Protein AF-A0A6G0J4Y3-F1 (afdb_monomer_lite)

Sequence (563 aa):
MKIVIRNEELVLDWYREPAQSWDKDYDQFLLPLLTPQEPCYILYRLDSRNAQGYEWIFIAWSPDQSPVRQKMVYAATRATLKKEFGGGHIKDEMFGTVEDDLCFQGYLRHMSSCSSPAPLTMAEQELQRIKVTEVTMEFGLDKRAQTLQGLAFPLQEEAKRALQQLKQRRINYIQLRLDVEKETIELVHTKPTETHELPYRIPTDSPRYHFFIFKHSHQGQMQEALVFIYSMPGYTCSIKERMLYSSCKNRLLDEVERDYQLEVTKKMEIDSGDGLTEDFLYEEVHPMEHTLKQAFSKPRGPGGKRGNKRLIKGAGENGEEMKALYSEAFSPATGYDPYDFPRSKGCCQSKMVARAVTVFHHEEHGGSCCPHPSPPPWDPAEDLRCITTTFQYLQTSGWYWGSISASEAREALLKRSEGTFLIRDSSHPQYMLALSVKTRCGPTSVRIEYSRGSFWLDSISPGLPLLQSFPDVLSLMQHYMGSGHTPQDQSSGDIQPKTKPEMHTAKDSGVPLKLMHPLHKPQAFPSLQHLTRLTINRHTNCPDQLPLPKPLLRYLQDYPFHI

Organism: Larimichthys crocea (NCBI:txid215358)

pLDDT: mean 77.97, std 23.31, range [20.89, 97.81]

Radius of gyration: 39.03 Å; chains: 1; bounding box: 89×76×108 Å

InterPro domains:
  IPR000980 SH2 domain [PF00017] (399-453)
  IPR000980 SH2 domain [PS50001] (399-480)
  IPR000980 SH2 domain [SM00252] (397-486)
  IPR001496 SOCS box domain [PF07525] (526-557)
  IPR001496 SOCS box domain [PS50225] (514-562)
  IPR001496 SOCS box domain [SM00253] (519-560)
  IPR001496 SOCS box domain [SM00969] (525-559)
  IPR002108 Actin-depolymerising factor homology domain [PF00241] (24-109)
  IPR002108 Actin-depolymerising factor homology domain [PF00241] (153-286)
  IPR002108 Actin-depolymerising factor homology domain [PS51263] (1-112)
  IPR002108 Actin-depolymerising factor homology domain [PS51263] (150-286)
  IPR002108 Actin-depolymerising factor homology domain [SM00102] (1-112)
  IPR002108 Actin-depolymerising factor homology domain [SM00102] (157-286)
  IPR028458 Twinfilin [PTHR13759] (2-313)
  IPR029006 ADF-H/Gelsolin-like domain superfamily [G3DSA:3.40.20.10] (1-114)
  IPR029006 ADF-H/Gelsolin-like domain superfamily [G3DSA:3.40.20.10] (149-295)
  IPR035887 CIS, SH2 domain [cd10718] (394-481)
  IPR036036 SOCS box-like domain superfamily [SSF158235] (513-562)
  IPR036860 SH2 domain superfamily [G3DSA:3.30.505.10] (383-521)
  IPR036860 SH2 domain superfamily [SSF55550] (389-485)

Secondary structure (DSSP, 8-state):
-EEEEETTEEEEEE-----S-HHHHHHHHHGGG-BTTB-EEEEEEEEEEETTEEEEEEEEE--TTS-HHHHHHHHHSHHHHHHHH-GGGEEEEEEESSHHHHSHHHHHHHHHHHHSPPPPPHHHHHHHHHHHHHHHHHT-S-GGGSS-----PPBPHHHHHHHHHHHTTS-SEEEEEEETTTTEEEEEE-----GGGSGGGS-SSS-EEEEEEEEEEETTEEEEEEEEEEE--GGGS-HHHHHHHHHHHHHHHHHHHHHS----SEEEEES-STT--HHHHHHHHSPPP-PPPPPPPPPPPPTT--S-------TT-STTGGGTTTSSS-------------PPP----------------------------PPPP--HHHHHHHHHHHHHHHHHHS-B--S--HHHHHHHHHTS-TTEEEEEE-SSTT-SEEEEEEETTEEEEEEEEEETTEEEEPPSSS--S----BSSHHHHHHHHHHTT-PPP----------------------------EE---TT-PPPHHHHHHHHHHHH-S-GGGSS--HHHHHHHHT-----

Foldseek 3Di:
DKWAADPNDIDDPDDDDDDDAQLVVQCVPPVVVADQAAKIWDWGWHPDADPVGTAIEIETEDAPNYDPVRSVSSVVCVVVVCVVVPVVNYDHYFYDRDVCCRGSVNVVVVVVVVPDDDDDDPVRVVVVVVVVVVVVVVPDPCPPPPDDQFDAAEEDPVVVVLLLCVLVVVAFKWKWDQDLVNSHIYTPDRPHAALVCQLVVADLQAKIKMWGFHWDADPNDTDTATAIETEAQPPSDDPSRVVNSVRHVVVVVVCSCPVSVDDHLAYYYYNHSPQRHSVNVVCRSPPDDDDPPDDDDDDDPDPDPPDDDDDPDDPPPPPPVVVVVVPPDDDDDDDDDDDDDDDDDDDDDDDDDDDDDDDDDDDDDDDDDDDDPDDPDQDPVLVVVLVVLQVLQLVQVQLEPEADDPVVLQVLAQPDDFQEKGKYQDPDPQAGIWIWGQFPVGIDIWTWDDDRQWIFTDDDDDDDPDGPTDNHVQRRLVVLQVPPDDDDDDDDDDDDDDDDDDDDDDPDPDGRNRHHHRDGDPPDDNDPLSVVLLVVLVVDPCLPPDPDPPVNSVVSVSHSHND

Structure (mmCIF, N/CA/C/O backbone):
data_AF-A0A6G0J4Y3-F1
#
_entry.id   AF-A0A6G0J4Y3-F1
#
loop_
_atom_site.group_PDB
_atom_site.id
_atom_site.type_symbol
_atom_site.label_atom_id
_atom_site.label_alt_id
_atom_site.label_comp_id
_atom_site.label_asym_id
_atom_site.label_entity_id
_atom_site.label_seq_id
_atom_site.pdbx_PDB_ins_code
_atom_site.Cartn_x
_atom_site.Cartn_y
_atom_site.Cartn_z
_atom_site.occupancy
_atom_site.B_iso_or_equiv
_atom_site.auth_seq_id
_atom_site.auth_comp_id
_atom_site.auth_asym_id
_atom_site.auth_atom_id
_atom_site.pdbx_PDB_model_num
ATOM 1 N N . MET A 1 1 ? 17.393 5.863 -41.771 1.00 93.00 1 MET A N 1
ATOM 2 C CA . MET A 1 1 ? 18.740 6.427 -41.509 1.00 93.00 1 MET A CA 1
ATOM 3 C C . MET A 1 1 ? 19.596 5.356 -40.853 1.00 93.00 1 MET A C 1
ATOM 5 O O . MET A 1 1 ? 19.120 4.756 -39.901 1.00 93.00 1 MET A O 1
ATOM 9 N N . LYS A 1 2 ? 20.815 5.112 -41.343 1.00 95.75 2 LYS A N 1
ATOM 10 C CA . LYS A 1 2 ? 21.813 4.201 -40.766 1.00 95.75 2 LYS A CA 1
ATOM 11 C C . LYS A 1 2 ? 22.867 5.011 -40.019 1.00 95.75 2 LYS A C 1
ATOM 13 O O . LYS A 1 2 ? 23.484 5.904 -40.598 1.00 95.75 2 LYS A O 1
ATOM 18 N N . ILE A 1 3 ? 23.073 4.684 -38.754 1.00 95.75 3 ILE A N 1
ATOM 19 C CA . ILE A 1 3 ? 24.024 5.339 -37.860 1.00 95.75 3 ILE A CA 1
ATOM 20 C C . ILE A 1 3 ? 25.069 4.307 -37.441 1.00 95.75 3 ILE A C 1
ATOM 22 O O . ILE A 1 3 ? 24.733 3.195 -37.025 1.00 95.75 3 ILE A O 1
ATOM 26 N N . VAL A 1 4 ? 26.336 4.689 -37.556 1.00 95.38 4 VAL A N 1
ATOM 27 C CA . VAL A 1 4 ? 27.496 3.862 -37.210 1.00 95.38 4 VAL A CA 1
ATOM 28 C C . VAL A 1 4 ? 28.413 4.621 -36.264 1.00 95.38 4 VAL A C 1
ATOM 30 O O . VAL A 1 4 ? 28.380 5.849 -36.198 1.00 95.38 4 VAL A O 1
ATOM 33 N N . ILE A 1 5 ? 29.250 3.890 -35.538 1.00 93.94 5 ILE A N 1
ATOM 34 C CA . ILE A 1 5 ? 30.234 4.462 -34.623 1.00 93.94 5 ILE A CA 1
ATOM 35 C C . ILE A 1 5 ? 31.601 4.396 -35.293 1.00 93.94 5 ILE A C 1
ATOM 37 O O . ILE A 1 5 ? 32.127 3.309 -35.539 1.00 93.94 5 ILE A O 1
ATOM 41 N N . ARG A 1 6 ? 32.181 5.559 -35.598 1.00 91.38 6 ARG A N 1
ATOM 42 C CA . ARG A 1 6 ? 33.525 5.691 -36.180 1.00 91.38 6 ARG A CA 1
ATOM 43 C C . ARG A 1 6 ? 34.309 6.698 -35.354 1.00 91.38 6 ARG A C 1
ATOM 45 O O . ARG A 1 6 ? 33.786 7.755 -35.039 1.00 91.38 6 ARG A O 1
ATOM 52 N N . ASN A 1 7 ? 35.550 6.361 -34.999 1.00 88.50 7 ASN A N 1
ATOM 53 C CA . ASN A 1 7 ? 36.431 7.219 -34.196 1.00 88.50 7 ASN A CA 1
ATOM 54 C C . ASN A 1 7 ? 35.767 7.760 -32.912 1.00 88.50 7 ASN A C 1
ATOM 56 O O . ASN A 1 7 ? 35.910 8.930 -32.594 1.00 88.50 7 ASN A O 1
ATOM 60 N N . GLU A 1 8 ? 35.037 6.897 -32.193 1.00 88.06 8 GLU A N 1
ATOM 61 C CA . GLU A 1 8 ? 34.320 7.235 -30.944 1.00 88.06 8 GLU A CA 1
ATOM 62 C C . GLU A 1 8 ? 33.168 8.248 -31.093 1.00 88.06 8 GLU A C 1
ATOM 64 O O . GLU A 1 8 ? 32.609 8.701 -30.097 1.00 88.06 8 GLU A O 1
ATOM 69 N N . GLU A 1 9 ? 32.732 8.525 -32.322 1.00 92.19 9 GLU A N 1
ATOM 70 C CA . GLU A 1 9 ? 31.610 9.414 -32.621 1.00 92.19 9 GLU A CA 1
ATOM 71 C C . GLU A 1 9 ? 30.456 8.660 -33.298 1.00 92.19 9 GLU A C 1
ATOM 73 O O . GLU A 1 9 ? 30.665 7.699 -34.046 1.00 92.19 9 GLU A O 1
ATOM 78 N N . LEU A 1 10 ? 29.219 9.098 -33.036 1.00 93.62 10 LEU A N 1
ATOM 79 C CA . LEU A 1 10 ? 28.018 8.625 -33.730 1.00 93.62 10 LEU A CA 1
ATOM 80 C C . LEU A 1 10 ? 27.872 9.389 -35.044 1.00 93.62 10 LEU A C 1
ATOM 82 O O . LEU A 1 10 ? 27.625 10.594 -35.041 1.00 93.62 10 LEU A O 1
ATOM 86 N N . VAL A 1 11 ? 27.992 8.684 -36.165 1.00 95.06 11 VAL A N 1
ATOM 87 C CA . VAL A 1 11 ? 28.007 9.288 -37.499 1.00 95.06 11 VAL A CA 1
ATOM 88 C C . VAL A 1 11 ? 26.876 8.718 -38.348 1.00 95.06 11 VAL A C 1
ATOM 90 O O . VAL A 1 11 ? 26.595 7.517 -38.315 1.00 95.06 11 VAL A O 1
ATOM 93 N N . LEU A 1 12 ? 26.224 9.578 -39.131 1.00 94.62 12 LEU A N 1
ATOM 94 C CA . LEU A 1 12 ? 25.285 9.147 -40.163 1.00 94.62 12 LEU A CA 1
ATOM 95 C C . LEU A 1 12 ? 26.076 8.514 -41.315 1.00 94.62 12 LEU A C 1
ATOM 97 O O . LEU A 1 12 ? 26.827 9.204 -41.998 1.00 94.62 12 LEU A O 1
ATOM 101 N N . ASP A 1 13 ? 25.902 7.212 -41.524 1.00 93.62 13 ASP A N 1
ATOM 102 C CA . ASP A 1 13 ? 26.574 6.471 -42.600 1.00 93.62 13 ASP A CA 1
ATOM 103 C C . ASP A 1 13 ? 25.777 6.534 -43.900 1.00 93.62 13 ASP A C 1
ATOM 105 O O . ASP A 1 13 ? 26.323 6.731 -44.982 1.00 93.62 13 ASP A O 1
ATOM 109 N N . TRP A 1 14 ? 24.457 6.374 -43.790 1.00 93.62 14 TRP A N 1
ATOM 110 C CA . TRP A 1 14 ? 23.575 6.303 -44.947 1.00 93.62 14 TRP A CA 1
ATOM 111 C C . TRP A 1 14 ? 22.166 6.790 -44.609 1.00 93.62 14 TRP A C 1
ATOM 113 O O . TRP A 1 14 ? 21.650 6.569 -43.511 1.00 93.62 14 TRP A O 1
ATOM 123 N N . TYR A 1 15 ? 21.496 7.436 -45.557 1.00 94.31 15 TYR A N 1
ATOM 124 C CA . TYR A 1 15 ? 20.090 7.811 -45.433 1.00 94.31 15 TYR A CA 1
ATOM 125 C C . TYR A 1 15 ? 19.389 7.697 -46.782 1.00 94.31 15 TYR A C 1
ATOM 127 O O . TYR A 1 15 ? 20.027 7.707 -47.833 1.00 94.31 15 TYR A O 1
ATOM 135 N N . ARG A 1 16 ? 18.062 7.591 -46.734 1.00 93.50 16 ARG A N 1
ATOM 136 C CA . ARG A 1 16 ? 17.203 7.548 -47.911 1.00 93.50 16 ARG A CA 1
ATOM 137 C C . ARG A 1 16 ? 15.855 8.159 -47.586 1.00 93.50 16 ARG A C 1
ATOM 139 O O . ARG A 1 16 ? 15.369 8.021 -46.462 1.00 93.50 16 ARG A O 1
ATOM 146 N N . GLU A 1 17 ? 15.297 8.848 -48.569 1.00 92.81 17 GLU A N 1
ATOM 147 C CA . GLU A 1 17 ? 13.959 9.416 -48.486 1.00 92.81 17 GLU A CA 1
ATOM 148 C C . GLU A 1 17 ? 12.890 8.341 -48.763 1.00 92.81 17 GLU A C 1
ATOM 150 O O . GLU A 1 17 ? 13.155 7.402 -49.518 1.00 92.81 17 GLU A O 1
ATOM 155 N N . PRO A 1 18 ? 11.698 8.453 -48.150 1.00 91.69 18 PRO A N 1
ATOM 156 C CA . PRO A 1 18 ? 10.580 7.541 -48.401 1.00 91.69 18 PRO A CA 1
ATOM 157 C C . PRO A 1 18 ? 10.180 7.551 -49.881 1.00 91.69 18 PRO A C 1
ATOM 159 O O . PRO A 1 18 ? 10.082 8.628 -50.469 1.00 91.69 18 PRO A O 1
ATOM 162 N N . ALA A 1 19 ? 9.924 6.380 -50.468 1.00 90.56 19 ALA A N 1
ATOM 163 C CA . ALA A 1 19 ? 9.501 6.261 -51.864 1.00 90.56 19 ALA A CA 1
ATOM 164 C C . ALA A 1 19 ? 8.037 5.819 -51.991 1.00 90.56 19 ALA A C 1
ATOM 166 O O . ALA A 1 19 ? 7.294 6.381 -52.796 1.00 90.56 19 ALA A O 1
ATOM 167 N N . GLN A 1 20 ? 7.624 4.825 -51.206 1.00 90.88 20 GLN A N 1
ATOM 168 C CA . GLN A 1 20 ? 6.264 4.290 -51.156 1.00 90.88 20 GLN A CA 1
ATOM 169 C C . GLN A 1 20 ? 5.743 4.313 -49.710 1.00 90.88 20 GLN A C 1
ATOM 171 O O . GLN A 1 20 ? 6.112 5.182 -48.921 1.00 90.88 20 GLN A O 1
ATOM 176 N N . SER A 1 21 ? 4.835 3.391 -49.379 1.00 91.75 21 SER A N 1
ATOM 177 C CA . SER A 1 21 ? 4.387 3.166 -48.011 1.00 91.75 21 SER A CA 1
ATOM 178 C C . SER A 1 21 ? 5.467 2.462 -47.190 1.00 91.75 21 SER A C 1
ATOM 180 O O . SER A 1 21 ? 6.249 1.659 -47.712 1.00 91.75 21 SER A O 1
ATOM 182 N N . TRP A 1 22 ? 5.495 2.758 -45.891 1.00 93.00 22 TRP A N 1
ATOM 183 C CA . TRP A 1 22 ? 6.530 2.281 -44.974 1.00 93.00 22 TRP A CA 1
ATOM 184 C C . TRP A 1 22 ? 6.674 0.747 -44.955 1.00 93.00 22 TRP A C 1
ATOM 186 O O . TRP A 1 22 ? 7.771 0.255 -44.726 1.00 93.00 22 TRP A O 1
ATOM 196 N N . ASP A 1 23 ? 5.603 -0.011 -45.193 1.00 91.88 23 ASP A N 1
ATOM 197 C CA . ASP A 1 23 ? 5.591 -1.479 -45.216 1.00 91.88 23 ASP A CA 1
ATOM 198 C C . ASP A 1 23 ? 6.267 -2.041 -46.475 1.00 91.88 23 ASP A C 1
ATOM 200 O O . ASP A 1 23 ? 7.040 -2.994 -46.397 1.00 91.88 23 ASP A O 1
ATOM 204 N N . LYS A 1 24 ? 6.037 -1.414 -47.634 1.00 91.38 24 LYS A N 1
ATOM 205 C CA . LYS A 1 24 ? 6.608 -1.844 -48.921 1.00 91.38 24 LYS A CA 1
ATOM 206 C C . LYS A 1 24 ? 8.077 -1.470 -49.064 1.00 91.38 24 LYS A C 1
ATOM 208 O O . LYS A 1 24 ? 8.840 -2.215 -49.674 1.00 91.38 24 LYS A O 1
ATOM 213 N N . ASP A 1 25 ? 8.466 -0.330 -48.499 1.00 93.19 25 ASP A N 1
ATOM 214 C CA . ASP A 1 25 ? 9.850 0.148 -48.520 1.00 93.19 25 ASP A CA 1
ATOM 215 C C . ASP A 1 25 ? 10.747 -0.599 -47.510 1.00 93.19 25 ASP A C 1
ATOM 217 O O . ASP A 1 25 ? 11.972 -0.574 -47.649 1.00 93.19 25 ASP A O 1
ATOM 221 N N . TYR A 1 26 ? 10.160 -1.290 -46.521 1.00 93.94 26 TYR A N 1
ATOM 222 C CA . TYR A 1 26 ? 10.867 -1.814 -45.350 1.00 93.94 26 TYR A CA 1
ATOM 223 C C . TYR A 1 26 ? 12.029 -2.742 -45.719 1.00 93.94 26 TYR A C 1
ATOM 225 O O . TYR A 1 26 ? 13.191 -2.388 -45.520 1.00 93.94 26 TYR A O 1
ATOM 233 N N . ASP A 1 27 ? 11.742 -3.900 -46.318 1.00 92.94 27 ASP A N 1
ATOM 234 C CA . ASP A 1 27 ? 12.767 -4.902 -46.635 1.00 92.94 27 ASP A CA 1
ATOM 235 C C . ASP A 1 27 ? 13.760 -4.400 -47.682 1.00 92.94 27 ASP A C 1
ATOM 237 O O . ASP A 1 27 ? 14.970 -4.591 -47.548 1.00 92.94 27 ASP A O 1
ATOM 241 N N . GLN A 1 28 ? 13.258 -3.705 -48.707 1.00 92.75 28 GLN A N 1
ATOM 242 C CA . GLN A 1 28 ? 14.088 -3.194 -49.793 1.00 92.75 28 GLN A CA 1
ATOM 243 C C . GLN A 1 28 ? 15.125 -2.182 -49.289 1.00 92.75 28 GLN A C 1
ATOM 245 O O . GLN A 1 28 ? 16.210 -2.076 -49.864 1.00 92.75 28 GLN A O 1
ATOM 250 N N . PHE A 1 29 ? 14.792 -1.393 -48.263 1.00 92.25 29 PHE A N 1
ATOM 251 C CA . PHE A 1 29 ? 15.673 -0.340 -47.760 1.00 92.25 29 PHE A CA 1
ATOM 252 C C . PHE A 1 29 ? 16.491 -0.802 -46.559 1.00 92.25 29 PHE A C 1
ATOM 254 O O . PHE A 1 29 ? 17.590 -0.289 -46.367 1.00 92.25 29 PHE A O 1
ATOM 261 N N . LEU A 1 30 ? 15.974 -1.733 -45.756 1.00 92.94 30 LEU A N 1
ATOM 262 C CA . LEU A 1 30 ? 16.609 -2.175 -44.522 1.00 92.94 30 LEU A CA 1
ATOM 263 C C . LEU A 1 30 ? 17.607 -3.308 -44.751 1.00 92.94 30 LEU A C 1
ATOM 265 O O . LEU A 1 30 ? 18.750 -3.182 -44.316 1.00 92.94 30 LEU A O 1
ATOM 269 N N . LEU A 1 31 ? 17.208 -4.388 -45.430 1.00 93.12 31 LEU A N 1
ATOM 270 C CA . LEU A 1 31 ? 18.028 -5.603 -45.532 1.00 93.12 31 LEU A CA 1
ATOM 271 C C . LEU A 1 31 ? 19.401 -5.351 -46.180 1.00 93.12 31 LEU A C 1
ATOM 273 O O . LEU A 1 31 ? 20.397 -5.800 -45.618 1.00 93.12 31 LEU A O 1
ATOM 277 N N . PRO A 1 32 ? 19.532 -4.552 -47.263 1.00 93.62 32 PRO A N 1
ATOM 278 C CA . PRO A 1 32 ? 20.842 -4.278 -47.863 1.00 93.62 32 PRO A CA 1
ATOM 279 C C . PRO A 1 32 ? 21.808 -3.489 -46.966 1.00 93.62 32 PRO A C 1
ATOM 281 O O . PRO A 1 32 ? 22.997 -3.404 -47.268 1.00 93.62 32 PRO A O 1
ATOM 284 N N . LEU A 1 33 ? 21.313 -2.858 -45.894 1.00 92.12 33 LEU A N 1
ATOM 285 C CA . LEU A 1 33 ? 22.135 -2.090 -44.957 1.00 92.12 33 LEU A CA 1
ATOM 286 C C . LEU A 1 33 ? 22.767 -2.960 -43.868 1.00 92.12 33 LEU A C 1
ATOM 288 O O . LEU A 1 33 ? 23.708 -2.490 -43.212 1.00 92.12 33 LEU A O 1
ATOM 292 N N . LEU A 1 34 ? 22.246 -4.176 -43.674 1.00 92.94 34 LEU A N 1
ATOM 293 C CA . LEU A 1 34 ? 22.697 -5.136 -42.676 1.00 92.94 34 LEU A CA 1
ATOM 294 C C . LEU A 1 34 ? 23.950 -5.846 -43.190 1.00 92.94 34 LEU A C 1
ATOM 296 O O . LEU A 1 34 ? 23.918 -6.590 -44.165 1.00 92.94 34 LEU A O 1
ATOM 300 N N . THR A 1 35 ? 25.082 -5.603 -42.539 1.00 90.56 35 THR A N 1
ATOM 301 C CA . THR A 1 35 ? 26.341 -6.285 -42.848 1.00 90.56 35 THR A CA 1
ATOM 302 C C . THR A 1 35 ? 26.587 -7.399 -41.830 1.00 90.56 35 THR A C 1
ATOM 304 O O . THR A 1 35 ? 26.397 -7.181 -40.635 1.00 90.56 35 THR A O 1
ATOM 307 N N . PRO A 1 36 ? 27.053 -8.592 -42.240 1.00 89.00 36 PRO A N 1
ATOM 308 C CA . PRO A 1 36 ? 27.145 -9.751 -41.345 1.00 89.00 36 PRO A CA 1
ATOM 309 C C . PRO A 1 36 ? 28.235 -9.636 -40.265 1.00 89.00 36 PRO A C 1
ATOM 311 O O . PRO A 1 36 ? 28.227 -10.411 -39.313 1.00 89.00 36 PRO A O 1
ATOM 314 N N . GLN A 1 37 ? 29.182 -8.702 -40.399 1.00 89.81 37 GLN A N 1
ATOM 315 C CA . GLN A 1 37 ? 30.339 -8.565 -39.497 1.00 89.81 37 GLN A CA 1
ATOM 316 C C . GLN A 1 37 ? 30.427 -7.210 -38.783 1.00 89.81 37 GLN A C 1
ATOM 318 O O . GLN A 1 37 ? 31.344 -7.016 -37.986 1.00 89.81 37 GLN A O 1
ATOM 323 N N . GLU A 1 38 ? 29.507 -6.277 -39.049 1.00 92.00 38 GLU A N 1
ATOM 324 C CA . GLU A 1 38 ? 29.538 -4.946 -38.439 1.00 92.00 38 GLU A CA 1
ATOM 325 C C . GLU A 1 38 ? 28.165 -4.591 -37.847 1.00 92.00 38 GLU A C 1
ATOM 327 O O . GLU A 1 38 ? 27.162 -4.602 -38.565 1.00 92.00 38 GLU A O 1
ATOM 332 N N . PRO A 1 39 ? 28.086 -4.241 -36.550 1.00 95.75 39 PRO A N 1
ATOM 333 C CA . PRO A 1 39 ? 26.856 -3.740 -35.955 1.00 95.75 39 PRO A CA 1
ATOM 334 C C . PRO A 1 39 ? 26.527 -2.328 -36.458 1.00 95.75 39 PRO A C 1
ATOM 336 O O . PRO A 1 39 ? 27.422 -1.548 -36.792 1.00 95.75 39 PRO A O 1
ATOM 339 N N . CYS A 1 40 ? 25.246 -1.964 -36.456 1.00 95.69 40 CYS A N 1
ATOM 340 C CA . CYS A 1 40 ? 24.800 -0.602 -36.751 1.00 95.69 40 CYS A CA 1
ATOM 341 C C . CYS A 1 40 ? 23.441 -0.294 -36.112 1.00 95.69 40 CYS A C 1
ATOM 343 O O . CYS A 1 40 ? 22.695 -1.197 -35.730 1.00 95.69 40 CYS A O 1
ATOM 345 N N . TYR A 1 41 ? 23.083 0.987 -36.050 1.00 97.25 41 TYR A N 1
ATOM 346 C CA . TYR A 1 41 ? 21.723 1.406 -35.719 1.00 97.25 41 TYR A CA 1
ATOM 347 C C . TYR A 1 41 ? 20.980 1.854 -36.966 1.00 97.25 41 TYR A C 1
ATOM 349 O O . TYR A 1 41 ? 21.537 2.549 -37.816 1.00 97.25 41 TYR A O 1
ATOM 357 N N . ILE A 1 42 ? 19.702 1.512 -37.050 1.00 96.62 42 ILE A N 1
ATOM 358 C CA . ILE A 1 42 ? 18.815 1.956 -38.116 1.00 96.62 42 ILE A CA 1
ATOM 359 C C . ILE A 1 42 ? 17.594 2.613 -37.475 1.00 96.62 42 ILE A C 1
ATOM 361 O O . ILE A 1 42 ? 16.929 2.042 -36.620 1.00 96.62 42 ILE A O 1
ATOM 365 N N . LEU A 1 43 ? 17.307 3.840 -37.893 1.00 96.19 43 LEU A N 1
ATOM 366 C CA . LEU A 1 43 ? 16.067 4.546 -37.591 1.00 96.19 43 LEU A CA 1
ATOM 367 C C . LEU A 1 43 ? 15.186 4.503 -38.834 1.00 96.19 43 LEU A C 1
ATOM 369 O O . LEU A 1 43 ? 15.545 5.084 -39.869 1.00 96.19 43 LEU A O 1
ATOM 373 N N . TYR A 1 44 ? 14.058 3.809 -38.735 1.00 95.81 44 TYR A N 1
ATOM 374 C CA . TYR A 1 44 ? 13.098 3.648 -39.820 1.00 95.81 44 TYR A CA 1
ATOM 375 C C . TYR A 1 44 ? 11.824 4.433 -39.512 1.00 95.81 44 TYR A C 1
ATOM 377 O O . TYR A 1 44 ? 11.256 4.287 -38.434 1.00 95.81 44 TYR A O 1
ATOM 385 N N . ARG A 1 45 ? 11.389 5.298 -40.428 1.00 95.50 45 ARG A N 1
ATOM 386 C CA . ARG A 1 45 ? 10.213 6.150 -40.223 1.00 95.50 45 ARG A CA 1
ATOM 387 C C . ARG A 1 45 ? 8.947 5.393 -40.612 1.00 95.50 45 ARG A C 1
ATOM 389 O O . ARG A 1 45 ? 8.876 4.875 -41.720 1.00 95.50 45 ARG A O 1
ATOM 396 N N . LEU A 1 46 ? 7.947 5.399 -39.741 1.00 94.50 46 LEU A N 1
ATOM 397 C CA . LEU A 1 46 ? 6.602 4.925 -40.045 1.00 94.50 46 LEU A CA 1
ATOM 398 C C . LEU A 1 46 ? 5.763 6.044 -40.667 1.00 94.50 46 LEU A C 1
ATOM 400 O O . LEU A 1 46 ? 6.031 7.232 -40.473 1.00 94.50 46 LEU A O 1
ATOM 404 N N . ASP A 1 47 ? 4.705 5.668 -41.381 1.00 94.19 47 ASP A N 1
ATOM 405 C CA . ASP A 1 47 ? 3.727 6.641 -41.886 1.00 94.19 47 ASP A CA 1
ATOM 406 C C . ASP A 1 47 ? 2.746 7.108 -40.792 1.00 94.19 47 ASP A C 1
ATOM 408 O O . ASP A 1 47 ? 2.028 8.094 -40.973 1.00 94.19 47 ASP A O 1
ATOM 412 N N . SER A 1 48 ? 2.743 6.443 -39.630 1.00 93.19 48 SER A N 1
ATOM 413 C CA . SER A 1 48 ? 1.972 6.842 -38.452 1.00 93.19 48 SER A CA 1
ATOM 414 C C . SER A 1 48 ? 2.584 8.052 -37.737 1.00 93.19 48 SER A C 1
ATOM 416 O O . SER A 1 48 ? 3.782 8.336 -37.829 1.00 93.19 48 SER A O 1
ATOM 418 N N . ARG A 1 49 ? 1.737 8.803 -37.025 1.00 93.88 49 ARG A N 1
ATOM 419 C CA . ARG A 1 49 ? 2.118 10.025 -36.309 1.00 93.88 49 ARG A CA 1
ATOM 420 C C . ARG A 1 49 ? 1.594 10.021 -34.879 1.00 93.88 49 ARG A C 1
ATOM 422 O O . ARG A 1 49 ? 0.502 9.526 -34.618 1.00 93.88 49 ARG A O 1
ATOM 429 N N . ASN A 1 50 ? 2.350 10.643 -33.985 1.00 92.12 50 ASN A N 1
ATOM 430 C CA . ASN A 1 50 ? 1.976 10.919 -32.607 1.00 92.12 50 ASN A CA 1
ATOM 431 C C . ASN A 1 50 ? 2.013 12.435 -32.322 1.00 92.12 50 ASN A C 1
ATOM 433 O O . ASN A 1 50 ? 2.201 13.251 -33.225 1.00 92.12 50 ASN A O 1
ATOM 437 N N . ALA A 1 51 ? 1.843 12.828 -31.057 1.00 90.06 51 ALA A N 1
ATOM 438 C CA . ALA A 1 51 ? 1.828 14.237 -30.653 1.00 90.06 51 ALA A CA 1
ATOM 439 C C . ALA A 1 51 ? 3.143 15.002 -30.931 1.00 90.06 51 ALA A C 1
ATOM 441 O O . ALA A 1 51 ? 3.138 16.231 -30.921 1.00 90.06 51 ALA A O 1
ATOM 442 N N . GLN A 1 52 ? 4.258 14.300 -31.153 1.00 88.06 52 GLN A N 1
ATOM 443 C CA . GLN A 1 52 ? 5.578 14.882 -31.411 1.00 88.06 52 GLN A CA 1
ATOM 444 C C . GLN A 1 52 ? 5.950 14.892 -32.902 1.00 88.06 52 GLN A C 1
ATOM 446 O O . GLN A 1 52 ? 6.778 15.700 -33.314 1.00 88.06 52 GLN A O 1
ATOM 451 N N . GLY A 1 53 ? 5.315 14.058 -33.731 1.00 93.00 53 GLY A N 1
ATOM 452 C CA . GLY A 1 53 ? 5.567 14.007 -35.169 1.00 93.00 53 GLY A CA 1
ATOM 453 C C . GLY A 1 53 ? 5.351 12.614 -35.742 1.00 93.00 53 GLY A C 1
ATOM 454 O O . GLY A 1 53 ? 4.452 11.897 -35.317 1.00 93.00 53 GLY A O 1
ATOM 455 N N . TYR A 1 54 ? 6.160 12.232 -36.729 1.00 95.25 54 TYR A N 1
ATOM 456 C CA . TYR A 1 54 ? 6.167 10.856 -37.232 1.00 95.25 54 TYR A CA 1
ATOM 457 C C . TYR A 1 54 ? 6.713 9.888 -36.187 1.00 95.25 54 TYR A C 1
ATOM 459 O O . TYR A 1 54 ? 7.636 10.228 -35.446 1.00 95.25 54 TYR A O 1
ATOM 467 N N . GLU A 1 55 ? 6.156 8.683 -36.173 1.00 96.12 55 GLU A N 1
ATOM 468 C CA . GLU A 1 55 ? 6.651 7.574 -35.366 1.00 96.12 55 GLU A CA 1
ATOM 469 C C . GLU A 1 55 ? 7.810 6.863 -36.074 1.00 96.12 55 GLU A C 1
ATOM 471 O O . GLU A 1 55 ? 7.899 6.833 -37.303 1.00 96.12 55 GLU A O 1
ATOM 476 N N . TRP A 1 56 ? 8.714 6.285 -35.290 1.00 96.25 56 TRP A N 1
ATOM 477 C CA . TRP A 1 56 ? 9.918 5.626 -35.784 1.00 96.25 56 TRP A CA 1
ATOM 478 C C . TRP A 1 56 ? 10.114 4.268 -35.120 1.00 96.25 56 TRP A C 1
ATOM 480 O O . TRP A 1 56 ? 9.821 4.093 -33.937 1.00 96.25 56 TRP A O 1
ATOM 490 N N . ILE A 1 57 ? 10.681 3.334 -35.876 1.00 95.94 57 ILE A N 1
ATOM 491 C CA . ILE A 1 57 ? 11.236 2.087 -35.363 1.00 95.94 57 ILE A CA 1
ATOM 492 C C . ILE A 1 57 ? 12.732 2.307 -35.153 1.00 95.94 57 ILE A C 1
ATOM 494 O O . ILE A 1 57 ? 13.459 2.685 -36.080 1.00 95.94 57 ILE A O 1
ATOM 498 N N . PHE A 1 58 ? 13.193 2.065 -33.931 1.00 97.19 58 PHE A N 1
ATOM 499 C CA . PHE A 1 58 ? 14.611 2.018 -33.610 1.00 97.19 58 PHE A CA 1
ATOM 500 C C . PHE A 1 58 ? 15.104 0.578 -33.714 1.00 97.19 58 PHE A C 1
ATOM 502 O O . PHE A 1 58 ? 14.617 -0.300 -33.010 1.00 97.19 58 PHE A O 1
ATOM 509 N N . ILE A 1 59 ? 16.085 0.335 -34.572 1.00 96.88 59 ILE A N 1
ATOM 510 C CA . ILE A 1 59 ? 16.570 -1.004 -34.892 1.00 96.88 59 ILE A CA 1
ATOM 511 C C . ILE A 1 59 ? 18.053 -1.082 -34.546 1.00 96.88 59 ILE A C 1
ATOM 513 O O . ILE A 1 59 ? 18.872 -0.336 -35.083 1.00 96.88 59 ILE A O 1
ATOM 517 N N . ALA A 1 60 ? 18.401 -1.982 -33.634 1.00 96.75 60 ALA A N 1
ATOM 518 C CA . ALA A 1 60 ? 19.772 -2.277 -33.250 1.00 96.75 60 ALA A CA 1
ATOM 519 C C . ALA A 1 60 ? 20.213 -3.598 -33.888 1.00 96.75 60 ALA A C 1
ATOM 521 O O . ALA A 1 60 ? 19.835 -4.677 -33.430 1.00 96.75 60 ALA A O 1
ATOM 522 N N . TRP A 1 61 ? 21.026 -3.498 -34.937 1.00 97.00 61 TRP A N 1
ATOM 523 C CA . TRP A 1 61 ? 21.646 -4.639 -35.600 1.00 97.00 61 TRP A CA 1
ATOM 524 C C . TRP A 1 61 ? 22.979 -4.967 -34.932 1.00 97.00 61 TRP A C 1
ATOM 526 O O . TRP A 1 61 ? 23.866 -4.113 -34.866 1.00 97.00 61 TRP A O 1
ATOM 536 N N . SER A 1 62 ? 23.129 -6.192 -34.434 1.00 96.38 62 SER A N 1
ATOM 537 C CA . SER A 1 62 ? 24.369 -6.662 -33.812 1.00 96.38 62 SER A CA 1
ATOM 538 C C . SER A 1 62 ? 24.589 -8.147 -34.114 1.00 96.38 62 SER A C 1
ATOM 540 O O . SER A 1 62 ? 24.308 -8.985 -33.254 1.00 96.38 62 SER A O 1
ATOM 542 N N . PRO A 1 63 ? 25.114 -8.496 -35.301 1.00 95.75 63 PRO A N 1
ATOM 543 C CA . PRO A 1 63 ? 25.250 -9.886 -35.703 1.00 95.75 63 PRO A CA 1
ATOM 544 C C . PRO A 1 63 ? 26.318 -10.598 -34.883 1.00 95.75 63 PRO A C 1
ATOM 546 O O . PRO A 1 63 ? 27.339 -10.010 -34.508 1.00 95.75 63 PRO A O 1
ATOM 549 N N . ASP A 1 64 ? 26.111 -11.890 -34.638 1.00 91.50 64 ASP A N 1
ATOM 550 C CA . ASP A 1 64 ? 26.955 -12.663 -33.724 1.00 91.50 64 ASP A CA 1
ATOM 551 C C . ASP A 1 64 ? 28.414 -12.761 -34.173 1.00 91.50 64 ASP A C 1
ATOM 553 O O . ASP A 1 64 ? 29.310 -12.768 -33.322 1.00 91.50 64 ASP A O 1
ATOM 557 N N . GLN A 1 65 ? 28.646 -12.728 -35.489 1.00 92.81 65 GLN A N 1
ATOM 558 C CA . GLN A 1 65 ? 29.970 -12.759 -36.118 1.00 92.81 65 GLN A CA 1
ATOM 559 C C . GLN A 1 65 ? 30.766 -11.451 -35.949 1.00 92.81 65 GLN A C 1
ATOM 561 O O . GLN A 1 65 ? 31.958 -11.415 -36.249 1.00 92.81 65 GLN A O 1
ATOM 566 N N . SER A 1 66 ? 30.145 -10.378 -35.444 1.00 93.62 66 SER A N 1
ATOM 567 C CA . SER A 1 66 ? 30.840 -9.116 -35.166 1.00 93.62 66 SER A CA 1
ATOM 568 C C . SER A 1 66 ? 31.849 -9.254 -34.016 1.00 93.62 66 SER A C 1
ATOM 570 O O . SER A 1 66 ? 31.550 -9.905 -33.004 1.00 93.62 66 SER A O 1
ATOM 572 N N . PRO A 1 67 ? 33.000 -8.556 -34.071 1.00 94.94 67 PRO A N 1
ATOM 573 C CA . PRO A 1 67 ? 33.945 -8.503 -32.962 1.00 94.94 67 PRO A CA 1
ATOM 574 C C . PRO A 1 67 ? 33.296 -8.029 -31.652 1.00 94.94 67 PRO A C 1
ATOM 576 O O . PRO A 1 67 ? 32.552 -7.046 -31.625 1.00 94.94 67 PRO A O 1
ATOM 579 N N . VAL A 1 68 ? 33.641 -8.673 -30.530 1.00 94.88 68 VAL A N 1
ATOM 580 C CA . VAL A 1 68 ? 33.064 -8.378 -29.199 1.00 94.88 68 VAL A CA 1
ATOM 581 C C . VAL A 1 68 ? 33.198 -6.900 -28.825 1.00 94.88 68 VAL A C 1
ATOM 583 O O . VAL A 1 68 ? 32.244 -6.308 -28.325 1.00 94.88 68 VAL A O 1
ATOM 586 N N . ARG A 1 69 ? 34.347 -6.279 -29.129 1.00 93.19 69 ARG A N 1
ATOM 587 C CA . ARG A 1 69 ? 34.579 -4.849 -28.878 1.00 93.19 69 ARG A CA 1
ATOM 588 C C . ARG A 1 69 ? 33.523 -3.973 -29.558 1.00 93.19 69 ARG A C 1
ATOM 590 O O . ARG A 1 69 ? 33.022 -3.053 -28.925 1.00 93.19 69 ARG A O 1
ATOM 597 N N . GLN A 1 70 ? 33.166 -4.257 -30.812 1.00 92.81 70 GLN A N 1
ATOM 598 C CA . GLN A 1 70 ? 32.137 -3.494 -31.521 1.00 92.81 70 GLN A CA 1
ATOM 599 C C . GLN A 1 70 ? 30.759 -3.738 -30.900 1.00 92.81 70 GLN A C 1
ATOM 601 O O . GLN A 1 70 ? 30.081 -2.777 -30.549 1.00 92.81 70 GLN A O 1
ATOM 606 N N . LYS A 1 71 ? 30.381 -5.001 -30.657 1.00 94.62 71 LYS A N 1
ATOM 607 C CA . LYS A 1 71 ? 29.096 -5.340 -30.014 1.00 94.62 71 LYS A CA 1
ATOM 608 C C . LYS A 1 71 ? 28.915 -4.629 -28.671 1.00 94.62 71 LYS A C 1
ATOM 610 O O . LYS A 1 71 ? 27.854 -4.076 -28.408 1.00 94.62 71 LYS A O 1
ATOM 615 N N . MET A 1 72 ? 29.965 -4.569 -27.849 1.00 94.31 72 MET A N 1
ATOM 616 C CA . MET A 1 72 ? 29.937 -3.837 -26.580 1.00 94.31 72 MET A CA 1
ATOM 617 C C . MET A 1 72 ? 29.704 -2.337 -26.768 1.00 94.31 72 MET A C 1
ATOM 619 O O . MET A 1 72 ? 28.871 -1.761 -26.072 1.00 94.31 72 MET A O 1
ATOM 623 N N . VAL A 1 73 ? 30.407 -1.703 -27.710 1.00 94.75 73 VAL A N 1
ATOM 624 C CA . VAL A 1 73 ? 30.272 -0.262 -27.970 1.00 94.75 73 VAL A CA 1
ATOM 625 C C . VAL A 1 73 ? 28.858 0.073 -28.466 1.00 94.75 73 VAL A C 1
ATOM 627 O O . VAL A 1 73 ? 28.242 1.009 -27.953 1.00 94.75 73 VAL A O 1
ATOM 630 N N . TYR A 1 74 ? 28.291 -0.733 -29.370 1.00 95.31 74 TYR A N 1
ATOM 631 C CA . TYR A 1 74 ? 26.909 -0.581 -29.848 1.00 95.31 74 TYR A CA 1
ATOM 632 C C . TYR A 1 74 ? 25.843 -1.012 -28.819 1.00 95.31 74 TYR A C 1
ATOM 634 O O . TYR A 1 74 ? 24.711 -0.536 -28.848 1.00 95.31 74 TYR A O 1
ATOM 642 N N . ALA A 1 75 ? 26.152 -1.868 -27.850 1.00 94.12 75 ALA A N 1
ATOM 643 C CA . ALA A 1 75 ? 25.232 -2.111 -26.740 1.00 94.12 75 ALA A CA 1
ATOM 644 C C . ALA A 1 75 ? 25.214 -0.915 -25.766 1.00 94.12 75 ALA A C 1
ATOM 646 O O . ALA A 1 75 ? 24.144 -0.465 -25.350 1.00 94.12 75 ALA A O 1
ATOM 647 N N . ALA A 1 76 ? 26.392 -0.364 -25.446 1.00 94.69 76 ALA A N 1
ATOM 648 C CA . ALA A 1 76 ? 26.567 0.706 -24.464 1.00 94.69 76 ALA A CA 1
ATOM 649 C C . ALA A 1 76 ? 26.041 2.072 -24.937 1.00 94.69 76 ALA A C 1
ATOM 651 O O . ALA A 1 76 ? 25.498 2.835 -24.141 1.00 94.69 76 ALA A O 1
ATOM 652 N N . THR A 1 77 ? 26.161 2.383 -26.229 1.00 95.50 77 THR A N 1
ATOM 653 C CA . THR A 1 77 ? 25.741 3.682 -26.794 1.00 95.50 77 THR A CA 1
ATOM 654 C C . THR A 1 77 ? 24.265 3.730 -27.214 1.00 95.50 77 THR A C 1
ATOM 656 O O . THR A 1 77 ? 23.740 4.809 -27.500 1.00 95.50 77 THR A O 1
ATOM 659 N N . ARG A 1 78 ? 23.547 2.596 -27.153 1.00 94.44 78 ARG A N 1
ATOM 660 C CA . ARG A 1 78 ? 22.147 2.466 -27.597 1.00 94.44 78 ARG A CA 1
ATOM 661 C C . ARG A 1 78 ? 21.210 3.425 -26.867 1.00 94.44 78 ARG A C 1
ATOM 663 O O . ARG A 1 78 ? 20.392 4.099 -27.486 1.00 94.44 78 ARG A O 1
ATOM 670 N N . ALA A 1 79 ? 21.315 3.484 -25.540 1.00 94.12 79 ALA A N 1
ATOM 671 C CA . ALA A 1 79 ? 20.463 4.347 -24.723 1.00 94.12 79 ALA A CA 1
ATOM 672 C C . ALA A 1 79 ? 20.733 5.837 -24.985 1.00 94.12 79 ALA A C 1
ATOM 674 O O . ALA A 1 79 ? 19.789 6.624 -25.052 1.00 94.12 79 ALA A O 1
ATOM 675 N N . THR A 1 80 ? 22.003 6.205 -25.187 1.00 94.25 80 THR A N 1
ATOM 676 C CA . THR A 1 80 ? 22.414 7.573 -25.525 1.00 94.25 80 THR A CA 1
ATOM 677 C C . THR A 1 80 ? 21.803 8.002 -26.851 1.00 94.25 80 THR A C 1
ATOM 679 O O . THR A 1 80 ? 21.125 9.021 -26.893 1.00 94.25 80 THR A O 1
ATOM 682 N N . LEU A 1 81 ? 21.929 7.188 -27.905 1.00 94.56 81 LEU A N 1
ATOM 683 C CA . LEU A 1 81 ? 21.364 7.525 -29.213 1.00 94.56 81 LEU A CA 1
ATOM 684 C C . LEU A 1 81 ? 19.835 7.686 -29.170 1.00 94.56 81 LEU A C 1
ATOM 686 O O . LEU A 1 81 ? 19.307 8.644 -29.729 1.00 94.56 81 LEU A O 1
ATOM 690 N N . LYS A 1 82 ? 19.115 6.798 -28.470 1.00 94.62 82 LYS A N 1
ATOM 691 C CA . LYS A 1 82 ? 17.653 6.926 -28.309 1.00 94.62 82 LYS A CA 1
ATOM 692 C C . LYS A 1 82 ? 17.257 8.214 -27.587 1.00 94.62 82 LYS A C 1
ATOM 694 O O . LYS A 1 82 ? 16.246 8.828 -27.924 1.00 94.62 82 LYS A O 1
ATOM 699 N N . LYS A 1 83 ? 18.044 8.625 -26.589 1.00 93.88 83 LYS A N 1
ATOM 700 C CA . LYS A 1 83 ? 17.818 9.872 -25.856 1.00 93.88 83 LYS A CA 1
ATOM 701 C C . LYS A 1 83 ? 18.069 11.095 -26.742 1.00 93.88 83 LYS A C 1
ATOM 703 O O . LYS A 1 83 ? 17.219 11.978 -26.753 1.00 93.88 83 LYS A O 1
ATOM 708 N N . GLU A 1 84 ? 19.171 11.112 -27.493 1.00 93.19 84 GLU A N 1
ATOM 709 C CA . GLU A 1 84 ? 19.521 12.210 -28.409 1.00 93.19 84 GLU A CA 1
ATOM 710 C C . GLU A 1 84 ? 18.524 12.345 -29.569 1.00 93.19 84 GLU A C 1
ATOM 712 O O . GLU A 1 84 ? 18.183 13.454 -29.966 1.00 93.19 84 GLU A O 1
ATOM 717 N N . PHE A 1 85 ? 17.990 11.229 -30.079 1.00 92.94 85 PHE A N 1
ATOM 718 C CA . PHE A 1 85 ? 16.944 11.246 -31.106 1.00 92.94 85 PHE A CA 1
ATOM 719 C C . PHE A 1 85 ? 15.580 11.729 -30.573 1.00 92.94 85 PHE A C 1
ATOM 721 O O . PHE A 1 85 ? 14.767 12.282 -31.312 1.00 92.94 85 PHE A O 1
ATOM 728 N N . GLY A 1 86 ? 15.326 11.537 -29.277 1.00 92.56 86 GLY A N 1
ATOM 729 C CA . GLY A 1 86 ? 14.062 11.858 -28.623 1.00 92.56 86 GLY A CA 1
ATOM 730 C C . GLY A 1 86 ? 13.139 10.645 -28.561 1.00 92.56 86 GLY A C 1
ATOM 731 O O . GLY A 1 86 ? 12.395 10.360 -29.497 1.00 92.56 86 GLY A O 1
ATOM 732 N N . GLY A 1 87 ? 13.148 9.959 -27.414 1.00 89.25 87 GLY A N 1
ATOM 733 C CA . GLY A 1 87 ? 12.430 8.696 -27.209 1.00 89.25 87 GLY A CA 1
ATOM 734 C C . GLY A 1 87 ? 10.919 8.746 -27.447 1.00 89.25 87 GLY A C 1
ATOM 735 O O . GLY A 1 87 ? 10.332 7.712 -27.722 1.00 89.25 87 GLY A O 1
ATOM 736 N N . GLY A 1 88 ? 10.290 9.924 -27.407 1.00 90.50 88 GLY A N 1
ATOM 737 C CA . GLY A 1 88 ? 8.867 10.052 -27.721 1.00 90.50 88 GLY A CA 1
ATOM 738 C C . GLY A 1 88 ? 8.532 9.932 -29.214 1.00 90.50 88 GLY A C 1
ATOM 739 O O . GLY A 1 88 ? 7.369 9.732 -29.532 1.00 90.50 88 GLY A O 1
ATOM 740 N N . HIS A 1 89 ? 9.510 9.983 -30.126 1.00 93.56 89 HIS A N 1
ATOM 741 C CA . HIS A 1 89 ? 9.311 9.654 -31.545 1.00 93.56 89 HIS A CA 1
ATOM 742 C C . HIS A 1 89 ? 9.430 8.150 -31.826 1.00 93.56 89 HIS A C 1
ATOM 744 O O . HIS A 1 89 ? 8.972 7.683 -32.866 1.00 93.56 89 HIS A O 1
ATOM 750 N N . ILE A 1 90 ? 10.072 7.390 -30.934 1.00 95.44 90 ILE A N 1
ATOM 751 C CA . ILE A 1 90 ? 10.333 5.961 -31.118 1.00 95.44 90 ILE A CA 1
ATOM 752 C C . ILE A 1 90 ? 9.133 5.184 -30.580 1.00 95.44 90 ILE A C 1
ATOM 754 O O . ILE A 1 90 ? 8.839 5.243 -29.389 1.00 95.44 90 ILE A O 1
ATOM 758 N N . LYS A 1 91 ? 8.448 4.459 -31.463 1.00 94.19 91 LYS A N 1
ATOM 759 C CA . LYS A 1 91 ? 7.301 3.614 -31.118 1.00 94.19 91 LYS A CA 1
ATOM 760 C C . LYS A 1 91 ? 7.745 2.216 -30.710 1.00 94.19 91 LYS A C 1
ATOM 762 O O . LYS A 1 91 ? 7.382 1.746 -29.639 1.00 94.19 91 LYS A O 1
ATOM 767 N N . ASP A 1 92 ? 8.563 1.601 -31.560 1.00 93.81 92 ASP A N 1
ATOM 768 C CA . ASP A 1 92 ? 9.025 0.228 -31.402 1.00 93.81 92 ASP A CA 1
ATOM 769 C C . ASP A 1 92 ? 10.555 0.177 -31.385 1.00 93.81 92 ASP A C 1
ATOM 771 O O . ASP A 1 92 ? 11.237 0.929 -32.092 1.00 93.81 92 ASP A O 1
ATOM 775 N N . GLU A 1 93 ? 11.096 -0.738 -30.584 1.00 95.31 93 GLU A N 1
ATOM 776 C CA . GLU A 1 93 ? 12.525 -1.030 -30.508 1.00 95.31 93 GLU A CA 1
ATOM 777 C C . GLU A 1 93 ? 12.775 -2.490 -30.882 1.00 95.31 93 GLU A C 1
ATOM 779 O O . GLU A 1 93 ? 12.362 -3.408 -30.179 1.00 95.31 93 GLU A O 1
ATOM 784 N N . MET A 1 94 ? 13.515 -2.686 -31.969 1.00 94.81 94 MET A N 1
ATOM 785 C CA . MET A 1 94 ? 13.927 -3.994 -32.461 1.00 94.81 94 MET A CA 1
ATOM 786 C C . MET A 1 94 ? 15.409 -4.214 -32.175 1.00 94.81 94 MET A C 1
ATOM 788 O O . MET A 1 94 ? 16.244 -3.328 -32.372 1.00 94.81 94 MET A O 1
ATOM 792 N N . PHE A 1 95 ? 15.749 -5.424 -31.754 1.00 95.69 95 PHE A N 1
ATOM 793 C CA . PHE A 1 95 ? 17.121 -5.906 -31.678 1.00 95.69 95 PHE A CA 1
ATOM 794 C C . PHE A 1 95 ? 17.199 -7.200 -32.476 1.00 95.69 95 PHE A C 1
ATOM 796 O O . PHE A 1 95 ? 16.367 -8.080 -32.269 1.00 95.69 95 PHE A O 1
ATOM 803 N N . GLY A 1 96 ? 18.174 -7.302 -33.374 1.00 94.75 96 GLY A N 1
ATOM 804 C CA . GLY A 1 96 ? 18.346 -8.484 -34.209 1.00 94.75 96 GLY A CA 1
ATOM 805 C C . GLY A 1 96 ? 19.808 -8.865 -34.359 1.00 94.75 96 GLY A C 1
ATOM 806 O O . GLY A 1 96 ? 20.685 -7.994 -34.448 1.00 94.75 96 GLY A O 1
ATOM 807 N N . THR A 1 97 ? 20.057 -10.172 -34.386 1.00 94.56 97 THR A N 1
ATOM 808 C CA . THR A 1 97 ? 21.380 -10.753 -34.659 1.00 94.56 97 THR A CA 1
ATOM 809 C C . THR A 1 97 ? 21.417 -11.472 -36.006 1.00 94.56 97 THR A C 1
ATOM 811 O O . THR A 1 97 ? 22.498 -11.633 -36.576 1.00 94.56 97 THR A O 1
ATOM 814 N N . VAL A 1 98 ? 20.250 -11.848 -36.542 1.00 94.06 98 VAL A N 1
ATOM 815 C CA . VAL A 1 98 ? 20.073 -12.412 -37.887 1.00 94.06 98 VAL A CA 1
ATOM 816 C C . VAL A 1 98 ? 19.090 -11.584 -38.716 1.00 94.06 98 VAL A C 1
ATOM 818 O O . VAL A 1 98 ? 18.232 -10.888 -38.174 1.00 94.06 98 VAL A O 1
ATOM 821 N N . GLU A 1 99 ? 19.209 -11.637 -40.043 1.00 92.56 99 GLU A N 1
ATOM 822 C CA . GLU A 1 99 ? 18.345 -10.859 -40.949 1.00 92.56 99 GLU A CA 1
ATOM 823 C C . GLU A 1 99 ? 16.857 -11.206 -40.768 1.00 92.56 99 GLU A C 1
ATOM 825 O O . GLU A 1 99 ? 16.007 -10.320 -40.814 1.00 92.56 99 GLU A O 1
ATOM 830 N N . ASP A 1 100 ? 16.549 -12.465 -40.444 1.00 93.50 100 ASP A N 1
ATOM 831 C CA . ASP A 1 100 ? 15.190 -12.948 -40.160 1.00 93.50 100 ASP A CA 1
ATOM 832 C C . ASP A 1 100 ? 14.525 -12.286 -38.934 1.00 93.50 100 ASP A C 1
ATOM 834 O O . ASP A 1 100 ? 13.293 -12.310 -38.815 1.00 93.50 100 ASP A O 1
ATOM 838 N N . ASP A 1 101 ? 15.309 -11.706 -38.016 1.00 92.31 101 ASP A N 1
ATOM 839 C CA . ASP A 1 101 ? 14.786 -10.951 -36.868 1.00 92.31 101 ASP A CA 1
ATOM 840 C C . ASP A 1 101 ? 14.294 -9.566 -37.296 1.00 92.31 101 ASP A C 1
ATOM 842 O O . ASP A 1 101 ? 13.355 -9.021 -36.712 1.00 92.31 101 ASP A O 1
ATOM 846 N N . LEU A 1 102 ? 14.960 -8.987 -38.302 1.00 94.06 102 LEU A N 1
ATOM 847 C CA . LEU A 1 102 ? 14.802 -7.595 -38.716 1.00 94.06 102 LEU A CA 1
ATOM 848 C C . LEU A 1 102 ? 14.090 -7.423 -40.051 1.00 94.06 102 LEU A C 1
ATOM 850 O O . LEU A 1 102 ? 13.801 -6.287 -40.405 1.00 94.06 102 LEU A O 1
ATOM 854 N N . CYS A 1 103 ? 13.815 -8.494 -40.794 1.00 94.38 103 CYS A N 1
ATOM 855 C CA . CYS A 1 103 ? 12.951 -8.423 -41.966 1.00 94.38 103 CYS A CA 1
ATOM 856 C C . CYS A 1 103 ? 11.529 -8.010 -41.561 1.00 94.38 103 CYS A C 1
ATOM 858 O O . CYS A 1 103 ? 11.136 -8.092 -40.392 1.00 94.38 103 CYS A O 1
ATOM 860 N N . PHE A 1 104 ? 10.720 -7.592 -42.527 1.00 93.56 104 PHE A N 1
ATOM 861 C CA . PHE A 1 104 ? 9.352 -7.142 -42.295 1.00 93.56 104 PHE A CA 1
ATOM 862 C C . PHE A 1 104 ? 8.524 -8.209 -41.566 1.00 93.56 104 PHE A C 1
ATOM 864 O O . PHE A 1 104 ? 7.812 -7.917 -40.604 1.00 93.56 104 PHE A O 1
ATOM 871 N N . GLN A 1 105 ? 8.699 -9.478 -41.943 1.00 94.38 105 GLN A N 1
ATOM 872 C CA . GLN A 1 105 ? 8.069 -10.600 -41.251 1.00 94.38 105 GLN A CA 1
ATOM 873 C C . GLN A 1 105 ? 8.568 -10.756 -39.801 1.00 94.38 105 GLN A C 1
ATOM 875 O O . GLN A 1 105 ? 7.789 -11.110 -38.913 1.00 94.38 105 GLN A O 1
ATOM 880 N N . GLY A 1 106 ? 9.848 -10.484 -39.538 1.00 93.94 106 GLY A N 1
ATOM 881 C CA . GLY A 1 106 ? 10.433 -10.423 -38.196 1.00 93.94 106 GLY A CA 1
ATOM 882 C C . GLY A 1 106 ? 9.789 -9.337 -37.335 1.00 93.94 106 GLY A C 1
ATOM 883 O O . GLY A 1 106 ? 9.357 -9.614 -36.214 1.00 93.94 106 GLY A O 1
ATOM 884 N N . TYR A 1 107 ? 9.599 -8.140 -37.894 1.00 93.94 107 TYR A N 1
ATOM 885 C CA . TYR A 1 107 ? 8.893 -7.045 -37.228 1.00 93.94 107 TYR A CA 1
ATOM 886 C C . TYR A 1 107 ? 7.435 -7.402 -36.890 1.00 93.94 107 TYR A C 1
ATOM 888 O O . TYR A 1 107 ? 7.002 -7.213 -35.752 1.00 93.94 107 TYR A O 1
ATOM 896 N N . LEU A 1 108 ? 6.690 -8.016 -37.816 1.00 93.75 108 LEU A N 1
ATOM 897 C CA . LEU A 1 108 ? 5.324 -8.482 -37.539 1.00 93.75 108 LEU A CA 1
ATOM 898 C C . LEU A 1 108 ? 5.279 -9.521 -36.406 1.00 93.75 108 LEU A C 1
ATOM 900 O O . LEU A 1 108 ? 4.400 -9.464 -35.541 1.00 93.75 108 LEU A O 1
ATOM 904 N N . ARG A 1 109 ? 6.246 -10.451 -36.365 1.00 93.75 109 ARG A N 1
ATOM 905 C CA . ARG A 1 109 ? 6.377 -11.413 -35.256 1.00 93.75 109 ARG A CA 1
ATOM 906 C C . ARG A 1 109 ? 6.657 -10.714 -33.928 1.00 93.75 109 ARG A C 1
ATOM 908 O O . ARG A 1 109 ? 6.057 -11.085 -32.922 1.00 93.75 109 ARG A O 1
ATOM 915 N N . HIS A 1 110 ? 7.510 -9.691 -33.918 1.00 92.31 110 HIS A N 1
ATOM 916 C CA . HIS A 1 110 ? 7.773 -8.894 -32.721 1.00 92.31 110 HIS A CA 1
ATOM 917 C C . HIS A 1 110 ? 6.503 -8.204 -32.205 1.00 92.31 110 HIS A C 1
ATOM 919 O O . HIS A 1 110 ? 6.171 -8.345 -31.028 1.00 92.31 110 HIS A O 1
ATOM 925 N N . MET A 1 111 ? 5.730 -7.553 -33.080 1.00 91.38 111 MET A N 1
ATOM 926 C CA . MET A 1 111 ? 4.452 -6.934 -32.701 1.00 91.38 111 MET A CA 1
ATOM 927 C C . MET A 1 111 ? 3.459 -7.954 -32.118 1.00 91.38 111 MET A C 1
ATOM 929 O O . MET A 1 111 ? 2.799 -7.694 -31.106 1.00 91.38 111 MET A O 1
ATOM 933 N N . SER A 1 112 ? 3.376 -9.146 -32.718 1.00 92.62 112 SER A N 1
ATOM 934 C CA . SER A 1 112 ? 2.549 -10.241 -32.196 1.00 92.62 112 SER A CA 1
ATOM 935 C C . SER A 1 112 ? 3.044 -10.748 -30.836 1.00 92.62 112 SER A C 1
ATOM 937 O O . SER A 1 112 ? 2.234 -11.092 -29.978 1.00 92.62 112 SER A O 1
ATOM 939 N N . SER A 1 113 ? 4.359 -10.792 -30.607 1.00 91.19 113 SER A N 1
ATOM 940 C CA . SER A 1 113 ? 4.938 -11.207 -29.325 1.00 91.19 113 SER A CA 1
ATOM 941 C C . SER A 1 113 ? 4.685 -10.178 -28.223 1.00 91.19 113 SER A C 1
ATOM 943 O O . SER A 1 113 ? 4.380 -10.564 -27.100 1.00 91.19 113 SER A O 1
ATOM 945 N N . CYS A 1 114 ? 4.777 -8.881 -28.525 1.00 88.06 114 CYS A N 1
ATOM 946 C CA . CYS A 1 114 ? 4.523 -7.806 -27.560 1.00 88.06 114 CYS A CA 1
ATOM 947 C C . CYS A 1 114 ? 3.046 -7.716 -27.139 1.00 88.06 114 CYS A C 1
ATOM 949 O O . CYS A 1 114 ? 2.749 -7.266 -26.036 1.00 88.06 114 CYS A O 1
ATOM 951 N N . SER A 1 115 ? 2.125 -8.153 -28.002 1.00 90.81 115 SER A N 1
ATOM 952 C CA . SER A 1 115 ? 0.686 -8.239 -27.703 1.00 90.81 115 SER A CA 1
ATOM 953 C C . SER A 1 115 ? 0.261 -9.578 -27.086 1.00 90.81 115 SER A C 1
ATOM 955 O O . SER A 1 115 ? -0.876 -9.710 -26.630 1.00 90.81 115 SER A O 1
ATOM 957 N N . SER A 1 116 ? 1.158 -10.566 -27.045 1.00 91.50 116 SER A N 1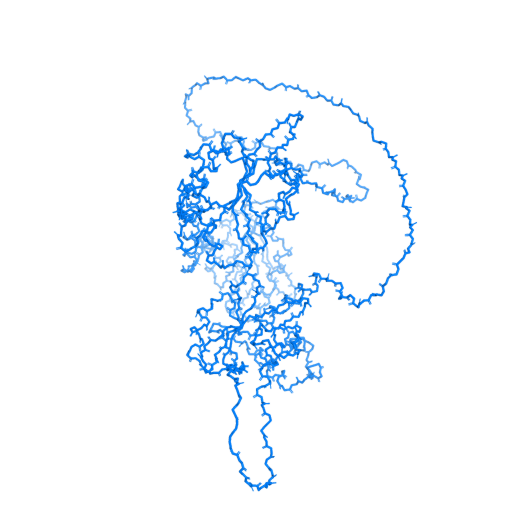
ATOM 958 C CA . SER A 1 116 ? 0.891 -11.862 -26.422 1.00 91.50 116 SER A CA 1
ATOM 959 C C . SER A 1 116 ? 0.926 -11.754 -24.892 1.00 91.50 116 SER A C 1
ATOM 961 O O . SER A 1 116 ? 1.673 -10.938 -24.347 1.00 91.50 116 SER A O 1
ATOM 963 N N . PRO A 1 117 ? 0.136 -12.566 -24.167 1.00 90.62 117 PRO A N 1
ATOM 964 C CA . PRO A 1 117 ? 0.131 -12.534 -22.710 1.00 90.62 117 PRO A CA 1
ATOM 965 C C . PRO A 1 117 ? 1.521 -12.867 -22.158 1.00 90.62 117 PRO A C 1
ATOM 967 O O . PRO A 1 117 ? 2.153 -13.837 -22.580 1.00 90.62 117 PRO A O 1
ATOM 970 N N . ALA A 1 118 ? 1.980 -12.064 -21.195 1.00 90.31 118 ALA A N 1
ATOM 971 C CA . ALA A 1 118 ? 3.250 -12.306 -20.527 1.00 90.31 118 ALA A CA 1
ATOM 972 C C . ALA A 1 118 ? 3.220 -13.670 -19.809 1.00 90.31 118 ALA A C 1
ATOM 974 O O . ALA A 1 118 ? 2.202 -14.021 -19.199 1.00 90.31 118 ALA A O 1
ATOM 975 N N . PRO A 1 119 ? 4.313 -14.448 -19.861 1.00 91.06 119 PRO A N 1
ATOM 976 C CA . PRO A 1 119 ? 4.383 -15.714 -19.152 1.00 91.06 119 PRO A CA 1
ATOM 977 C C . PRO A 1 119 ? 4.328 -15.455 -17.643 1.00 91.06 119 PRO A C 1
ATOM 979 O O . PRO A 1 119 ? 5.209 -14.806 -17.086 1.00 91.06 119 PRO A O 1
ATOM 982 N N . LEU A 1 120 ? 3.283 -15.968 -16.994 1.00 92.56 120 LEU A N 1
ATOM 983 C CA . LEU A 1 120 ? 3.099 -15.891 -15.546 1.00 92.56 120 LEU A CA 1
ATOM 984 C C . LEU A 1 120 ? 3.565 -17.187 -14.884 1.00 92.56 120 LEU A C 1
ATOM 986 O O . LEU A 1 120 ? 3.321 -18.286 -15.390 1.00 92.56 120 LEU A O 1
ATOM 990 N N . THR A 1 121 ? 4.188 -17.063 -13.717 1.00 95.12 121 THR A N 1
ATOM 991 C CA . THR A 1 121 ? 4.485 -18.201 -12.844 1.00 95.12 121 THR A CA 1
ATOM 992 C C . THR A 1 121 ? 3.201 -18.773 -12.237 1.00 95.12 121 THR A C 1
ATOM 994 O O . THR A 1 121 ? 2.185 -18.087 -12.121 1.00 95.12 121 THR A O 1
ATOM 997 N N . MET A 1 122 ? 3.243 -20.031 -11.786 1.00 92.88 122 MET A N 1
ATOM 998 C CA . MET A 1 122 ? 2.099 -20.660 -11.105 1.00 92.88 122 MET A CA 1
ATOM 999 C C . MET A 1 122 ? 1.629 -19.852 -9.885 1.00 92.88 122 MET A C 1
ATOM 1001 O O . MET A 1 122 ? 0.431 -19.734 -9.650 1.00 92.88 122 MET A O 1
ATOM 1005 N N . ALA A 1 123 ? 2.563 -19.254 -9.139 1.00 93.12 123 ALA A N 1
ATOM 1006 C CA . ALA A 1 123 ? 2.240 -18.426 -7.981 1.00 93.12 123 ALA A CA 1
ATOM 1007 C C . ALA A 1 123 ? 1.514 -17.126 -8.372 1.00 93.12 123 ALA A C 1
ATOM 1009 O O . ALA A 1 123 ? 0.553 -16.737 -7.713 1.00 93.12 123 ALA A O 1
ATOM 1010 N N . GLU A 1 124 ? 1.932 -16.466 -9.456 1.00 92.94 124 GLU A N 1
ATOM 1011 C CA . GLU A 1 124 ? 1.277 -15.244 -9.946 1.00 92.94 124 GLU A CA 1
ATOM 1012 C C . GLU A 1 124 ? -0.113 -15.529 -10.513 1.00 92.94 124 GLU A C 1
ATOM 1014 O O . GLU A 1 124 ? -1.043 -14.759 -10.271 1.00 92.94 124 GLU A O 1
ATOM 1019 N N . GLN A 1 125 ? -0.277 -16.653 -11.219 1.00 93.06 125 GLN A N 1
ATOM 1020 C CA . GLN A 1 125 ? -1.588 -17.095 -11.690 1.00 93.06 125 GLN A CA 1
ATOM 1021 C C . GLN A 1 125 ? -2.540 -17.342 -10.517 1.00 93.06 125 GLN A C 1
ATOM 1023 O O . GLN A 1 125 ? -3.679 -16.881 -10.555 1.00 93.06 125 GLN A O 1
ATOM 1028 N N . GLU A 1 126 ? -2.078 -18.007 -9.456 1.00 92.44 126 GLU A N 1
ATOM 1029 C CA . GLU A 1 126 ? -2.895 -18.247 -8.264 1.00 92.44 126 GLU A CA 1
ATOM 1030 C C . GLU A 1 126 ? -3.271 -16.938 -7.559 1.00 92.44 126 GLU A C 1
ATOM 1032 O O . GLU A 1 126 ? -4.440 -16.710 -7.249 1.00 92.44 126 GLU A O 1
ATOM 1037 N N . LEU A 1 127 ? -2.317 -16.016 -7.393 1.00 92.19 127 LEU A N 1
ATOM 1038 C CA . LEU A 1 127 ? -2.587 -14.705 -6.801 1.00 92.19 127 LEU A CA 1
ATOM 1039 C C . LEU A 1 127 ? -3.612 -13.907 -7.620 1.00 92.19 127 LEU A C 1
ATOM 1041 O O . LEU A 1 127 ? -4.495 -13.256 -7.058 1.00 92.19 127 LEU A O 1
ATOM 1045 N N . GLN A 1 128 ? -3.535 -13.982 -8.950 1.00 89.88 128 GLN A N 1
ATOM 1046 C CA . GLN A 1 128 ? -4.516 -13.361 -9.833 1.00 89.88 128 GLN A CA 1
ATOM 1047 C C . GLN A 1 128 ? -5.910 -13.981 -9.654 1.00 89.88 128 GLN A C 1
ATOM 1049 O O . GLN A 1 128 ? -6.897 -13.244 -9.628 1.00 89.88 128 GLN A O 1
ATOM 1054 N N . ARG A 1 129 ? -6.011 -15.306 -9.473 1.00 90.38 129 ARG A N 1
ATOM 1055 C CA . ARG A 1 129 ? -7.289 -15.982 -9.185 1.00 90.38 129 ARG A CA 1
ATOM 1056 C C . ARG A 1 129 ? -7.874 -15.554 -7.843 1.00 90.38 129 ARG A C 1
ATOM 1058 O O . ARG A 1 129 ? -9.071 -15.268 -7.783 1.00 90.38 129 ARG A O 1
ATOM 1065 N N . ILE A 1 130 ? -7.047 -15.463 -6.800 1.00 89.25 130 ILE A N 1
ATOM 1066 C CA . ILE A 1 130 ? -7.465 -14.988 -5.473 1.00 89.25 130 ILE A CA 1
ATOM 1067 C C . ILE A 1 130 ? -8.010 -13.566 -5.584 1.00 89.25 130 ILE A C 1
ATOM 1069 O O . ILE A 1 130 ? -9.138 -13.321 -5.171 1.00 89.25 130 ILE A O 1
ATOM 1073 N N . LYS A 1 131 ? -7.276 -12.662 -6.241 1.00 89.62 131 LYS A N 1
ATOM 1074 C CA . LYS A 1 131 ? -7.692 -11.267 -6.423 1.00 89.62 131 LYS A CA 1
ATOM 1075 C C . LYS A 1 131 ? -9.032 -11.139 -7.152 1.00 89.62 131 LYS A C 1
ATOM 1077 O O . LYS A 1 131 ? -9.879 -10.350 -6.751 1.00 89.62 131 LYS A O 1
ATOM 1082 N N . VAL A 1 132 ? -9.245 -11.910 -8.220 1.00 87.38 132 VAL A N 1
ATOM 1083 C CA . VAL A 1 132 ? -10.525 -11.908 -8.955 1.00 87.38 132 VAL A CA 1
ATOM 1084 C C . VAL A 1 132 ? -11.667 -12.441 -8.082 1.00 87.38 132 VAL A C 1
ATOM 1086 O O . VAL A 1 132 ? -12.775 -11.900 -8.103 1.00 87.38 132 VAL A O 1
ATOM 1089 N N . THR A 1 133 ? -11.398 -13.482 -7.295 1.00 84.19 133 THR A N 1
ATOM 1090 C CA . THR A 1 133 ? -12.384 -14.080 -6.386 1.00 84.19 133 THR A CA 1
ATOM 1091 C C . THR A 1 133 ? -12.752 -13.119 -5.255 1.00 84.19 133 THR A C 1
ATOM 1093 O O . THR A 1 133 ? -13.931 -12.950 -4.966 1.00 84.19 133 THR A O 1
ATOM 1096 N N . GLU A 1 134 ? -11.767 -12.441 -4.666 1.00 81.06 134 GLU A N 1
ATOM 1097 C CA . GLU A 1 134 ? -11.948 -11.446 -3.604 1.00 81.06 134 GLU A CA 1
ATOM 1098 C C . GLU A 1 134 ? -12.810 -10.271 -4.074 1.00 81.06 134 GLU A C 1
ATOM 1100 O O . GLU A 1 134 ? -13.813 -9.961 -3.438 1.00 81.06 134 GLU A O 1
ATOM 1105 N N . VAL A 1 135 ? -12.509 -9.705 -5.250 1.00 75.88 135 VAL A N 1
ATOM 1106 C CA . VAL A 1 135 ? -13.339 -8.648 -5.856 1.00 75.88 135 VAL A CA 1
ATOM 1107 C C . VAL A 1 135 ? -14.777 -9.130 -6.043 1.00 75.88 135 VAL A C 1
ATOM 1109 O O . VAL A 1 135 ? -15.719 -8.396 -5.772 1.00 75.88 135 VAL A O 1
ATOM 1112 N N . THR A 1 136 ? -14.975 -10.381 -6.463 1.00 76.12 136 THR A N 1
ATOM 1113 C CA . THR A 1 136 ? -16.326 -10.944 -6.621 1.00 76.12 136 THR A CA 1
ATOM 1114 C C . THR A 1 136 ? -17.051 -11.073 -5.275 1.00 76.12 136 THR A C 1
ATOM 1116 O O . THR A 1 136 ? -18.249 -10.804 -5.198 1.00 76.12 136 THR A O 1
ATOM 1119 N N . MET A 1 137 ? -16.338 -11.449 -4.208 1.00 69.88 137 MET A N 1
ATOM 1120 C CA . MET A 1 137 ? -16.893 -11.541 -2.854 1.00 69.88 137 MET A CA 1
ATOM 1121 C C . MET A 1 137 ? -17.261 -10.170 -2.270 1.00 69.88 137 MET A C 1
ATOM 1123 O O . MET A 1 137 ? -18.283 -10.077 -1.593 1.00 69.88 137 MET A O 1
ATOM 1127 N N . GLU A 1 138 ? -16.507 -9.104 -2.562 1.00 62.53 138 GLU A N 1
ATOM 1128 C CA . GLU A 1 138 ? -16.831 -7.739 -2.108 1.00 62.53 138 GLU A CA 1
ATOM 1129 C C . GLU A 1 138 ? -18.193 -7.238 -2.622 1.00 62.53 138 GLU A C 1
ATOM 1131 O O . GLU A 1 138 ? -18.877 -6.487 -1.926 1.00 62.53 138 GLU A O 1
ATOM 1136 N N . PHE A 1 139 ? -18.627 -7.683 -3.806 1.00 63.50 139 PHE A N 1
ATOM 1137 C CA . PHE A 1 139 ? -19.938 -7.337 -4.373 1.00 63.50 139 PHE A CA 1
ATOM 1138 C C . PHE A 1 139 ? -21.069 -8.301 -3.968 1.00 63.50 139 PHE A C 1
ATOM 1140 O O . PHE A 1 139 ? -22.223 -8.093 -4.352 1.00 63.50 139 PHE A O 1
ATOM 1147 N N . GLY A 1 140 ? -20.771 -9.348 -3.194 1.00 68.25 140 GLY A N 1
ATOM 1148 C CA . GLY A 1 140 ? -21.763 -10.300 -2.704 1.00 68.25 140 GLY A CA 1
ATOM 1149 C C . GLY A 1 140 ? -22.697 -9.683 -1.656 1.00 68.25 140 GLY A C 1
ATOM 1150 O O . GLY A 1 140 ? -22.259 -9.047 -0.702 1.00 68.25 140 GLY A O 1
ATOM 1151 N N . LEU A 1 141 ? -24.009 -9.914 -1.787 1.00 62.78 141 LEU A N 1
ATOM 1152 C CA . LEU A 1 141 ? -25.032 -9.430 -0.840 1.00 62.78 141 LEU A CA 1
ATOM 1153 C C . LEU A 1 141 ? -25.013 -10.151 0.530 1.00 62.78 141 LEU A C 1
ATOM 1155 O O . LEU A 1 141 ? -25.787 -9.799 1.425 1.00 62.78 141 LEU A O 1
ATOM 1159 N N . ASP A 1 142 ? -24.128 -11.130 0.729 1.00 59.59 142 ASP A N 1
ATOM 1160 C CA . ASP A 1 142 ? -24.033 -11.925 1.953 1.00 59.59 142 ASP A CA 1
ATOM 1161 C C . ASP A 1 142 ? -23.204 -11.226 3.041 1.00 59.59 142 ASP A C 1
ATOM 1163 O O . ASP A 1 142 ? -22.070 -11.583 3.354 1.00 59.59 142 ASP A O 1
ATOM 1167 N N . LYS A 1 143 ? -23.824 -10.257 3.722 1.00 58.06 143 LYS A N 1
ATOM 1168 C CA . LYS A 1 143 ? -23.245 -9.582 4.904 1.00 58.06 143 LYS A CA 1
ATOM 1169 C C . LYS A 1 143 ? -23.019 -10.506 6.115 1.00 58.06 143 LYS A C 1
ATOM 1171 O O . LYS A 1 143 ? -22.451 -10.078 7.116 1.00 58.06 143 LYS A O 1
ATOM 1176 N N . ARG A 1 144 ? -23.496 -11.757 6.075 1.00 53.72 144 ARG A N 1
ATOM 1177 C CA . ARG A 1 144 ? -23.534 -12.660 7.243 1.00 53.72 144 ARG A CA 1
ATOM 1178 C C . ARG A 1 144 ? -22.192 -13.299 7.601 1.00 53.72 144 ARG A C 1
ATOM 1180 O O . ARG A 1 144 ? -22.055 -13.744 8.732 1.00 53.72 144 ARG A O 1
ATOM 1187 N N . ALA A 1 145 ? -21.220 -13.339 6.690 1.00 57.22 145 ALA A N 1
ATOM 1188 C CA . ALA A 1 145 ? -19.934 -13.994 6.949 1.00 57.22 145 ALA A CA 1
ATOM 1189 C C . ALA A 1 145 ? -18.856 -13.068 7.549 1.00 57.22 145 ALA A C 1
ATOM 1191 O O . ALA A 1 145 ? -17.803 -13.553 7.949 1.00 57.22 145 ALA A O 1
ATOM 1192 N N . GLN A 1 146 ? -19.092 -11.750 7.627 1.00 61.81 146 GLN A N 1
ATOM 1193 C CA . GLN A 1 146 ? -18.076 -10.796 8.099 1.00 61.81 146 GLN A CA 1
ATOM 1194 C C . GLN A 1 146 ? -17.917 -10.753 9.626 1.00 61.81 146 GLN A C 1
ATOM 1196 O O . GLN A 1 146 ? -16.880 -10.308 10.113 1.00 61.81 146 GLN A O 1
ATOM 1201 N N . THR A 1 147 ? -18.905 -11.216 10.398 1.00 63.03 147 THR A N 1
ATOM 1202 C CA . THR A 1 147 ? -18.826 -11.252 11.864 1.00 63.03 147 THR A CA 1
ATOM 1203 C C . THR A 1 147 ? -19.022 -12.673 12.380 1.00 63.03 147 THR A C 1
ATOM 1205 O O . THR A 1 147 ? -19.928 -13.390 11.955 1.00 63.03 147 THR A O 1
ATOM 1208 N N . LEU A 1 148 ? -18.155 -13.103 13.304 1.00 69.25 148 LEU A N 1
ATOM 1209 C CA . LEU A 1 148 ? -18.345 -14.359 14.032 1.00 69.25 148 LEU A CA 1
ATOM 1210 C C . LEU A 1 148 ? -19.710 -14.326 14.739 1.00 69.25 148 LEU A C 1
ATOM 1212 O O . LEU A 1 148 ? -20.124 -13.289 15.265 1.00 69.25 148 LEU A O 1
ATOM 1216 N N . GLN A 1 149 ? -20.419 -15.455 14.758 1.00 69.06 149 GLN A N 1
ATOM 1217 C CA . GLN A 1 149 ? -21.714 -15.562 15.427 1.00 69.06 149 GLN A CA 1
ATOM 1218 C C . GLN A 1 149 ? -21.554 -15.218 16.921 1.00 69.06 149 GLN A C 1
ATOM 1220 O O . GLN A 1 149 ? -20.902 -15.951 17.657 1.00 69.06 149 GLN A O 1
ATOM 1225 N N . GLY A 1 150 ? -22.111 -14.079 17.355 1.00 73.81 150 GLY A N 1
ATOM 1226 C CA . GLY A 1 150 ? -21.964 -13.596 18.736 1.00 73.81 150 GLY A CA 1
ATOM 1227 C C . GLY A 1 150 ? -22.467 -14.590 19.792 1.00 73.81 150 GLY A C 1
ATOM 1228 O O . GLY A 1 150 ? -23.436 -15.312 19.548 1.00 73.81 150 GLY A O 1
ATOM 1229 N N . LEU A 1 151 ? -21.821 -14.592 20.962 1.00 86.44 151 LEU A N 1
ATOM 1230 C CA . LEU A 1 151 ? -22.161 -15.439 22.113 1.00 86.44 151 LEU A CA 1
ATOM 1231 C C . LEU A 1 151 ? -23.367 -14.859 22.865 1.00 86.44 151 LEU A C 1
ATOM 1233 O O . LEU A 1 151 ? -23.432 -13.654 23.088 1.00 86.44 151 LEU A O 1
ATOM 1237 N N . ALA A 1 152 ? -24.329 -15.701 23.244 1.00 87.94 152 ALA A N 1
ATOM 1238 C CA . ALA A 1 152 ? -25.558 -15.272 23.910 1.00 87.94 152 ALA A CA 1
ATOM 1239 C C . ALA A 1 152 ? -25.595 -15.786 25.353 1.00 87.94 152 ALA A C 1
ATOM 1241 O O . ALA A 1 152 ? -25.899 -16.954 25.589 1.00 87.94 152 ALA A O 1
ATOM 1242 N N . PHE A 1 153 ? -25.273 -14.912 26.306 1.00 93.75 153 PHE A N 1
ATOM 1243 C CA . PHE A 1 153 ? -25.393 -15.200 27.736 1.00 93.75 153 PHE A CA 1
ATOM 1244 C C . PHE A 1 153 ? -26.743 -14.685 28.249 1.00 93.75 153 PHE A C 1
ATOM 1246 O O . PHE A 1 153 ? -27.081 -13.532 27.973 1.00 93.75 153 PHE A O 1
ATOM 1253 N N . PRO A 1 154 ? -27.520 -15.490 28.994 1.00 94.19 154 PRO A N 1
ATOM 1254 C CA . PRO A 1 154 ? -28.814 -15.062 29.505 1.00 94.19 154 PRO A CA 1
ATOM 1255 C C . PRO A 1 154 ? -28.675 -13.944 30.546 1.00 94.19 154 PRO A C 1
ATOM 1257 O O . PRO A 1 154 ? -27.789 -13.970 31.408 1.00 94.19 154 PRO A O 1
ATOM 1260 N N . LEU A 1 155 ? -29.598 -12.979 30.505 1.00 95.06 155 LEU A N 1
ATOM 1261 C CA . LEU A 1 155 ? -29.747 -11.984 31.567 1.00 95.06 155 LEU A CA 1
ATOM 1262 C C . LEU A 1 155 ? -30.384 -12.607 32.814 1.00 95.06 155 LEU A C 1
ATOM 1264 O O . LEU A 1 155 ? -31.385 -13.320 32.721 1.00 95.06 155 LEU A O 1
ATOM 1268 N N . GLN A 1 156 ? -29.858 -12.271 33.991 1.00 95.94 156 GLN A N 1
ATOM 1269 C CA . GLN A 1 156 ? -30.520 -12.581 35.259 1.00 95.94 156 GLN A CA 1
ATOM 1270 C C . GLN A 1 156 ? -31.759 -11.707 35.494 1.00 95.94 156 GLN A C 1
ATOM 1272 O O . GLN A 1 156 ? -31.875 -10.597 34.970 1.00 95.94 156 GLN A O 1
ATOM 1277 N N . GLU A 1 157 ? -32.690 -12.195 36.315 1.00 94.75 157 GLU A N 1
ATOM 1278 C CA . GLU A 1 157 ? -33.993 -11.560 36.552 1.00 94.75 157 GLU A CA 1
ATOM 1279 C C . GLU A 1 157 ? -33.890 -10.134 37.113 1.00 94.75 157 GLU A C 1
ATOM 1281 O O . GLU A 1 157 ? -34.728 -9.281 36.816 1.00 94.75 157 GLU A O 1
ATOM 1286 N N . GLU A 1 158 ? -32.861 -9.837 37.903 1.00 95.94 158 GLU A N 1
ATOM 1287 C CA . GLU A 1 158 ? -32.569 -8.497 38.416 1.00 95.94 158 GLU A CA 1
ATOM 1288 C C . GLU A 1 158 ? -32.191 -7.535 37.281 1.00 95.94 158 GLU A C 1
ATOM 1290 O O . GLU A 1 158 ? -32.676 -6.402 37.242 1.00 95.94 158 GLU A O 1
ATOM 1295 N N . ALA A 1 159 ? -31.378 -7.990 36.323 1.00 95.25 159 ALA A N 1
ATOM 1296 C CA . ALA A 1 159 ? -30.977 -7.199 35.162 1.00 95.25 159 ALA A CA 1
ATOM 1297 C C . ALA A 1 159 ? -32.166 -6.942 34.222 1.00 95.25 159 ALA A C 1
ATOM 1299 O O . ALA A 1 159 ? -32.365 -5.810 33.775 1.00 95.25 159 ALA A O 1
ATOM 1300 N N . LYS A 1 160 ? -33.021 -7.952 34.003 1.00 95.25 160 LYS A N 1
ATOM 1301 C CA . LYS A 1 160 ? -34.273 -7.801 33.239 1.00 95.25 160 LYS A CA 1
ATOM 1302 C C . LYS A 1 160 ? -35.202 -6.766 33.876 1.00 95.25 160 LYS A C 1
ATOM 1304 O O . LYS A 1 160 ? -35.724 -5.885 33.190 1.00 95.25 160 LYS A O 1
ATOM 1309 N N . ARG A 1 161 ? -35.375 -6.826 35.203 1.00 95.75 161 ARG A N 1
ATOM 1310 C CA . ARG A 1 161 ? -36.162 -5.844 35.969 1.00 95.75 161 ARG A CA 1
ATOM 1311 C C . ARG A 1 161 ? -35.584 -4.431 35.848 1.00 95.75 161 ARG A C 1
ATOM 1313 O O . ARG A 1 161 ? -36.350 -3.487 35.662 1.00 95.75 161 ARG A O 1
ATOM 1320 N N . ALA A 1 162 ? -34.261 -4.275 35.897 1.00 96.06 162 ALA A N 1
ATOM 1321 C CA . ALA A 1 162 ? -33.611 -2.978 35.709 1.00 96.06 162 ALA A CA 1
ATOM 1322 C C . ALA A 1 162 ? -33.868 -2.397 34.306 1.00 96.06 162 ALA A C 1
ATOM 1324 O O . ALA A 1 162 ? -34.261 -1.238 34.195 1.00 96.06 162 ALA A O 1
ATOM 1325 N N . LEU A 1 163 ? -33.750 -3.196 33.239 1.00 95.56 163 LEU A N 1
ATOM 1326 C CA . LEU A 1 163 ? -34.058 -2.749 31.871 1.00 95.56 163 LEU A CA 1
ATOM 1327 C C . LEU A 1 163 ? -35.520 -2.296 31.723 1.00 95.56 163 LEU A C 1
ATOM 1329 O O . LEU A 1 163 ? -35.798 -1.268 31.104 1.00 95.56 163 LEU A O 1
ATOM 1333 N N . GLN A 1 164 ? -36.466 -2.997 32.354 1.00 95.06 164 GLN A N 1
ATOM 1334 C CA . GLN A 1 164 ? -37.870 -2.569 32.385 1.00 95.06 164 GLN A CA 1
ATOM 1335 C C . GLN A 1 164 ? -38.063 -1.239 33.133 1.00 95.06 164 GLN A C 1
ATOM 1337 O O . GLN A 1 164 ? -38.844 -0.393 32.693 1.00 95.06 164 GLN A O 1
ATOM 1342 N N . GLN A 1 165 ? -37.347 -1.021 34.240 1.00 95.12 165 GLN A N 1
ATOM 1343 C CA . GLN A 1 165 ? -37.381 0.251 34.972 1.00 95.12 165 GLN A CA 1
ATOM 1344 C C . GLN A 1 165 ? -36.770 1.403 34.164 1.00 95.12 165 GLN A C 1
ATOM 1346 O O . GLN A 1 165 ? -37.292 2.519 34.211 1.00 95.12 165 GLN A O 1
ATOM 1351 N N . LEU A 1 166 ? -35.709 1.133 33.399 1.00 94.38 166 LEU A N 1
ATOM 1352 C CA . LEU A 1 166 ? -35.080 2.096 32.493 1.00 94.38 166 LEU A CA 1
ATOM 1353 C C . LEU A 1 166 ? -36.034 2.494 31.362 1.00 94.38 166 LEU A C 1
ATOM 1355 O O . LEU A 1 166 ? -36.185 3.681 31.079 1.00 94.38 166 LEU A O 1
ATOM 1359 N N . LYS A 1 167 ? -36.771 1.529 30.791 1.00 92.56 167 LYS A N 1
ATOM 1360 C CA . LYS A 1 167 ? -37.835 1.794 29.805 1.00 92.56 167 LYS A CA 1
ATOM 1361 C C . LYS A 1 167 ? -38.923 2.710 30.358 1.00 92.56 167 LYS A C 1
ATOM 1363 O O . LYS A 1 167 ? -39.386 3.612 29.668 1.00 92.56 167 LYS A O 1
ATOM 1368 N N . GLN A 1 168 ? -39.310 2.507 31.615 1.00 92.44 168 GLN A N 1
ATOM 1369 C CA . GLN A 1 168 ? -40.282 3.354 32.314 1.00 92.44 168 GLN A CA 1
ATOM 1370 C C . GLN A 1 168 ? -39.696 4.700 32.776 1.00 92.44 168 GLN A C 1
ATOM 1372 O O . GLN A 1 168 ? -40.392 5.445 33.464 1.00 92.44 168 GLN A O 1
ATOM 1377 N N . ARG A 1 169 ? -38.430 5.002 32.444 1.00 90.88 169 ARG A N 1
ATOM 1378 C CA . ARG A 1 169 ? -37.697 6.211 32.857 1.00 90.88 169 ARG A CA 1
ATOM 1379 C C . ARG A 1 169 ? -37.654 6.410 34.382 1.00 90.88 169 ARG A C 1
ATOM 1381 O O . ARG A 1 169 ? -37.528 7.531 34.862 1.00 90.88 169 ARG A O 1
ATOM 1388 N N . ARG A 1 170 ? -37.756 5.323 35.163 1.00 93.19 170 ARG A N 1
ATOM 1389 C CA . ARG A 1 170 ? -37.666 5.362 36.639 1.00 93.19 170 ARG A CA 1
ATOM 1390 C C . ARG A 1 170 ? -36.229 5.424 37.139 1.00 93.19 170 ARG A C 1
ATOM 1392 O O . ARG A 1 170 ? -35.976 5.940 38.221 1.00 93.19 170 ARG A O 1
ATOM 1399 N N . ILE A 1 171 ? -35.313 4.869 36.357 1.00 95.94 171 ILE A N 1
ATOM 1400 C CA . ILE A 1 171 ? -33.870 4.932 36.575 1.00 95.94 171 ILE A CA 1
ATOM 1401 C C . ILE A 1 171 ? -33.227 5.551 35.338 1.00 95.94 171 ILE A C 1
ATOM 1403 O O . ILE A 1 171 ? -33.790 5.467 34.247 1.00 95.94 171 ILE A O 1
ATOM 1407 N N . ASN A 1 172 ? -32.059 6.165 35.507 1.00 95.31 172 ASN A N 1
ATOM 1408 C CA . ASN A 1 172 ? -31.289 6.774 34.421 1.00 95.31 172 ASN A CA 1
ATOM 1409 C C . ASN A 1 172 ? -29.970 6.053 34.125 1.00 95.31 172 ASN A C 1
ATOM 1411 O O . ASN A 1 172 ? -29.299 6.400 33.158 1.00 95.31 172 ASN A O 1
ATOM 1415 N N . TYR A 1 173 ? -29.609 5.050 34.929 1.00 97.31 173 TYR A N 1
ATOM 1416 C CA . TYR A 1 173 ? -28.345 4.342 34.805 1.00 97.31 173 TYR A CA 1
ATOM 1417 C C . TYR A 1 173 ? -28.470 2.867 35.210 1.00 97.31 173 TYR A C 1
ATOM 1419 O O . TYR A 1 173 ? -29.096 2.535 36.220 1.00 97.31 173 TYR A O 1
ATOM 1427 N N . ILE A 1 174 ? -27.836 1.983 34.440 1.00 97.81 174 ILE A N 1
ATOM 1428 C CA . ILE A 1 174 ? -27.654 0.560 34.748 1.00 97.81 174 ILE A CA 1
ATOM 1429 C C . ILE A 1 174 ? -26.188 0.211 34.534 1.00 97.81 174 ILE A C 1
ATOM 1431 O O . ILE A 1 174 ? -25.642 0.516 33.478 1.00 97.81 174 ILE A O 1
ATOM 1435 N N . GLN A 1 175 ? -25.587 -0.504 35.485 1.00 97.69 175 GLN A N 1
ATOM 1436 C CA . GLN A 1 175 ? -24.310 -1.185 35.287 1.00 97.69 175 GLN A CA 1
ATOM 1437 C C . GLN A 1 175 ? -24.500 -2.701 35.321 1.00 97.69 175 GLN A C 1
ATOM 1439 O O . GLN A 1 175 ? -25.033 -3.238 36.295 1.00 97.69 175 GLN A O 1
ATOM 1444 N N . LEU A 1 176 ? -24.028 -3.387 34.282 1.00 97.62 176 LEU A N 1
ATOM 1445 C CA . LEU A 1 176 ? -24.043 -4.842 34.170 1.00 97.62 176 LEU A CA 1
ATOM 1446 C C . LEU A 1 176 ? -22.617 -5.394 34.166 1.00 97.62 176 LEU A C 1
ATOM 1448 O O . LEU A 1 176 ? -21.682 -4.766 33.659 1.00 97.62 176 LEU A O 1
ATOM 1452 N N . ARG A 1 177 ? -22.475 -6.606 34.696 1.00 95.88 177 ARG A N 1
ATOM 1453 C CA . ARG A 1 177 ? -21.262 -7.417 34.600 1.00 95.88 177 ARG A CA 1
ATOM 1454 C C . ARG A 1 177 ? -21.598 -8.769 33.990 1.00 95.88 177 ARG A C 1
ATOM 1456 O O . ARG A 1 177 ? -22.709 -9.267 34.127 1.00 95.88 177 ARG A O 1
ATOM 1463 N N . LEU A 1 178 ? -20.616 -9.372 33.354 1.00 95.12 178 LEU A N 1
ATOM 1464 C CA . LEU A 1 178 ? -20.666 -10.741 32.875 1.00 95.12 178 LEU A CA 1
ATOM 1465 C C . LEU A 1 178 ? -19.995 -11.645 33.912 1.00 95.12 178 LEU A C 1
ATOM 1467 O O . LEU A 1 178 ? -18.840 -11.420 34.278 1.00 95.12 178 LEU A O 1
ATOM 1471 N N . ASP A 1 179 ? -20.735 -12.641 34.388 1.00 93.50 179 ASP A N 1
ATOM 1472 C CA . ASP A 1 179 ? -20.210 -13.727 35.209 1.00 93.50 179 ASP A CA 1
ATOM 1473 C C . ASP A 1 179 ? -19.634 -14.795 34.268 1.00 93.50 179 ASP A C 1
ATOM 1475 O O . ASP A 1 179 ? -20.358 -15.434 33.503 1.00 93.50 179 ASP A O 1
ATOM 1479 N N . VAL A 1 180 ? -18.309 -14.942 34.291 1.00 88.94 180 VAL A N 1
ATOM 1480 C CA . VAL A 1 180 ? -17.559 -15.854 33.414 1.00 88.94 180 VAL A CA 1
ATOM 1481 C C . VAL A 1 180 ? -17.707 -17.317 33.840 1.00 88.94 180 VAL A C 1
ATOM 1483 O O . VAL A 1 180 ? -17.481 -18.207 33.023 1.00 88.94 180 VAL A O 1
ATOM 1486 N N . GLU A 1 181 ? -18.045 -17.578 35.103 1.00 90.44 181 GLU A N 1
ATOM 1487 C CA . GLU A 1 181 ? -18.198 -18.937 35.627 1.00 90.44 181 GLU A CA 1
ATOM 1488 C C . GLU A 1 181 ? -19.605 -19.469 35.373 1.00 90.44 181 GLU A C 1
ATOM 1490 O O . GLU A 1 181 ? -19.765 -20.617 34.964 1.00 90.44 181 GLU A O 1
ATOM 1495 N N . LYS A 1 182 ? -20.623 -18.626 35.583 1.00 92.56 182 LYS A N 1
ATOM 1496 C CA . LYS A 1 182 ? -22.030 -18.994 35.360 1.00 92.56 182 LYS A CA 1
ATOM 1497 C C . LYS A 1 182 ? -22.517 -18.748 33.940 1.00 92.56 182 LYS A C 1
ATOM 1499 O O . LYS A 1 182 ? -23.624 -19.160 33.610 1.00 92.56 182 LYS A O 1
ATOM 1504 N N . GLU A 1 183 ? -21.730 -18.042 33.135 1.00 94.38 183 GLU A N 1
ATOM 1505 C CA . GLU A 1 183 ? -22.093 -17.625 31.782 1.00 94.38 183 GLU A CA 1
ATOM 1506 C C . GLU A 1 183 ? -23.393 -16.802 31.743 1.00 94.38 183 GLU A C 1
ATOM 1508 O O . GLU A 1 183 ? -24.235 -16.972 30.868 1.00 94.38 183 GLU A O 1
ATOM 1513 N N . THR A 1 184 ? -23.574 -15.888 32.706 1.00 95.62 184 THR A N 1
ATOM 1514 C CA . THR A 1 184 ? -24.773 -15.031 32.802 1.00 95.62 184 THR A CA 1
ATOM 1515 C C . THR A 1 184 ? -24.424 -13.549 32.866 1.00 95.62 184 THR A C 1
ATOM 1517 O O . THR A 1 184 ? -23.347 -13.178 33.332 1.00 95.62 184 THR A O 1
ATOM 1520 N N . ILE A 1 185 ? -25.348 -12.687 32.437 1.00 96.50 185 ILE A N 1
ATOM 1521 C CA . ILE A 1 185 ? -25.223 -11.232 32.581 1.00 96.50 185 ILE A CA 1
ATOM 1522 C C . ILE A 1 185 ? -25.980 -10.796 33.840 1.00 96.50 185 ILE A C 1
ATOM 1524 O O . ILE A 1 185 ? -27.203 -10.931 33.931 1.00 96.50 185 ILE A O 1
ATOM 1528 N N . GLU A 1 186 ? -25.241 -10.270 34.813 1.00 96.69 186 GLU A N 1
ATOM 1529 C CA . GLU A 1 186 ? -25.737 -9.891 36.135 1.00 96.69 186 GLU A CA 1
ATOM 1530 C C . GLU A 1 186 ? -25.811 -8.368 36.302 1.00 96.69 186 GLU A C 1
ATOM 1532 O O . GLU A 1 186 ? -24.993 -7.609 35.771 1.00 96.69 186 GLU A O 1
ATOM 1537 N N . LEU A 1 187 ? -26.781 -7.915 37.098 1.00 97.44 187 LEU A N 1
ATOM 1538 C CA . LEU A 1 187 ? -26.893 -6.518 37.505 1.00 97.44 187 LEU A CA 1
ATOM 1539 C C . LEU A 1 187 ? -25.881 -6.206 38.611 1.00 97.44 187 LEU A C 1
ATOM 1541 O O . LEU A 1 187 ? -25.861 -6.882 39.636 1.00 97.44 187 LEU A O 1
ATOM 1545 N N . VAL A 1 188 ? -25.100 -5.136 38.446 1.00 96.75 188 VAL A N 1
ATOM 1546 C CA . VAL A 1 188 ? -24.242 -4.613 39.519 1.00 96.75 188 VAL A CA 1
ATOM 1547 C C . VAL A 1 188 ? -25.014 -3.605 40.366 1.00 96.75 188 VAL A C 1
ATOM 1549 O O . VAL A 1 188 ? -25.148 -3.785 41.573 1.00 96.75 188 VAL A O 1
ATOM 1552 N N . HIS A 1 189 ? -25.533 -2.537 39.748 1.00 95.50 189 HIS A N 1
ATOM 1553 C CA . HIS A 1 189 ? -26.375 -1.546 40.422 1.00 95.50 189 HIS A CA 1
ATOM 1554 C C . HIS A 1 189 ? -27.129 -0.632 39.442 1.00 95.50 189 HIS A C 1
ATOM 1556 O O . HIS A 1 189 ? -26.777 -0.521 38.268 1.00 95.50 189 HIS A O 1
ATOM 1562 N N . THR A 1 190 ? -28.116 0.102 39.968 1.00 96.44 190 THR A N 1
ATOM 1563 C CA . THR A 1 190 ? -28.927 1.111 39.251 1.00 96.44 190 THR A CA 1
ATOM 1564 C C . THR A 1 190 ? -28.923 2.484 39.936 1.00 96.44 190 THR A C 1
ATOM 1566 O O . THR A 1 190 ? -29.873 3.256 39.818 1.00 96.44 190 THR A O 1
ATOM 1569 N N . LYS A 1 191 ? -27.875 2.782 40.721 1.00 94.00 191 LYS A N 1
ATOM 1570 C CA . LYS A 1 191 ? -27.721 4.074 41.411 1.00 94.00 191 LYS A CA 1
ATOM 1571 C C . LYS A 1 191 ? -27.915 5.243 40.427 1.00 94.00 191 LYS A C 1
ATOM 1573 O O . LYS A 1 191 ? -27.244 5.230 39.389 1.00 94.00 191 LYS A O 1
ATOM 1578 N N . PRO A 1 192 ? -28.772 6.232 40.756 1.00 94.19 192 PRO A N 1
ATOM 1579 C CA . PRO A 1 192 ? -28.919 7.435 39.949 1.00 94.19 192 PRO A CA 1
ATOM 1580 C C . PRO A 1 192 ? -27.554 8.059 39.679 1.00 94.19 192 PRO A C 1
ATOM 1582 O O . PRO A 1 192 ? -26.709 8.104 40.575 1.00 94.19 192 PRO A O 1
ATOM 1585 N N . THR A 1 193 ? -27.319 8.437 38.430 1.00 94.25 193 THR A N 1
ATOM 1586 C CA . THR A 1 193 ? -26.034 8.979 37.979 1.00 94.25 193 THR A CA 1
ATOM 1587 C C . THR A 1 193 ? -26.315 10.174 37.088 1.00 94.25 193 THR A C 1
ATOM 1589 O O . THR A 1 193 ? -27.094 10.052 36.149 1.00 94.25 193 THR A O 1
ATOM 1592 N N . GLU A 1 194 ? -25.719 11.318 37.393 1.00 93.38 194 GLU A N 1
ATOM 1593 C CA . GLU A 1 194 ? -25.738 12.496 36.520 1.00 93.38 194 GLU A CA 1
ATOM 1594 C C . GLU A 1 194 ? -24.515 12.492 35.590 1.00 93.38 194 GLU A C 1
ATOM 1596 O O . GLU A 1 194 ? -23.550 11.765 35.829 1.00 93.38 194 GLU A O 1
ATOM 1601 N N . THR A 1 195 ? -24.519 13.314 34.536 1.00 91.44 195 THR A N 1
ATOM 1602 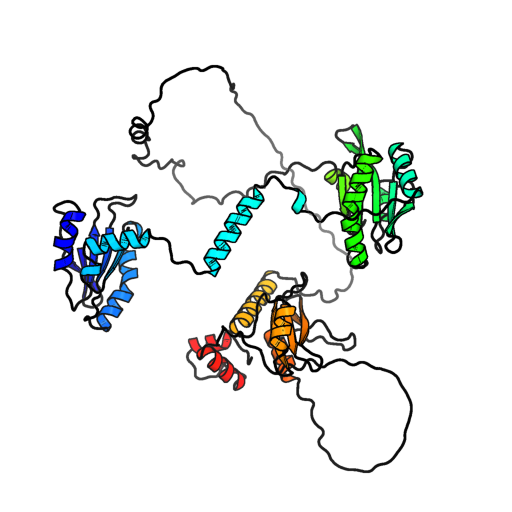C CA . THR A 1 195 ? -23.445 13.334 33.522 1.00 91.44 195 THR A CA 1
ATOM 1603 C C . THR A 1 195 ? -22.048 13.510 34.133 1.00 91.44 195 THR A C 1
ATOM 1605 O O . THR A 1 195 ? -21.124 12.790 33.772 1.00 91.44 195 THR A O 1
ATOM 1608 N N . HIS A 1 196 ? -21.898 14.399 35.119 1.00 90.94 196 HIS A N 1
ATOM 1609 C CA . HIS A 1 196 ? -20.621 14.644 35.803 1.00 90.94 196 HIS A CA 1
ATOM 1610 C C . HIS A 1 196 ? -20.179 13.496 36.730 1.00 90.94 196 HIS A C 1
ATOM 1612 O O . HIS A 1 196 ? -19.007 13.408 37.087 1.00 90.94 196 HIS A O 1
ATOM 1618 N N . GLU A 1 197 ? -21.097 12.615 37.137 1.00 93.19 197 GLU A N 1
ATOM 1619 C CA . GLU A 1 197 ? -20.790 11.454 37.978 1.00 93.19 197 GLU A CA 1
ATOM 1620 C C . GLU A 1 197 ? -20.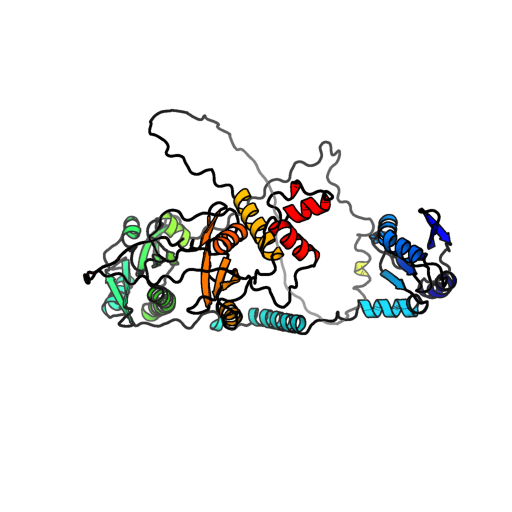396 10.220 37.154 1.00 93.19 197 GLU A C 1
ATOM 1622 O O . GLU A 1 197 ? -19.791 9.288 37.687 1.00 93.19 197 GLU A O 1
ATOM 1627 N N . LEU A 1 198 ? -20.753 10.196 35.865 1.00 94.19 198 LEU A N 1
ATOM 1628 C CA . LEU A 1 198 ? -20.579 9.052 34.975 1.00 94.19 198 LEU A CA 1
ATOM 1629 C C . LEU A 1 198 ? -19.119 8.561 34.868 1.00 94.19 198 LEU A C 1
ATOM 1631 O O . LEU A 1 198 ? -18.932 7.346 34.987 1.00 94.19 198 LEU A O 1
ATOM 1635 N N . PRO A 1 199 ? -18.089 9.430 34.741 1.00 94.69 199 PRO A N 1
ATOM 1636 C CA . PRO A 1 199 ? -16.683 9.008 34.769 1.00 94.69 199 PRO A CA 1
ATOM 1637 C C . PRO A 1 199 ? -16.333 8.155 35.992 1.00 94.69 199 PRO A C 1
ATOM 1639 O O . PRO A 1 199 ? -15.704 7.106 35.876 1.00 94.69 199 PRO A O 1
ATOM 1642 N N . TYR A 1 200 ? -16.827 8.550 37.170 1.00 93.25 200 TYR A N 1
ATOM 1643 C CA . TYR A 1 200 ? -16.550 7.875 38.440 1.00 93.25 200 TYR A CA 1
ATOM 1644 C C . TYR A 1 200 ? -17.311 6.553 38.610 1.00 93.25 200 TYR A C 1
ATOM 1646 O O . TYR A 1 200 ? -17.056 5.805 39.556 1.00 93.25 200 TYR A O 1
ATOM 1654 N N . ARG A 1 201 ? -18.270 6.246 37.726 1.00 92.75 201 ARG A N 1
ATOM 1655 C CA . ARG A 1 201 ? -18.975 4.957 37.718 1.00 92.75 201 ARG A CA 1
ATOM 1656 C C . ARG A 1 201 ? -18.224 3.871 36.954 1.00 92.75 201 ARG A C 1
ATOM 1658 O O . ARG A 1 201 ? -18.618 2.706 37.055 1.00 92.75 201 ARG A O 1
ATOM 1665 N N . ILE A 1 202 ? -17.199 4.224 36.185 1.00 94.50 202 ILE A N 1
ATOM 1666 C CA . ILE A 1 202 ? -16.469 3.284 35.337 1.00 94.50 202 ILE A CA 1
ATOM 1667 C C . ILE A 1 202 ? -15.321 2.661 36.124 1.00 94.50 202 ILE A C 1
ATOM 1669 O O . ILE A 1 202 ? -14.440 3.384 36.589 1.00 94.50 202 ILE A O 1
ATOM 1673 N N . PRO A 1 203 ? -15.306 1.328 36.289 1.00 92.75 203 PRO A N 1
ATOM 1674 C CA . PRO A 1 203 ? -14.196 0.668 36.953 1.00 92.75 203 PRO A CA 1
ATOM 1675 C C . PRO A 1 203 ? -12.931 0.696 36.092 1.00 92.75 203 PRO A C 1
ATOM 1677 O O . PRO A 1 203 ? -12.986 0.575 34.870 1.00 92.75 203 PRO A O 1
ATOM 1680 N N . THR A 1 204 ? -11.780 0.798 36.750 1.00 90.56 204 THR A N 1
ATOM 1681 C CA . THR A 1 204 ? -10.450 0.748 36.120 1.00 90.56 204 THR A CA 1
ATOM 1682 C C . THR A 1 204 ? -9.822 -0.647 36.172 1.00 90.56 204 THR A C 1
ATOM 1684 O O . THR A 1 204 ? -8.785 -0.896 35.562 1.00 90.56 204 THR A O 1
ATOM 1687 N N . ASP A 1 205 ? -10.439 -1.573 36.901 1.00 90.19 205 ASP A N 1
ATOM 1688 C CA . ASP A 1 205 ? -9.927 -2.917 37.161 1.00 90.19 205 ASP A CA 1
ATOM 1689 C C . ASP A 1 205 ? -10.632 -4.000 36.337 1.00 90.19 205 ASP A C 1
ATOM 1691 O O . ASP A 1 205 ? -10.059 -5.054 36.075 1.00 90.19 205 ASP A O 1
ATOM 1695 N N . SER A 1 206 ? -11.879 -3.756 35.936 1.00 90.69 206 SER A N 1
ATOM 1696 C CA . SER A 1 206 ? -12.750 -4.779 35.377 1.00 90.69 206 SER A CA 1
ATOM 1697 C C . SER A 1 206 ? -13.738 -4.207 34.358 1.00 90.69 206 SER A C 1
ATOM 1699 O O . SER A 1 206 ? -14.193 -3.071 34.498 1.00 90.69 206 SER A O 1
ATOM 1701 N N . PRO A 1 207 ? -14.114 -4.986 33.331 1.00 94.81 207 PRO A N 1
ATOM 1702 C CA . PRO A 1 207 ? -14.946 -4.485 32.253 1.00 94.81 207 PRO A CA 1
ATOM 1703 C C . PRO A 1 207 ? -16.418 -4.503 32.645 1.00 94.81 207 PRO A C 1
ATOM 1705 O O . PRO A 1 207 ? -16.860 -5.371 33.408 1.00 94.81 207 PRO A O 1
ATOM 1708 N N . ARG A 1 208 ? -17.195 -3.551 32.132 1.00 96.06 208 ARG A N 1
ATOM 1709 C CA . ARG A 1 208 ? -18.626 -3.428 32.434 1.00 96.06 208 ARG A CA 1
ATOM 1710 C C . ARG A 1 208 ? -19.409 -2.943 31.222 1.00 96.06 208 ARG A C 1
ATOM 1712 O O . ARG A 1 208 ? -18.885 -2.275 30.332 1.00 96.06 208 ARG A O 1
ATOM 1719 N N . TYR A 1 209 ? -20.699 -3.259 31.225 1.00 97.62 209 TYR A N 1
ATOM 1720 C CA . TYR A 1 209 ? -21.657 -2.585 30.357 1.00 97.62 209 TYR A CA 1
ATOM 1721 C C . TYR A 1 209 ? -22.428 -1.550 31.145 1.00 97.62 209 TYR A C 1
ATOM 1723 O O . TYR A 1 209 ? -22.809 -1.787 32.294 1.00 97.62 209 TYR A O 1
ATOM 1731 N N . HIS A 1 210 ? -22.709 -0.433 30.494 1.00 97.31 210 HIS A N 1
ATOM 1732 C CA . HIS A 1 210 ? -23.456 0.657 31.076 1.00 97.31 210 HIS A CA 1
ATOM 1733 C C . HIS A 1 210 ? -24.558 1.087 30.117 1.00 97.31 210 HIS A C 1
ATOM 1735 O O . HIS A 1 210 ? -24.320 1.260 28.923 1.00 97.31 210 HIS A O 1
ATOM 1741 N N . PHE A 1 211 ? -25.756 1.283 30.652 1.00 97.38 211 PHE A N 1
ATOM 1742 C CA . PHE A 1 211 ? -26.832 1.985 29.965 1.00 97.38 211 PHE A CA 1
ATOM 1743 C C . PHE A 1 211 ? -27.071 3.286 30.707 1.00 97.38 211 PHE A C 1
ATOM 1745 O O . PHE A 1 211 ? -27.343 3.254 31.906 1.00 97.38 211 PHE A O 1
ATOM 1752 N N . PHE A 1 212 ? -26.963 4.409 30.010 1.00 96.69 212 PHE A N 1
ATOM 1753 C CA . PHE A 1 212 ? -27.085 5.736 30.594 1.00 96.69 212 PHE A CA 1
ATOM 1754 C C . PHE A 1 212 ? -28.046 6.595 29.772 1.00 96.69 212 PHE A C 1
ATOM 1756 O O . PHE A 1 212 ? -27.934 6.664 28.550 1.00 96.69 212 PHE A O 1
ATOM 1763 N N . ILE A 1 213 ? -29.007 7.238 30.437 1.00 95.62 213 ILE A N 1
ATOM 1764 C CA . ILE A 1 213 ? -29.886 8.229 29.811 1.00 95.62 213 ILE A CA 1
ATOM 1765 C C . ILE A 1 213 ? -29.179 9.579 29.880 1.00 95.62 213 ILE A C 1
ATOM 1767 O O . ILE A 1 213 ? -29.208 10.251 30.911 1.00 95.62 213 ILE A O 1
ATOM 1771 N N . PHE A 1 214 ? -28.565 9.966 28.769 1.00 94.88 214 PHE A N 1
ATOM 1772 C CA . PHE A 1 214 ? -27.940 11.266 28.610 1.00 94.88 214 PHE A CA 1
ATOM 1773 C C . PHE A 1 214 ? -29.014 12.319 28.344 1.00 94.88 214 PHE A C 1
ATOM 1775 O O . PHE A 1 214 ? -29.771 12.216 27.378 1.00 94.88 214 PHE A O 1
ATOM 1782 N N . LYS A 1 215 ? -29.109 13.305 29.236 1.00 93.25 215 LYS A N 1
ATOM 1783 C CA . LYS A 1 215 ? -30.021 14.443 29.108 1.00 93.25 215 LYS A CA 1
ATOM 1784 C C . LYS A 1 215 ? -29.209 15.646 28.660 1.00 93.25 215 LYS A C 1
ATOM 1786 O O . LYS A 1 215 ? -28.340 16.089 29.403 1.00 93.25 215 LYS A O 1
ATOM 1791 N N . HIS A 1 216 ? -29.507 16.180 27.483 1.00 92.06 216 HIS A N 1
ATOM 1792 C CA . HIS A 1 216 ? -28.764 17.298 26.901 1.00 92.06 216 HIS A CA 1
ATOM 1793 C C . HIS A 1 216 ? -29.695 18.246 26.147 1.00 92.06 216 HIS A C 1
ATOM 1795 O O . HIS A 1 216 ? -30.809 17.890 25.756 1.00 92.06 216 HIS A O 1
ATOM 1801 N N . SER A 1 217 ? -29.233 19.475 25.928 1.00 91.56 217 SER A N 1
ATOM 1802 C CA . SER A 1 217 ? -29.926 20.449 25.084 1.00 91.56 217 SER A CA 1
ATOM 1803 C C . SER A 1 217 ? -29.364 20.383 23.668 1.00 91.56 217 SER A C 1
ATOM 1805 O O . SER A 1 217 ? -28.175 20.609 23.466 1.00 91.56 217 SER A O 1
ATOM 1807 N N . HIS A 1 218 ? -30.204 20.085 22.678 1.00 89.00 218 HIS A N 1
ATOM 1808 C CA . HIS A 1 218 ? -29.831 20.111 21.264 1.00 89.00 218 HIS A CA 1
ATOM 1809 C C . HIS A 1 218 ? -30.743 21.096 20.527 1.00 89.00 218 HIS A C 1
ATOM 1811 O O . HIS A 1 218 ? -31.967 20.990 20.586 1.00 89.00 218 HIS A O 1
ATOM 1817 N N . GLN A 1 219 ? -30.147 22.098 19.870 1.00 86.81 219 GLN A N 1
ATOM 1818 C CA . GLN A 1 219 ? -30.869 23.174 19.166 1.00 86.81 219 GLN A CA 1
ATOM 1819 C C . GLN A 1 219 ? -31.904 23.913 20.046 1.00 86.81 219 GLN A C 1
ATOM 1821 O O . GLN A 1 219 ? -32.961 24.332 19.578 1.00 86.81 219 GLN A O 1
ATOM 1826 N N . GLY A 1 220 ? -31.603 24.071 21.340 1.00 85.44 220 GLY A N 1
ATOM 1827 C CA . GLY A 1 220 ? -32.464 24.770 22.301 1.00 85.44 220 GLY A CA 1
ATOM 1828 C C . GLY A 1 220 ? -33.636 23.944 22.843 1.00 85.44 220 GLY A C 1
ATOM 1829 O O . GLY A 1 220 ? -34.449 24.483 23.591 1.00 85.44 220 GLY A O 1
ATOM 1830 N N . GLN A 1 221 ? -33.728 22.654 22.501 1.00 90.44 221 GLN A N 1
ATOM 1831 C CA . GLN A 1 221 ? -34.707 21.723 23.063 1.00 90.44 221 GLN A CA 1
ATOM 1832 C C . GLN A 1 221 ? -34.017 20.680 23.945 1.00 90.44 221 GLN A C 1
ATOM 1834 O O . GLN A 1 221 ? -32.988 20.119 23.571 1.00 90.44 221 GLN A O 1
ATOM 1839 N N . MET A 1 222 ? -34.615 20.395 25.102 1.00 89.88 222 MET A N 1
ATOM 1840 C CA . MET A 1 222 ? -34.181 19.301 25.972 1.00 89.88 222 MET A CA 1
ATOM 1841 C C . MET A 1 222 ? -34.521 17.956 25.332 1.00 89.88 222 MET A C 1
ATOM 1843 O O . MET A 1 222 ? -35.681 17.699 25.007 1.00 89.88 222 MET A O 1
ATOM 1847 N N . GLN A 1 223 ? -33.515 17.102 25.174 1.00 91.38 223 GLN A N 1
ATOM 1848 C CA . GLN A 1 223 ? -33.643 15.759 24.619 1.00 91.38 223 GLN A CA 1
ATOM 1849 C C . GLN A 1 223 ? -32.997 14.732 25.555 1.00 91.38 223 GLN A C 1
ATOM 1851 O O . GLN A 1 223 ? -32.095 15.050 26.329 1.00 91.38 223 GLN A O 1
ATOM 1856 N N . GLU A 1 224 ? -33.474 13.489 25.478 1.00 92.19 224 GLU A N 1
ATOM 1857 C CA . GLU A 1 224 ? -32.900 12.354 26.198 1.00 92.19 224 GLU A CA 1
ATOM 1858 C C . GLU A 1 224 ? -32.439 11.295 25.193 1.00 92.19 224 GLU A C 1
ATOM 1860 O O . GLU A 1 224 ? -33.242 10.805 24.398 1.00 92.19 224 GLU A O 1
ATOM 1865 N N . ALA A 1 225 ? -31.166 10.914 25.251 1.00 93.44 225 ALA A N 1
ATOM 1866 C CA . ALA A 1 225 ? -30.583 9.856 24.434 1.00 93.44 225 ALA A CA 1
ATOM 1867 C C . ALA A 1 225 ? -30.160 8.676 25.316 1.00 93.44 225 ALA A C 1
ATOM 1869 O O . ALA A 1 225 ? -29.576 8.863 26.383 1.00 93.44 225 ALA A O 1
ATOM 1870 N N . LEU A 1 226 ? -30.448 7.447 24.883 1.00 95.38 226 LEU A N 1
ATOM 1871 C CA . LEU A 1 226 ? -29.957 6.251 25.567 1.00 95.38 226 LEU A CA 1
ATOM 1872 C C . LEU A 1 226 ? -28.586 5.883 24.997 1.00 95.38 226 LEU A C 1
ATOM 1874 O O . LEU A 1 226 ? -28.479 5.448 23.850 1.00 95.38 226 LEU A O 1
ATOM 1878 N N . VAL A 1 227 ? -27.548 6.034 25.812 1.00 96.25 227 VAL A N 1
ATOM 1879 C CA . VAL A 1 227 ? -26.169 5.708 25.453 1.00 96.25 227 VAL A CA 1
ATOM 1880 C C . VAL A 1 227 ? -25.796 4.366 26.073 1.00 96.25 227 VAL A C 1
ATOM 1882 O O . VAL A 1 227 ? -25.926 4.161 27.283 1.00 96.25 227 VAL A O 1
ATOM 1885 N N . PHE A 1 228 ? -25.332 3.444 25.235 1.00 97.56 228 PHE A N 1
ATOM 1886 C CA . PHE A 1 228 ? -24.688 2.215 25.674 1.00 97.56 228 PHE A CA 1
ATOM 1887 C C . PHE A 1 228 ? -23.179 2.413 25.685 1.00 97.56 228 PHE A C 1
ATOM 1889 O O . PHE A 1 228 ? -22.595 2.793 24.670 1.00 97.56 228 PHE A O 1
ATOM 1896 N N . ILE A 1 229 ? -22.553 2.102 26.813 1.00 97.06 229 ILE A N 1
ATOM 1897 C CA . ILE A 1 229 ? -21.112 2.230 27.003 1.00 97.06 229 ILE A CA 1
ATOM 1898 C C . ILE A 1 229 ? -20.565 0.863 27.388 1.00 97.06 229 ILE A C 1
ATOM 1900 O O . ILE A 1 229 ? -21.018 0.240 28.349 1.00 97.06 229 ILE A O 1
ATOM 1904 N N . TYR A 1 230 ? -19.573 0.404 26.643 1.00 96.62 230 TYR A N 1
ATOM 1905 C CA . TYR A 1 230 ? -18.759 -0.747 26.989 1.00 96.62 230 TYR A CA 1
ATOM 1906 C C . TYR A 1 230 ? -17.406 -0.244 27.493 1.00 96.62 230 TYR A C 1
ATOM 1908 O O . TYR A 1 230 ? -16.620 0.293 26.716 1.00 96.62 230 TYR A O 1
ATOM 1916 N N . SER A 1 231 ? -17.161 -0.391 28.798 1.00 95.31 231 SER A N 1
ATOM 1917 C CA . SER A 1 231 ? -15.886 -0.028 29.415 1.00 95.31 231 SER A CA 1
ATOM 1918 C C . SER A 1 231 ? -14.962 -1.241 29.492 1.00 95.31 231 SER A C 1
ATOM 1920 O O . SER A 1 231 ? -15.356 -2.317 29.954 1.00 95.31 231 SER A O 1
ATOM 1922 N N . MET A 1 232 ? -13.728 -1.075 29.019 1.00 92.88 232 MET A N 1
ATOM 1923 C CA . MET A 1 232 ? -12.722 -2.131 28.975 1.00 92.88 232 MET A CA 1
ATOM 1924 C C . MET A 1 232 ? -11.337 -1.587 29.358 1.00 92.88 232 MET A C 1
ATOM 1926 O O . MET A 1 232 ? -10.624 -1.115 28.474 1.00 92.88 232 MET A O 1
ATOM 1930 N N . PRO A 1 233 ? -10.888 -1.730 30.622 1.00 90.44 233 PRO A N 1
ATOM 1931 C CA . PRO A 1 233 ? -9.620 -1.162 31.109 1.00 90.44 233 PRO A CA 1
ATOM 1932 C C . PRO A 1 233 ? -8.340 -1.850 30.581 1.00 90.44 233 PRO A C 1
ATOM 1934 O O . PRO A 1 233 ? -7.267 -1.799 31.183 1.00 90.44 233 PRO A O 1
ATOM 1937 N N . GLY A 1 234 ? -8.422 -2.498 29.417 1.00 84.88 234 GLY A N 1
ATOM 1938 C CA . GLY A 1 234 ? -7.283 -3.043 28.692 1.00 84.88 234 GLY A CA 1
ATOM 1939 C C . GLY A 1 234 ? -6.689 -4.300 29.331 1.00 84.88 234 GLY A C 1
ATOM 1940 O O . GLY A 1 234 ? -7.353 -5.333 29.471 1.00 84.88 234 GLY A O 1
ATOM 1941 N N . TYR A 1 235 ? -5.391 -4.254 29.640 1.00 83.19 235 TYR A N 1
ATOM 1942 C CA . TYR A 1 235 ? -4.604 -5.421 30.067 1.00 83.19 235 TYR A CA 1
ATOM 1943 C C . TYR A 1 235 ? -4.759 -5.790 31.549 1.00 83.19 235 TYR A C 1
ATOM 1945 O O . TYR A 1 235 ? -4.223 -6.816 31.959 1.00 83.19 235 TYR A O 1
ATOM 1953 N N . THR A 1 236 ? -5.516 -5.016 32.331 1.00 87.12 236 THR A N 1
ATOM 1954 C CA . THR A 1 236 ? -5.912 -5.395 33.700 1.00 87.12 236 THR A CA 1
ATOM 1955 C C . THR A 1 236 ? -6.832 -6.617 33.713 1.00 87.12 236 THR A C 1
ATOM 1957 O O . THR A 1 236 ? -6.829 -7.388 34.667 1.00 87.12 236 THR A O 1
ATOM 1960 N N . CYS A 1 237 ? -7.573 -6.834 32.624 1.00 87.94 237 CYS A N 1
ATOM 1961 C CA . CYS A 1 237 ? -8.507 -7.944 32.460 1.00 87.94 237 CYS A CA 1
ATOM 1962 C C . CYS A 1 237 ? -7.843 -9.146 31.771 1.00 87.94 237 CYS A C 1
ATOM 1964 O O . CYS A 1 237 ? -6.926 -9.000 30.953 1.00 87.94 237 CYS A O 1
ATOM 1966 N N . SER A 1 238 ? -8.340 -10.357 32.015 1.00 90.81 238 SER A N 1
ATOM 1967 C CA . SER A 1 238 ? -7.865 -11.543 31.292 1.00 90.81 238 SER A CA 1
ATOM 1968 C C . SER A 1 238 ? -8.305 -11.529 29.817 1.00 90.81 238 SER A C 1
ATOM 1970 O O . SER A 1 238 ? -9.334 -10.956 29.458 1.00 90.81 238 SER A O 1
ATOM 1972 N N . ILE A 1 239 ? -7.561 -12.206 28.928 1.00 91.56 239 ILE A N 1
ATOM 1973 C CA . ILE A 1 239 ? -7.961 -12.357 27.510 1.00 91.56 239 ILE A CA 1
ATOM 1974 C C . ILE A 1 239 ? -9.353 -13.000 27.409 1.00 91.56 239 ILE A C 1
ATOM 1976 O O . ILE A 1 239 ? -10.161 -12.581 26.581 1.00 91.56 239 ILE A O 1
ATOM 1980 N N . LYS A 1 240 ? -9.642 -13.983 28.276 1.00 90.69 240 LYS A N 1
ATOM 1981 C CA . LYS A 1 240 ? -10.937 -14.671 28.333 1.00 90.69 240 LYS A CA 1
ATOM 1982 C C . LYS A 1 240 ? -12.071 -13.678 28.594 1.00 90.69 240 LYS A C 1
ATOM 1984 O O . LYS A 1 240 ? -13.035 -13.663 27.837 1.00 90.69 240 LYS A O 1
ATOM 1989 N N . GLU A 1 241 ? -11.938 -12.822 29.604 1.00 90.94 241 GLU A N 1
ATOM 1990 C CA . GLU A 1 241 ? -12.936 -11.788 29.901 1.00 90.94 241 GLU A CA 1
ATOM 1991 C C . GLU A 1 241 ? -13.099 -10.814 28.737 1.00 90.94 241 GLU A C 1
ATOM 1993 O O . GLU A 1 241 ? -14.219 -10.589 28.288 1.00 90.94 241 GLU A O 1
ATOM 1998 N N . ARG A 1 242 ? -11.998 -10.296 28.178 1.00 91.56 242 ARG A N 1
ATOM 1999 C CA . ARG A 1 242 ? -12.078 -9.347 27.056 1.00 91.56 242 ARG A CA 1
ATOM 2000 C C . ARG A 1 242 ? -12.820 -9.911 25.851 1.00 91.56 242 ARG A C 1
ATOM 2002 O O . ARG A 1 242 ? -13.648 -9.225 25.254 1.00 91.56 242 ARG A O 1
ATOM 2009 N N . MET A 1 243 ? -12.529 -11.162 25.505 1.00 90.75 243 MET A N 1
ATOM 2010 C CA . MET A 1 243 ? -13.187 -11.847 24.395 1.00 90.75 243 MET A CA 1
ATOM 2011 C C . MET A 1 243 ? -14.661 -12.115 24.686 1.00 90.75 243 MET A C 1
ATOM 2013 O O . MET A 1 243 ? -15.490 -11.884 23.808 1.00 90.75 243 MET A O 1
ATOM 2017 N N . LEU A 1 244 ? -15.010 -12.542 25.904 1.00 92.81 244 LEU A N 1
ATOM 2018 C CA . LEU A 1 244 ? -16.401 -12.807 26.277 1.00 92.81 244 LEU A CA 1
ATOM 2019 C C . LEU A 1 244 ? -17.255 -11.538 26.270 1.00 92.81 244 LEU A C 1
ATOM 2021 O O . LEU A 1 244 ? -18.330 -11.552 25.674 1.00 92.81 244 LEU A O 1
ATOM 2025 N N . TYR A 1 245 ? -16.773 -10.434 26.848 1.00 94.00 245 TYR A N 1
ATOM 2026 C CA . TYR A 1 245 ? -17.493 -9.159 26.789 1.00 94.00 245 TYR A CA 1
ATOM 2027 C C . TYR A 1 245 ? -17.643 -8.683 25.331 1.00 94.00 245 TYR A C 1
ATOM 2029 O O . TYR A 1 245 ? -18.752 -8.473 24.850 1.00 94.00 245 TYR A O 1
ATOM 2037 N N . SER A 1 246 ? -16.565 -8.632 24.544 1.00 92.12 246 SER A N 1
ATOM 2038 C CA . SER A 1 246 ? -16.670 -8.212 23.135 1.00 92.12 246 SER A CA 1
ATOM 2039 C C . SER A 1 246 ? -17.654 -9.078 22.321 1.00 92.12 246 SER A C 1
ATOM 2041 O O . SER A 1 246 ? -18.452 -8.554 21.542 1.00 92.12 246 SER A O 1
ATOM 2043 N N . SER A 1 247 ? -17.672 -10.392 22.568 1.00 91.62 247 SER A N 1
ATOM 2044 C CA . SER A 1 247 ? -18.538 -11.345 21.858 1.00 91.62 247 SER A CA 1
ATOM 2045 C C . SER A 1 247 ? -20.010 -11.280 22.277 1.00 91.62 247 SER A C 1
ATOM 2047 O O . SER A 1 247 ? -20.887 -11.516 21.444 1.00 91.62 247 SER A O 1
ATOM 2049 N N . CYS A 1 248 ? -20.293 -10.979 23.550 1.00 93.25 248 CYS A N 1
ATOM 2050 C CA . CYS A 1 248 ? -21.659 -10.927 24.082 1.00 93.25 248 CYS A CA 1
ATOM 2051 C C . CYS A 1 248 ? -22.363 -9.593 23.805 1.00 93.25 248 CYS A C 1
ATOM 2053 O O . CYS A 1 248 ? -23.593 -9.547 23.777 1.00 93.25 248 CYS A O 1
ATOM 2055 N N . LYS A 1 249 ? -21.603 -8.516 23.563 1.00 93.00 249 LYS A N 1
ATOM 2056 C CA . LYS A 1 249 ? -22.116 -7.154 23.358 1.00 93.00 249 LYS A CA 1
ATOM 2057 C C . LYS A 1 249 ? -23.264 -7.087 22.346 1.00 93.00 249 LYS A C 1
ATOM 2059 O O . LYS A 1 249 ? -24.332 -6.573 22.661 1.00 93.00 249 LYS A O 1
ATOM 2064 N N . ASN A 1 250 ? -23.057 -7.608 21.135 1.00 91.75 250 ASN A N 1
ATOM 2065 C CA . ASN A 1 250 ? -24.056 -7.496 20.067 1.00 91.75 250 ASN A CA 1
ATOM 2066 C C . ASN A 1 250 ? -25.336 -8.266 20.409 1.00 91.75 250 ASN A C 1
ATOM 2068 O O . ASN A 1 250 ? -26.423 -7.746 20.207 1.00 91.75 250 ASN A O 1
ATOM 2072 N N . ARG A 1 251 ? -25.218 -9.459 21.006 1.00 91.56 251 ARG A N 1
ATOM 2073 C CA . ARG A 1 251 ? -26.383 -10.268 21.395 1.00 91.56 251 ARG A CA 1
ATOM 2074 C C . ARG A 1 251 ? -27.188 -9.623 22.513 1.00 91.56 251 ARG A C 1
ATOM 2076 O O . ARG A 1 251 ? -28.411 -9.617 22.433 1.00 91.56 251 ARG A O 1
ATOM 2083 N N . LEU A 1 252 ? -26.508 -9.042 23.500 1.00 93.88 252 LEU A N 1
ATOM 2084 C CA . LEU A 1 252 ? -27.147 -8.259 24.554 1.00 93.88 252 LEU A CA 1
ATOM 2085 C C . LEU A 1 252 ? -27.913 -7.068 23.964 1.00 93.88 252 LEU A C 1
ATOM 2087 O O . LEU A 1 252 ? -29.064 -6.847 24.323 1.00 93.88 252 LEU A O 1
ATOM 2091 N N . LEU A 1 253 ? -27.294 -6.313 23.054 1.00 94.31 253 LEU A N 1
ATOM 2092 C CA . LEU A 1 253 ? -27.935 -5.164 22.411 1.00 94.31 253 LEU A CA 1
ATOM 2093 C C . LEU A 1 253 ? -29.139 -5.581 21.560 1.00 94.31 253 LEU A C 1
ATOM 2095 O O . LEU A 1 253 ? -30.192 -4.962 21.675 1.00 94.31 253 LEU A O 1
ATOM 2099 N N . ASP A 1 254 ? -29.017 -6.664 20.789 1.00 91.69 254 ASP A N 1
ATOM 2100 C CA . ASP A 1 254 ? -30.121 -7.219 20.002 1.00 91.69 254 ASP A CA 1
ATOM 2101 C C . ASP A 1 254 ? -31.292 -7.656 20.901 1.00 91.69 254 ASP A C 1
ATOM 2103 O O . ASP A 1 254 ? -32.452 -7.472 20.539 1.00 91.69 254 ASP A O 1
ATOM 2107 N N . GLU A 1 255 ? -31.015 -8.258 22.064 1.00 93.00 255 GLU A N 1
ATOM 2108 C CA . GLU A 1 255 ? -32.034 -8.636 23.056 1.00 93.00 255 GLU A CA 1
ATOM 2109 C C . GLU A 1 255 ? -32.700 -7.404 23.689 1.00 93.00 255 GLU A C 1
ATOM 2111 O O . GLU A 1 255 ? -33.924 -7.343 23.788 1.00 93.00 255 GLU A O 1
ATOM 2116 N N . VAL A 1 256 ? -31.918 -6.386 24.056 1.00 93.69 256 VAL A N 1
ATOM 2117 C CA . VAL A 1 256 ? -32.406 -5.128 24.647 1.00 93.69 256 VAL A CA 1
ATOM 2118 C C . VAL A 1 256 ? -33.294 -4.348 23.667 1.00 93.69 256 VAL A C 1
ATOM 2120 O O . VAL A 1 256 ? -34.387 -3.907 24.035 1.00 93.69 256 VAL A O 1
ATOM 2123 N N . GLU A 1 257 ? -32.867 -4.212 22.413 1.00 93.44 257 GLU A N 1
ATOM 2124 C CA . GLU A 1 257 ? -33.620 -3.505 21.372 1.00 93.44 257 GLU A CA 1
ATOM 2125 C C . GLU A 1 257 ? -34.894 -4.274 20.982 1.00 93.44 257 GLU A C 1
ATOM 2127 O O . GLU A 1 257 ? -35.964 -3.676 20.873 1.00 93.44 257 GLU A O 1
ATOM 2132 N N . ARG A 1 258 ? -34.824 -5.604 20.834 1.00 92.75 258 ARG A N 1
ATOM 2133 C CA . ARG A 1 258 ? -35.961 -6.432 20.393 1.00 92.75 258 ARG A CA 1
ATOM 2134 C C . ARG A 1 258 ? -36.982 -6.701 21.498 1.00 92.75 258 ARG A C 1
ATOM 2136 O O . ARG A 1 258 ? -38.174 -6.477 21.292 1.00 92.75 258 ARG A O 1
ATOM 2143 N N . ASP A 1 259 ? -36.535 -7.189 22.653 1.00 92.62 259 ASP A N 1
ATOM 2144 C CA . ASP A 1 259 ? -37.429 -7.734 23.682 1.00 92.62 259 ASP A CA 1
ATOM 2145 C C . ASP A 1 259 ? -37.877 -6.644 24.670 1.00 92.62 259 ASP A C 1
ATOM 2147 O O . ASP A 1 259 ? -39.005 -6.671 25.168 1.00 92.62 259 ASP A O 1
ATOM 2151 N N . TYR A 1 260 ? -37.036 -5.628 24.904 1.00 91.56 260 TYR A N 1
ATOM 2152 C CA . TYR A 1 260 ? -37.355 -4.505 25.793 1.00 91.56 260 TYR A CA 1
ATOM 2153 C C . TYR A 1 260 ? -37.757 -3.233 25.038 1.00 91.56 260 TYR A C 1
ATOM 2155 O O . TYR A 1 260 ? -38.360 -2.352 25.656 1.00 91.56 260 TYR A O 1
ATOM 2163 N N . GLN A 1 261 ? -37.546 -3.156 23.716 1.00 91.38 261 GLN A N 1
ATOM 2164 C CA . GLN A 1 261 ? -37.864 -1.982 22.880 1.00 91.38 261 GLN A CA 1
ATOM 2165 C C . GLN A 1 261 ? -37.158 -0.717 23.387 1.00 91.38 261 GLN A C 1
ATOM 2167 O O . GLN A 1 261 ? -37.745 0.364 23.450 1.00 91.38 261 GLN A O 1
ATOM 2172 N N . LEU A 1 262 ? -35.910 -0.881 23.827 1.00 91.81 262 LEU A N 1
ATOM 2173 C CA . LEU A 1 262 ? -35.022 0.208 24.215 1.00 91.81 262 LEU A CA 1
ATOM 2174 C C . LEU A 1 262 ? -34.109 0.526 23.033 1.00 91.81 262 LEU A C 1
ATOM 2176 O O . LEU A 1 262 ? -33.136 -0.183 22.794 1.00 91.81 262 LEU A O 1
ATOM 2180 N N . GLU A 1 263 ? -34.432 1.582 22.292 1.00 91.31 263 GLU A N 1
ATOM 2181 C CA . GLU A 1 263 ? -33.604 2.042 21.178 1.00 91.31 263 GLU A CA 1
ATOM 2182 C C . GLU A 1 263 ? -32.339 2.726 21.714 1.00 91.31 263 GLU A C 1
ATOM 2184 O O . GLU A 1 263 ? -32.399 3.781 22.351 1.00 91.31 263 GLU A O 1
ATOM 2189 N N . VAL A 1 264 ? -31.185 2.096 21.490 1.00 93.94 264 VAL A N 1
ATOM 2190 C CA . VAL A 1 264 ? -29.884 2.635 21.891 1.00 93.94 264 VAL A CA 1
ATOM 2191 C C . VAL A 1 264 ? -29.429 3.644 20.842 1.00 93.94 264 VAL A C 1
ATOM 2193 O O . VAL A 1 264 ? -29.011 3.267 19.749 1.00 93.94 264 VAL A O 1
ATOM 2196 N N . THR A 1 265 ? -29.476 4.930 21.192 1.00 93.50 265 THR A N 1
ATOM 2197 C CA . THR A 1 265 ? -29.119 6.043 20.301 1.00 93.50 265 THR A CA 1
ATOM 2198 C C . THR A 1 265 ? -27.657 5.979 19.873 1.00 93.50 265 THR A C 1
ATOM 2200 O O . THR A 1 265 ? -27.332 6.213 18.711 1.00 93.50 265 THR A O 1
ATOM 2203 N N . LYS A 1 266 ? -26.760 5.644 20.807 1.00 94.44 266 LYS A N 1
ATOM 2204 C CA . LYS A 1 266 ? -25.327 5.554 20.531 1.00 94.44 266 LYS A CA 1
ATOM 2205 C C . LYS A 1 266 ? -24.684 4.405 21.299 1.00 94.44 266 LYS A C 1
ATOM 2207 O O . LYS A 1 266 ? -24.967 4.194 22.476 1.00 94.44 266 LYS A O 1
ATOM 2212 N N . LYS A 1 267 ? -23.815 3.664 20.608 1.00 95.31 267 LYS A N 1
ATOM 2213 C CA . LYS A 1 267 ? -23.022 2.543 21.131 1.00 95.31 267 LYS A CA 1
ATOM 2214 C C . LYS A 1 267 ? -21.564 2.989 21.171 1.00 95.31 267 LYS A C 1
ATOM 2216 O O . LYS A 1 267 ? -21.014 3.321 20.124 1.00 95.31 267 LYS A O 1
ATOM 2221 N N . MET A 1 268 ? -20.969 3.020 22.356 1.00 94.19 268 MET A N 1
ATOM 2222 C CA . MET A 1 268 ? -19.629 3.557 22.598 1.00 94.19 268 MET A CA 1
ATOM 2223 C C . MET A 1 268 ? -18.757 2.513 23.288 1.00 94.19 268 MET A C 1
ATOM 2225 O O . MET A 1 268 ? -19.238 1.743 24.123 1.00 94.19 268 MET A O 1
ATOM 2229 N N . GLU A 1 269 ? -17.474 2.494 22.943 1.00 94.56 269 GLU A N 1
ATOM 2230 C CA . GLU A 1 269 ? -16.465 1.645 23.575 1.00 94.56 269 GLU A CA 1
ATOM 2231 C C . GLU A 1 269 ? -15.351 2.542 24.101 1.00 94.56 269 GLU A C 1
ATOM 2233 O O . GLU A 1 269 ? -14.827 3.372 23.360 1.00 94.56 269 GLU A O 1
ATOM 2238 N N . ILE A 1 270 ? -15.028 2.399 25.383 1.00 94.38 270 ILE A N 1
ATOM 2239 C CA . ILE A 1 270 ? -14.034 3.221 26.074 1.00 94.38 270 ILE A CA 1
ATOM 2240 C C . ILE A 1 270 ? -13.113 2.332 26.902 1.00 94.38 270 ILE A C 1
ATOM 2242 O O . ILE A 1 270 ? -13.511 1.265 27.375 1.00 94.38 270 ILE A O 1
ATOM 2246 N N . ASP A 1 271 ? -11.886 2.787 27.107 1.00 90.62 271 ASP A N 1
ATOM 2247 C CA . ASP A 1 271 ? -10.912 2.125 27.970 1.00 90.62 271 ASP A CA 1
ATOM 2248 C C . ASP A 1 271 ? -10.923 2.670 29.407 1.00 90.62 271 ASP A C 1
ATOM 2250 O O . ASP A 1 271 ? -10.675 1.931 30.357 1.00 90.62 271 ASP A O 1
ATOM 2254 N N . SER A 1 272 ? -11.271 3.944 29.575 1.00 91.50 272 SER A N 1
ATOM 2255 C CA . SER A 1 272 ? -11.275 4.663 30.847 1.00 91.50 272 SER A CA 1
ATOM 2256 C C . SER A 1 272 ? -12.454 5.635 30.946 1.00 91.50 272 SER A C 1
ATOM 2258 O O . SER A 1 272 ? -13.035 6.044 29.941 1.00 91.50 272 SER A O 1
ATOM 2260 N N . GLY A 1 273 ? -12.825 6.003 32.177 1.00 89.88 273 GLY A N 1
ATOM 2261 C CA . GLY A 1 273 ? -13.894 6.974 32.428 1.00 89.88 273 GLY A CA 1
ATOM 2262 C C . GLY A 1 273 ? -13.496 8.433 32.209 1.00 89.88 273 GLY A C 1
ATOM 2263 O O . GLY A 1 273 ? -14.381 9.264 32.027 1.00 89.88 273 GLY A O 1
ATOM 2264 N N . ASP A 1 274 ? -12.198 8.744 32.175 1.00 88.00 274 ASP A N 1
ATOM 2265 C CA . ASP A 1 274 ? -11.679 10.121 32.162 1.00 88.00 274 ASP A CA 1
ATOM 2266 C C . ASP A 1 274 ? -12.101 10.918 30.914 1.00 88.00 274 ASP A C 1
ATOM 2268 O O . ASP A 1 274 ? -12.199 12.143 30.962 1.00 88.00 274 ASP A O 1
ATOM 2272 N N . GLY A 1 275 ? -12.397 10.230 29.806 1.00 82.69 275 GLY A N 1
ATOM 2273 C CA . GLY A 1 275 ? -12.868 10.837 28.557 1.00 82.69 275 GLY A CA 1
ATOM 2274 C C . GLY A 1 275 ? -14.376 11.100 28.483 1.00 82.69 275 GLY A C 1
ATOM 2275 O O . GLY A 1 275 ? -14.829 11.704 27.515 1.00 82.69 275 GLY A O 1
ATOM 2276 N N . LEU A 1 276 ? -15.177 10.666 29.465 1.00 91.06 276 LEU A N 1
ATOM 2277 C CA . LEU A 1 276 ? -16.636 10.829 29.436 1.00 91.06 276 LEU A CA 1
ATOM 2278 C C . LEU A 1 276 ? -17.092 12.205 29.928 1.00 91.06 276 LEU A C 1
ATOM 2280 O O . LEU A 1 276 ? -17.722 12.341 30.978 1.00 91.06 276 LEU A O 1
ATOM 2284 N N . THR A 1 277 ? -16.793 13.233 29.144 1.00 91.75 277 THR A N 1
ATOM 2285 C CA . THR A 1 277 ? -17.310 14.586 29.367 1.00 91.75 277 THR A CA 1
ATOM 2286 C C . THR A 1 277 ? -18.684 14.774 28.719 1.00 91.75 277 THR A C 1
ATOM 2288 O O . THR A 1 277 ? -19.091 14.013 27.838 1.00 91.75 277 THR A O 1
ATOM 2291 N N . GLU A 1 278 ? -19.419 15.803 29.151 1.00 90.56 278 GLU A N 1
ATOM 2292 C CA . GLU A 1 278 ? -20.689 16.189 28.519 1.00 90.56 278 GLU A CA 1
ATOM 2293 C C . GLU A 1 278 ? -20.493 16.543 27.037 1.00 90.56 278 GLU A C 1
ATOM 2295 O O . GLU A 1 278 ? -21.270 16.091 26.198 1.00 90.56 278 GLU A O 1
ATOM 2300 N N . ASP A 1 279 ? -19.407 17.256 26.716 1.00 90.62 279 ASP A N 1
ATOM 2301 C CA . ASP A 1 279 ? -19.028 17.599 25.342 1.00 90.62 279 ASP A CA 1
ATOM 2302 C C . ASP A 1 279 ? -18.766 16.344 24.497 1.00 90.62 279 ASP A C 1
ATOM 2304 O O . ASP A 1 279 ? -19.283 16.226 23.388 1.00 90.62 279 ASP A O 1
ATOM 2308 N N . PHE A 1 280 ? -18.035 15.364 25.039 1.00 92.25 280 PHE A N 1
ATOM 2309 C CA . PHE A 1 280 ? -17.741 14.111 24.342 1.00 92.25 280 PHE A CA 1
ATOM 2310 C C . PHE A 1 280 ? -19.011 13.302 24.047 1.00 92.25 280 PHE A C 1
ATOM 2312 O O . PHE A 1 280 ? -19.214 12.833 22.928 1.00 92.25 280 PHE A O 1
ATOM 2319 N N . LEU A 1 281 ? -19.907 13.170 25.032 1.00 92.06 281 LEU A N 1
ATOM 2320 C CA . LEU A 1 281 ? -21.198 12.506 24.830 1.00 92.06 281 LEU A CA 1
ATOM 2321 C C . LEU A 1 281 ? -22.064 13.251 23.809 1.00 92.06 281 LEU A C 1
ATOM 2323 O O . LEU A 1 281 ? -22.741 12.616 23.000 1.00 92.06 281 LEU A O 1
ATOM 2327 N N . TYR A 1 282 ? -22.034 14.584 23.823 1.00 92.38 282 TYR A N 1
ATOM 2328 C CA . TYR A 1 282 ? -22.768 15.401 22.867 1.00 92.38 282 TYR A CA 1
ATOM 2329 C C . TYR A 1 282 ? -22.251 15.214 21.436 1.00 92.38 282 TYR A C 1
ATOM 2331 O O . TYR A 1 282 ? -23.059 14.981 20.541 1.00 92.38 282 TYR A O 1
ATOM 2339 N N . GLU A 1 283 ? -20.935 15.253 21.218 1.00 90.75 283 GLU A N 1
ATOM 2340 C CA . GLU A 1 283 ? -20.311 15.031 19.904 1.00 90.75 283 GLU A CA 1
ATOM 2341 C C . GLU A 1 283 ? -20.566 13.617 19.365 1.00 90.75 283 GLU A C 1
ATOM 2343 O O . GLU A 1 283 ? -20.784 13.427 18.168 1.00 90.75 283 GLU A O 1
ATOM 2348 N N . GLU A 1 284 ? -20.585 12.612 20.240 1.00 90.50 284 GLU A N 1
ATOM 2349 C CA . GLU A 1 284 ? -20.841 11.230 19.841 1.00 90.50 284 GLU A CA 1
ATOM 2350 C C . GLU A 1 284 ? -22.310 10.981 19.484 1.00 90.50 284 GLU A C 1
ATOM 2352 O O . GLU A 1 284 ? -22.597 10.217 18.555 1.00 90.50 284 GLU A O 1
ATOM 2357 N N . VAL A 1 285 ? -23.246 11.626 20.186 1.00 91.12 285 VAL A N 1
ATOM 2358 C CA . VAL A 1 285 ? -24.681 11.570 19.864 1.00 91.12 285 VAL A CA 1
ATOM 2359 C C . VAL A 1 285 ? -25.007 12.431 18.634 1.00 91.12 285 VAL A C 1
ATOM 2361 O O . VAL A 1 285 ? -25.818 12.010 17.809 1.00 91.12 285 VAL A O 1
ATOM 2364 N N . HIS A 1 286 ? -24.347 13.583 18.472 1.00 88.50 286 HIS A N 1
ATOM 2365 C CA . HIS A 1 286 ? -24.531 14.533 17.366 1.00 88.50 286 HIS A CA 1
ATOM 2366 C C . HIS A 1 286 ? -23.208 14.785 16.628 1.00 88.50 286 HIS A C 1
ATOM 2368 O O . HIS A 1 286 ? -22.547 15.800 16.872 1.00 88.50 286 HIS A O 1
ATOM 2374 N N . PRO A 1 287 ? -22.806 13.892 15.706 1.00 83.38 287 PRO A N 1
ATOM 2375 C CA . PRO A 1 287 ? -21.544 14.035 14.991 1.00 83.38 287 PRO A CA 1
ATOM 2376 C C . PRO A 1 287 ? -21.515 15.327 14.168 1.00 83.38 287 PRO A C 1
ATOM 2378 O O . PRO A 1 287 ? -22.423 15.602 13.382 1.00 83.38 287 PRO A O 1
ATOM 2381 N N . MET A 1 288 ? -20.445 16.111 14.325 1.00 77.31 288 MET A N 1
ATOM 2382 C CA . MET A 1 288 ? -20.241 17.322 13.531 1.00 77.31 288 MET A CA 1
ATOM 2383 C C . MET A 1 288 ? -20.021 16.970 12.055 1.00 77.31 288 MET A C 1
ATOM 2385 O O . MET A 1 288 ? -19.275 16.046 11.722 1.00 77.31 288 MET A O 1
ATOM 2389 N N . GLU A 1 289 ? -20.636 17.734 11.151 1.00 75.19 289 GLU A N 1
ATOM 2390 C CA . GLU A 1 289 ? -20.392 17.591 9.716 1.00 75.19 289 GLU A CA 1
ATOM 2391 C C . GLU A 1 289 ? -18.902 17.793 9.410 1.00 75.19 289 GLU A C 1
ATOM 2393 O O . GLU A 1 289 ? -18.275 18.740 9.895 1.00 75.19 289 GLU A O 1
ATOM 2398 N N . HIS A 1 290 ? -18.323 16.902 8.596 1.00 75.12 290 HIS A N 1
ATOM 2399 C CA . HIS A 1 290 ? -16.917 16.982 8.210 1.00 75.12 290 HIS A CA 1
ATOM 2400 C C . HIS A 1 290 ? -16.593 18.366 7.641 1.00 75.12 290 HIS A C 1
ATOM 2402 O O . HIS A 1 290 ? -16.990 18.715 6.526 1.00 75.12 290 HIS A O 1
ATOM 2408 N N . THR A 1 291 ? -15.815 19.145 8.390 1.00 73.69 291 THR A N 1
ATOM 2409 C CA . THR A 1 291 ? -15.286 20.412 7.899 1.00 73.69 291 THR A CA 1
ATOM 2410 C C . THR A 1 291 ? -14.388 20.132 6.694 1.00 73.69 291 THR A C 1
ATOM 2412 O O . THR A 1 291 ? -13.504 19.271 6.726 1.00 73.69 291 THR A O 1
ATOM 2415 N N . LEU A 1 292 ? -14.652 20.821 5.579 1.00 76.94 292 LEU A N 1
ATOM 2416 C CA . LEU A 1 292 ? -13.867 20.684 4.352 1.00 76.94 292 LEU A CA 1
ATOM 2417 C C . LEU A 1 292 ? -12.380 20.862 4.680 1.00 76.94 292 LEU A C 1
ATOM 2419 O O . LEU A 1 292 ? -11.995 21.864 5.286 1.00 76.94 292 LEU A O 1
ATOM 2423 N N . LYS A 1 293 ? -11.542 19.898 4.270 1.00 76.94 293 LYS A N 1
ATOM 2424 C CA . LYS A 1 293 ? -10.089 19.957 4.481 1.00 76.94 293 LYS A CA 1
ATOM 2425 C C . LYS A 1 293 ? -9.561 21.309 3.999 1.00 76.94 293 LYS A C 1
ATOM 2427 O O . LYS A 1 293 ? -9.697 21.646 2.822 1.00 76.94 293 LYS A O 1
ATOM 2432 N N . GLN A 1 294 ? -8.950 22.073 4.902 1.00 82.00 294 GLN A N 1
ATOM 2433 C CA . GLN A 1 294 ? -8.358 23.359 4.554 1.00 82.00 294 GLN A CA 1
ATOM 2434 C C . GLN A 1 294 ? -7.187 23.132 3.588 1.00 82.00 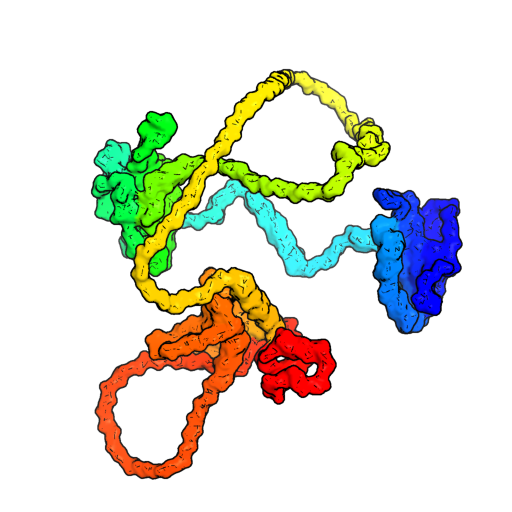294 GLN A C 1
ATOM 2436 O O . GLN A 1 294 ? -6.200 22.479 3.924 1.00 82.00 294 GLN A O 1
ATOM 2441 N N . ALA A 1 295 ? -7.301 23.650 2.365 1.00 82.12 295 ALA A N 1
ATOM 2442 C CA . ALA A 1 295 ? -6.229 23.585 1.382 1.00 82.12 295 ALA A CA 1
ATOM 2443 C C . ALA A 1 295 ? -5.258 24.755 1.588 1.00 82.12 295 ALA A C 1
ATOM 2445 O O . ALA A 1 295 ? -5.663 25.919 1.570 1.00 82.12 295 ALA A O 1
ATOM 2446 N N . PHE A 1 296 ? -3.966 24.454 1.733 1.00 86.81 296 PHE A N 1
ATOM 2447 C CA . PHE A 1 296 ? -2.933 25.485 1.774 1.00 86.81 296 PHE A CA 1
ATOM 2448 C C . PHE A 1 296 ? -2.844 26.216 0.426 1.00 86.81 296 PHE A C 1
ATOM 2450 O O . PHE A 1 296 ? -2.974 25.614 -0.647 1.00 86.81 296 PHE A O 1
ATOM 2457 N N . SER A 1 297 ? -2.603 27.527 0.458 1.00 88.69 297 SER A N 1
ATOM 2458 C CA . SER A 1 297 ? -2.456 28.314 -0.765 1.00 88.69 297 SER A CA 1
ATOM 2459 C C . SER A 1 297 ? -1.217 27.877 -1.549 1.00 88.69 297 SER A C 1
ATOM 2461 O O . SER A 1 297 ? -0.115 27.846 -1.002 1.00 88.69 297 SER A O 1
ATOM 2463 N N . LYS A 1 298 ? -1.367 27.602 -2.851 1.00 88.00 298 LYS A N 1
ATOM 2464 C CA . LYS A 1 298 ? -0.220 27.354 -3.741 1.00 88.00 298 LYS A CA 1
ATOM 2465 C C . LYS A 1 298 ? 0.770 28.534 -3.667 1.00 88.00 298 LYS A C 1
ATOM 2467 O O . LYS A 1 298 ? 0.317 29.680 -3.603 1.00 88.00 298 LYS A O 1
ATOM 2472 N N . PRO A 1 299 ? 2.094 28.286 -3.713 1.00 87.44 299 PRO A N 1
ATOM 2473 C CA . PRO A 1 299 ? 3.096 29.347 -3.673 1.00 87.44 299 PRO A CA 1
ATOM 2474 C C . PRO A 1 299 ? 2.877 30.367 -4.795 1.00 87.44 299 PRO A C 1
ATOM 2476 O O . PRO A 1 299 ? 2.327 30.052 -5.858 1.00 87.44 299 PRO A O 1
ATOM 2479 N N . ARG A 1 300 ? 3.317 31.610 -4.562 1.00 83.62 300 ARG A N 1
ATOM 2480 C CA . ARG A 1 300 ? 3.255 32.659 -5.587 1.00 83.62 300 ARG A CA 1
ATOM 2481 C C . ARG A 1 300 ? 4.048 32.193 -6.811 1.00 83.62 300 ARG A C 1
ATOM 2483 O O . ARG A 1 300 ? 5.192 31.769 -6.690 1.00 83.62 300 ARG A O 1
ATOM 2490 N N . GLY A 1 301 ? 3.412 32.242 -7.983 1.00 76.88 301 GLY A N 1
ATOM 2491 C CA . GLY A 1 301 ? 4.060 31.877 -9.243 1.00 76.88 301 GLY A CA 1
ATOM 2492 C C . GLY A 1 301 ? 5.245 32.799 -9.576 1.00 76.88 301 GLY A C 1
ATOM 2493 O O . GLY A 1 301 ? 5.421 33.822 -8.916 1.00 76.88 301 GLY A O 1
ATOM 2494 N N . PRO A 1 302 ? 6.030 32.474 -10.621 1.00 83.44 302 PRO A N 1
ATOM 2495 C CA . PRO A 1 302 ? 7.201 33.254 -11.022 1.00 83.44 302 PRO A CA 1
ATOM 2496 C C . PRO A 1 302 ? 6.885 34.753 -11.132 1.00 83.44 302 PRO A C 1
ATOM 2498 O O . PRO A 1 302 ? 5.897 35.131 -11.772 1.00 83.44 302 PRO A O 1
ATOM 2501 N N . GLY A 1 303 ? 7.705 35.596 -10.495 1.00 75.94 303 GLY A N 1
ATOM 2502 C CA . GLY A 1 303 ? 7.529 37.049 -10.498 1.00 75.94 303 GLY A CA 1
ATOM 2503 C C . GLY A 1 303 ? 7.586 37.628 -11.915 1.00 75.94 303 GLY A C 1
ATOM 2504 O O . GLY A 1 303 ? 8.387 37.195 -12.736 1.00 75.94 303 GLY A O 1
ATOM 2505 N N . GLY A 1 304 ? 6.720 38.601 -12.216 1.00 73.12 304 GLY A N 1
ATOM 2506 C CA . GLY A 1 304 ? 6.769 39.340 -13.484 1.00 73.12 304 GLY A CA 1
ATOM 2507 C C . GLY A 1 304 ? 6.050 38.704 -14.681 1.00 73.12 304 GLY A C 1
ATOM 2508 O O . GLY A 1 304 ? 6.292 39.135 -15.807 1.00 73.12 304 GLY A O 1
ATOM 2509 N N . LYS A 1 305 ? 5.140 37.730 -14.489 1.00 60.81 305 LYS A N 1
ATOM 2510 C CA . LYS A 1 305 ? 4.272 37.237 -15.580 1.00 60.81 305 LYS A CA 1
ATOM 2511 C C . LYS A 1 305 ? 3.418 38.375 -16.158 1.00 60.81 305 LYS A C 1
ATOM 2513 O O . LYS A 1 305 ? 2.352 38.701 -15.642 1.00 60.81 305 LYS A O 1
ATOM 2518 N N . ARG A 1 306 ? 3.890 38.972 -17.253 1.00 59.56 306 ARG A N 1
ATOM 2519 C CA . ARG A 1 306 ? 3.148 39.934 -18.071 1.00 59.56 306 ARG A CA 1
ATOM 2520 C C . ARG A 1 306 ? 2.111 39.179 -18.903 1.00 59.56 306 ARG A C 1
ATOM 2522 O O . ARG A 1 306 ? 2.389 38.765 -20.022 1.00 59.56 306 ARG A O 1
ATOM 2529 N N . GLY A 1 307 ? 0.926 38.967 -18.337 1.00 70.62 307 GLY A N 1
ATOM 2530 C CA . GLY A 1 307 ? -0.232 38.471 -19.081 1.00 70.62 307 GLY A CA 1
ATOM 2531 C C . GLY A 1 307 ? -1.187 37.617 -18.254 1.00 70.62 307 GLY A C 1
ATOM 2532 O O . GLY A 1 307 ? -0.773 36.843 -17.391 1.00 70.62 307 GLY A O 1
ATOM 2533 N N . ASN A 1 308 ? -2.480 37.736 -18.557 1.00 81.06 308 ASN A N 1
ATOM 2534 C CA . ASN A 1 308 ? -3.509 36.848 -18.019 1.00 81.06 308 ASN A CA 1
ATOM 2535 C C . ASN A 1 308 ? -3.194 35.396 -18.401 1.00 81.06 308 ASN A C 1
ATOM 2537 O O . ASN A 1 308 ? -2.686 35.145 -19.495 1.00 81.06 308 ASN A O 1
ATOM 2541 N N . LYS A 1 309 ? -3.512 34.433 -17.522 1.00 77.44 309 LYS A N 1
ATOM 2542 C CA . LYS A 1 309 ? -3.428 33.005 -17.862 1.00 77.44 309 LYS A CA 1
ATOM 2543 C C . LYS A 1 309 ? -4.281 32.763 -19.106 1.00 77.44 309 LYS A C 1
ATOM 2545 O O . LYS A 1 309 ? -5.494 32.947 -19.061 1.00 77.44 309 LYS A O 1
ATOM 2550 N N . ARG A 1 310 ? -3.641 32.391 -20.210 1.00 82.31 310 ARG A N 1
ATOM 2551 C CA . ARG A 1 310 ? -4.325 32.010 -21.445 1.00 82.31 310 ARG A CA 1
ATOM 2552 C C . ARG A 1 310 ? -4.465 30.498 -21.466 1.00 82.31 310 ARG A C 1
ATOM 2554 O O . ARG A 1 310 ? -3.542 29.795 -21.055 1.00 82.31 310 ARG A O 1
ATOM 2561 N N . LEU A 1 311 ? -5.607 30.014 -21.937 1.00 82.19 311 LEU A N 1
ATOM 2562 C CA . LEU A 1 311 ? -5.754 28.609 -22.284 1.00 82.19 311 LEU A CA 1
ATOM 2563 C C . LEU A 1 311 ? -4.877 28.349 -23.513 1.00 82.19 311 LEU A C 1
ATOM 2565 O O . LEU A 1 311 ? -5.055 29.001 -24.541 1.00 82.19 311 LEU A O 1
ATOM 2569 N N . ILE A 1 312 ? -3.912 27.439 -23.399 1.00 82.31 312 ILE A N 1
ATOM 2570 C CA . ILE A 1 312 ? -3.124 26.985 -24.546 1.00 82.31 312 ILE A CA 1
ATOM 2571 C C . ILE A 1 312 ? -3.959 25.898 -25.220 1.00 82.31 312 ILE A C 1
ATOM 2573 O O . ILE A 1 312 ? -3.817 24.726 -24.896 1.00 82.31 312 ILE A O 1
ATOM 2577 N N . LYS A 1 313 ? -4.900 26.304 -26.077 1.00 78.00 313 LYS A N 1
ATOM 2578 C CA . LYS A 1 313 ? -5.671 25.369 -26.900 1.00 78.00 313 LYS A CA 1
ATOM 2579 C C . LYS A 1 313 ? -4.906 25.132 -28.200 1.00 78.00 313 LYS A C 1
ATOM 2581 O O . LYS A 1 313 ? -4.591 26.096 -28.900 1.00 78.00 313 LYS A O 1
ATOM 2586 N N . GLY A 1 314 ? -4.585 23.879 -28.511 1.00 73.00 314 GLY A N 1
ATOM 2587 C CA . GLY A 1 314 ? -4.023 23.522 -29.814 1.00 73.00 314 GLY A CA 1
ATOM 2588 C C . GLY A 1 314 ? -5.088 23.666 -30.906 1.00 73.00 314 GLY A C 1
ATOM 2589 O O . GLY A 1 314 ? -6.251 23.341 -30.680 1.00 73.00 314 GLY A O 1
ATOM 2590 N N . ALA A 1 315 ? -4.714 24.130 -32.102 1.00 64.31 315 ALA A N 1
ATOM 2591 C CA . ALA A 1 315 ? -5.648 24.324 -33.221 1.00 64.31 315 ALA A CA 1
ATOM 2592 C C . ALA A 1 315 ? -6.316 23.021 -33.735 1.00 64.31 315 ALA A C 1
ATOM 2594 O O . ALA A 1 315 ? -7.214 23.099 -34.565 1.00 64.31 315 ALA A O 1
ATOM 2595 N N . GLY A 1 316 ? -5.917 21.848 -33.224 1.00 56.09 316 GLY A N 1
ATOM 2596 C CA . GLY A 1 316 ? -6.515 20.537 -33.516 1.00 56.09 316 GLY A CA 1
ATOM 2597 C C . GLY A 1 316 ? -7.515 20.020 -32.470 1.00 56.09 316 GLY A C 1
ATOM 2598 O O . GLY A 1 316 ? -8.074 18.950 -32.651 1.00 56.09 316 GLY A O 1
ATOM 2599 N N . GLU A 1 317 ? -7.779 20.757 -31.385 1.00 48.78 317 GLU A N 1
ATOM 2600 C CA . GLU A 1 317 ? -8.790 20.393 -30.367 1.00 48.78 317 GLU A CA 1
ATOM 2601 C C . GLU A 1 317 ? -10.137 21.099 -30.611 1.00 48.78 317 GLU A C 1
ATOM 2603 O O . GLU A 1 317 ? -10.902 21.417 -29.691 1.00 48.78 317 GLU A O 1
ATOM 2608 N N . ASN A 1 318 ? -10.432 21.439 -31.862 1.00 44.41 318 ASN A N 1
ATOM 2609 C CA . ASN A 1 318 ? -11.790 21.772 -32.256 1.00 44.41 318 ASN A CA 1
ATOM 2610 C C . ASN A 1 318 ? -12.453 20.448 -32.622 1.00 44.41 318 ASN A C 1
ATOM 2612 O O . ASN A 1 318 ? -12.082 19.824 -33.608 1.00 44.41 318 ASN A O 1
ATOM 2616 N N . GLY A 1 319 ? -13.372 19.995 -31.766 1.00 48.44 319 GLY A N 1
ATOM 2617 C CA . GLY A 1 319 ? -14.142 18.764 -31.928 1.00 48.44 319 GLY A CA 1
ATOM 2618 C C . GLY A 1 319 ? -15.077 18.796 -33.138 1.00 48.44 319 GLY A C 1
ATOM 2619 O O . GLY A 1 319 ? -16.293 18.759 -32.977 1.00 48.44 319 GLY A O 1
ATOM 2620 N N . GLU A 1 320 ? -14.505 18.857 -34.337 1.00 44.06 320 GLU A N 1
ATOM 2621 C CA . GLU A 1 320 ? -15.202 18.691 -35.611 1.00 44.06 320 GLU A CA 1
ATOM 2622 C C . GLU A 1 320 ? -14.943 17.303 -36.221 1.00 44.06 320 GLU A C 1
ATOM 2624 O O . GLU A 1 320 ? -15.837 16.766 -36.866 1.00 44.06 320 GLU A O 1
ATOM 2629 N N . GLU A 1 321 ? -13.830 16.625 -35.907 1.00 43.12 321 GLU A N 1
ATOM 2630 C CA . GLU A 1 321 ? -13.594 15.241 -36.372 1.00 43.12 321 GLU A CA 1
ATOM 2631 C C . GLU A 1 321 ? -14.340 14.166 -35.560 1.00 43.12 321 GLU A C 1
ATOM 2633 O O . GLU A 1 321 ? -14.653 13.097 -36.081 1.00 43.12 321 GLU A O 1
ATOM 2638 N N . MET A 1 322 ? -14.739 14.451 -34.316 1.00 37.59 322 MET A N 1
ATOM 2639 C CA . MET A 1 322 ? -15.500 13.493 -33.494 1.00 37.59 322 MET A CA 1
ATOM 2640 C C . MET A 1 322 ? -17.002 13.444 -33.842 1.00 37.59 322 MET A C 1
ATOM 2642 O O . MET A 1 322 ? -17.747 12.678 -33.236 1.00 37.59 322 MET A O 1
ATOM 2646 N N . LYS A 1 323 ? -17.460 14.239 -34.822 1.00 35.56 323 LYS A N 1
ATOM 2647 C CA . LYS A 1 323 ? -18.825 14.155 -35.374 1.00 35.56 323 LYS A CA 1
ATOM 2648 C C . LYS A 1 323 ? -18.934 13.268 -36.617 1.00 35.56 323 LYS A C 1
ATOM 2650 O O . LYS A 1 323 ? -20.035 12.820 -36.914 1.00 35.56 323 LYS A O 1
ATOM 2655 N N . ALA A 1 324 ? -17.833 12.975 -37.313 1.00 38.66 324 ALA A N 1
ATOM 2656 C CA . ALA A 1 324 ? -17.875 12.148 -38.522 1.00 38.66 324 ALA A CA 1
ATOM 2657 C C . ALA A 1 324 ? -17.851 10.639 -38.215 1.00 38.66 324 ALA A C 1
ATOM 2659 O O . ALA A 1 324 ? -18.510 9.867 -38.899 1.00 38.66 324 ALA A O 1
ATOM 2660 N N . LEU A 1 325 ? -17.168 10.213 -37.146 1.00 38.44 325 LEU A N 1
ATOM 2661 C CA . LEU A 1 325 ? -17.023 8.785 -36.810 1.00 38.44 325 LEU A CA 1
ATOM 2662 C C . LEU A 1 325 ? -18.140 8.211 -35.920 1.00 38.44 325 LEU A C 1
ATOM 2664 O O . LEU A 1 325 ? -18.223 7.000 -35.756 1.00 38.44 325 LEU A O 1
ATOM 2668 N N . TYR A 1 326 ? -19.024 9.056 -35.383 1.00 35.72 326 TYR A N 1
ATOM 2669 C CA . TYR A 1 326 ? -20.208 8.626 -34.619 1.00 35.72 326 TYR A CA 1
ATOM 2670 C C . TYR A 1 326 ? -21.516 8.661 -35.433 1.00 35.72 326 TYR A C 1
ATOM 2672 O O . TYR A 1 326 ? -22.566 8.321 -34.900 1.00 35.72 326 TYR A O 1
ATOM 2680 N N . SER A 1 327 ? -21.472 9.051 -36.715 1.00 35.69 327 SER A N 1
ATOM 2681 C CA . SER A 1 327 ? -22.662 9.151 -37.580 1.00 35.69 327 SER A CA 1
ATOM 2682 C C . SER A 1 327 ? -22.910 7.921 -38.470 1.00 35.69 327 SER A C 1
ATOM 2684 O O . SER A 1 327 ? -23.958 7.861 -39.109 1.00 35.69 327 SER A O 1
ATOM 2686 N N . GLU A 1 328 ? -21.995 6.945 -38.527 1.00 37.56 328 GLU A N 1
ATOM 2687 C CA . GLU A 1 328 ? -22.134 5.746 -39.383 1.00 37.56 328 GLU A CA 1
ATOM 2688 C C . GLU A 1 328 ? -22.372 4.431 -38.624 1.00 37.56 328 GLU A C 1
ATOM 2690 O O . GLU A 1 328 ? -22.539 3.380 -39.239 1.00 37.56 328 GLU A O 1
ATOM 2695 N N . ALA A 1 329 ? -22.477 4.462 -37.296 1.00 37.22 329 ALA A N 1
ATOM 2696 C CA . ALA A 1 329 ? -22.835 3.288 -36.508 1.00 37.22 329 ALA A CA 1
ATOM 2697 C C . ALA A 1 329 ? -24.009 3.628 -35.585 1.00 37.22 329 ALA A C 1
ATOM 2699 O O . ALA A 1 329 ? -23.884 4.519 -34.755 1.00 37.22 329 ALA A O 1
ATOM 2700 N N . PHE A 1 330 ? -25.107 2.875 -35.717 1.00 28.95 330 PHE A N 1
ATOM 2701 C CA . PHE A 1 330 ? -26.407 2.979 -35.026 1.00 28.95 330 PHE A CA 1
ATOM 2702 C C . PHE A 1 330 ? -27.505 3.796 -35.729 1.00 28.95 330 PHE A C 1
ATOM 2704 O O . PHE A 1 330 ? -27.885 4.885 -35.318 1.00 28.95 330 PHE A O 1
ATOM 2711 N N . SER A 1 331 ? -28.139 3.161 -36.721 1.00 32.34 331 SER A N 1
ATOM 2712 C CA . SER A 1 331 ? -29.609 3.176 -36.799 1.00 32.34 331 SER A CA 1
ATOM 2713 C C . SER A 1 331 ? -30.153 2.151 -35.799 1.00 32.34 331 SER A C 1
ATOM 2715 O O . SER A 1 331 ? -29.687 1.009 -35.796 1.00 32.34 331 SER A O 1
ATOM 2717 N N . PRO A 1 332 ? -31.132 2.526 -34.963 1.00 30.47 332 PRO A N 1
ATOM 2718 C CA . PRO A 1 332 ? -32.447 1.918 -35.131 1.00 30.47 332 PRO A CA 1
ATOM 2719 C C . PRO A 1 332 ? -33.613 2.892 -34.912 1.00 30.47 332 PRO A C 1
ATOM 2721 O O . PRO A 1 332 ? -33.512 3.940 -34.280 1.00 30.47 332 PRO A O 1
ATOM 2724 N N . ALA A 1 333 ? -34.737 2.500 -35.500 1.00 29.94 333 ALA A N 1
ATOM 2725 C CA . ALA A 1 333 ? -36.011 3.189 -35.515 1.00 29.94 333 ALA A CA 1
ATOM 2726 C C . ALA A 1 333 ? -36.735 3.199 -34.153 1.00 29.94 333 ALA A C 1
ATOM 2728 O O . ALA A 1 333 ? -36.489 2.343 -33.307 1.00 29.94 333 ALA A O 1
ATOM 2729 N N . THR A 1 334 ? -37.735 4.093 -34.063 1.00 29.61 334 THR A N 1
ATOM 2730 C CA . THR A 1 334 ? -38.811 4.211 -33.046 1.00 29.61 334 THR A CA 1
ATOM 2731 C C . THR A 1 334 ? -38.326 4.681 -31.665 1.00 29.61 334 THR A C 1
ATOM 2733 O O . THR A 1 334 ? -37.405 4.110 -31.111 1.00 29.61 334 THR A O 1
ATOM 2736 N N . GLY A 1 335 ? -38.819 5.744 -31.027 1.00 27.84 335 GLY A N 1
ATOM 2737 C CA . GLY A 1 335 ? -40.106 6.436 -31.069 1.00 27.84 335 GLY A CA 1
ATOM 2738 C C . GLY A 1 335 ? -40.625 6.499 -29.623 1.00 27.84 335 GLY A C 1
ATOM 2739 O O . GLY A 1 335 ? -40.760 5.441 -29.024 1.00 27.84 335 GLY A O 1
ATOM 2740 N N . TYR A 1 336 ? -40.923 7.711 -29.125 1.00 27.41 336 TYR A N 1
ATOM 2741 C CA . TYR A 1 336 ? -41.481 8.107 -27.807 1.00 27.41 336 TYR A CA 1
ATOM 2742 C C . TYR A 1 336 ? -40.525 8.735 -26.767 1.00 27.41 336 TYR A C 1
ATOM 2744 O O . TYR A 1 336 ? -39.802 8.054 -26.050 1.00 27.41 336 TYR A O 1
ATOM 2752 N N . ASP A 1 337 ? -40.639 10.064 -26.663 1.00 27.05 337 ASP A N 1
ATOM 2753 C CA . ASP A 1 337 ? -40.519 10.900 -25.448 1.00 27.05 337 ASP A CA 1
ATOM 2754 C C . ASP A 1 337 ? -41.942 11.007 -24.821 1.00 27.05 337 ASP A C 1
ATOM 2756 O O . ASP A 1 337 ? -42.890 10.753 -25.585 1.00 27.05 337 ASP A O 1
ATOM 2760 N N . PRO A 1 338 ? -42.191 11.395 -23.535 1.00 41.19 338 PRO A N 1
ATOM 2761 C CA . PRO A 1 338 ? -41.884 12.759 -23.051 1.00 41.19 338 PRO A CA 1
ATOM 2762 C C . PRO A 1 338 ? -41.669 12.986 -21.519 1.00 41.19 338 PRO A C 1
ATOM 2764 O O . PRO A 1 338 ? -41.958 12.130 -20.682 1.00 41.19 338 PRO A O 1
ATOM 2767 N N . TYR A 1 339 ? -41.282 14.242 -21.211 1.00 28.94 339 TYR A N 1
ATOM 2768 C CA . TYR A 1 339 ? -41.524 15.113 -20.025 1.00 28.94 339 TYR A CA 1
ATOM 2769 C C . TYR A 1 339 ? -40.257 15.526 -19.230 1.00 28.94 339 TYR A C 1
ATOM 2771 O O . TYR A 1 339 ? -39.649 14.706 -18.552 1.00 28.94 339 TYR A O 1
ATOM 2779 N N . ASP A 1 340 ? -39.691 16.735 -19.404 1.00 24.81 340 ASP A N 1
ATOM 2780 C CA . ASP A 1 340 ? -40.099 18.132 -19.048 1.00 24.81 340 ASP A CA 1
ATOM 2781 C C . ASP A 1 340 ? -39.659 18.593 -17.630 1.00 24.81 340 ASP A C 1
ATOM 2783 O O . ASP A 1 340 ? -40.210 18.167 -16.622 1.00 24.81 340 ASP A O 1
ATOM 2787 N N . PHE A 1 341 ? -38.615 19.443 -17.524 1.00 24.92 341 PHE A N 1
ATOM 2788 C CA . PHE A 1 341 ? -38.629 20.914 -17.245 1.00 24.92 341 PHE A CA 1
ATOM 2789 C C . PHE A 1 341 ? -38.020 21.289 -15.846 1.00 24.92 341 PHE A C 1
ATOM 2791 O O . PHE A 1 341 ? -37.758 20.397 -15.048 1.00 24.92 341 PHE A O 1
ATOM 2798 N N . PRO A 1 342 ? -37.641 22.559 -15.540 1.00 30.25 342 PRO A N 1
ATOM 2799 C CA . PRO A 1 342 ? -36.289 23.139 -15.663 1.00 30.25 342 PRO A CA 1
ATOM 2800 C C . PRO A 1 342 ? -35.632 23.633 -14.344 1.00 30.25 342 PRO A C 1
ATOM 2802 O O . PRO A 1 342 ? -36.272 23.792 -13.309 1.00 30.25 342 PRO A O 1
ATOM 2805 N N . ARG A 1 343 ? -34.343 24.022 -14.417 1.00 23.77 343 ARG A N 1
ATOM 2806 C CA . ARG A 1 343 ? -33.633 24.834 -13.400 1.00 23.77 343 ARG A CA 1
ATOM 2807 C C . ARG A 1 343 ? -33.547 26.313 -13.801 1.00 23.77 343 ARG A C 1
ATOM 2809 O O . ARG A 1 343 ? -33.092 26.638 -14.897 1.00 23.77 343 ARG A O 1
ATOM 2816 N N . SER A 1 344 ? -33.920 27.201 -12.875 1.00 24.23 344 SER A N 1
ATOM 2817 C CA . SER A 1 344 ? -33.809 28.663 -12.974 1.00 24.23 344 SER A CA 1
ATOM 2818 C C . SER A 1 344 ? -32.517 29.226 -12.358 1.00 24.23 344 SER A C 1
ATOM 2820 O O . SER A 1 344 ? -31.869 28.608 -11.518 1.00 24.23 344 SER A O 1
ATOM 2822 N N . LYS A 1 345 ? -32.175 30.435 -12.821 1.00 24.02 345 LYS A N 1
ATOM 2823 C CA . LYS A 1 345 ? -30.962 31.250 -12.618 1.00 24.02 345 LYS A CA 1
ATOM 2824 C C . LYS A 1 345 ? -30.942 32.088 -11.317 1.00 24.02 345 LYS A C 1
ATOM 2826 O O . LYS A 1 345 ? -31.995 32.367 -10.760 1.00 24.02 345 LYS A O 1
ATOM 2831 N N . GLY A 1 346 ? -29.755 32.631 -10.992 1.00 24.84 346 GLY A N 1
ATOM 2832 C CA . GLY A 1 346 ? -29.496 33.854 -10.184 1.00 24.84 346 GLY A CA 1
ATOM 2833 C C . GLY A 1 346 ? -28.298 33.660 -9.234 1.00 24.84 346 GLY A C 1
ATOM 2834 O O . GLY A 1 346 ? -28.375 32.787 -8.386 1.00 24.84 346 GLY A O 1
ATOM 2835 N N . CYS A 1 347 ? -27.090 34.233 -9.398 1.00 23.66 347 CYS A N 1
ATOM 2836 C CA . CYS A 1 347 ? -26.642 35.648 -9.363 1.00 23.66 347 CYS A CA 1
ATOM 2837 C C . CYS A 1 347 ? -27.142 36.418 -8.127 1.00 23.66 347 CYS A C 1
ATOM 2839 O O . CYS A 1 347 ? -28.322 36.336 -7.834 1.00 23.66 347 CYS A O 1
ATOM 2841 N N . CYS A 1 348 ? -26.395 37.235 -7.377 1.00 23.36 348 CYS A N 1
ATOM 2842 C CA . CYS A 1 348 ? -24.985 37.621 -7.279 1.00 23.36 348 CYS A CA 1
ATOM 2843 C C . CYS A 1 348 ? -24.833 38.466 -5.984 1.00 23.36 348 CYS A C 1
ATOM 2845 O O . CYS A 1 348 ? -25.770 39.158 -5.611 1.00 23.36 348 CYS A O 1
ATOM 2847 N N . GLN A 1 349 ? -23.620 38.487 -5.409 1.00 21.98 349 GLN A N 1
ATOM 2848 C CA . GLN A 1 349 ? -22.958 39.622 -4.719 1.00 21.98 349 GLN A CA 1
ATOM 2849 C C . GLN A 1 349 ? -23.593 40.295 -3.472 1.00 21.98 349 GLN A C 1
ATOM 2851 O O . GLN A 1 349 ? -24.567 41.027 -3.586 1.00 21.98 349 GLN A O 1
ATOM 2856 N N . SER A 1 350 ? -22.850 40.328 -2.350 1.00 21.34 350 SER A N 1
ATOM 2857 C CA . SER A 1 350 ? -22.043 41.513 -1.949 1.00 21.34 350 SER A CA 1
ATOM 2858 C C . SER A 1 350 ? -21.500 41.489 -0.501 1.00 21.34 350 SER A C 1
ATOM 2860 O O . SER A 1 350 ? -22.266 41.397 0.443 1.00 21.34 350 SER A O 1
ATOM 2862 N N . LYS A 1 351 ? -20.175 41.729 -0.406 1.00 21.80 351 LYS A N 1
ATOM 2863 C CA . LYS A 1 351 ? -19.416 42.655 0.488 1.00 21.80 351 LYS A CA 1
ATOM 2864 C C . LYS A 1 351 ? -19.423 42.437 2.022 1.00 21.80 351 LYS A C 1
ATOM 2866 O O . LYS A 1 351 ? -20.461 42.498 2.649 1.00 21.80 351 LYS A O 1
ATOM 2871 N N . MET A 1 352 ? -18.252 42.123 2.615 1.00 20.89 352 MET A N 1
ATOM 2872 C CA . MET A 1 352 ? -17.258 43.024 3.285 1.00 20.89 352 MET A CA 1
ATOM 2873 C C . MET A 1 352 ? -17.712 43.381 4.727 1.00 20.89 352 MET A C 1
ATOM 2875 O O . MET A 1 352 ? -18.837 43.814 4.893 1.00 20.89 352 MET A O 1
ATOM 2879 N N . VAL A 1 353 ? -16.972 43.204 5.832 1.00 21.73 353 VAL A N 1
ATOM 2880 C CA . VAL A 1 353 ? -15.657 43.754 6.231 1.00 21.73 353 VAL A CA 1
ATOM 2881 C C . VAL A 1 353 ? -15.212 43.030 7.525 1.00 21.73 353 VAL A C 1
ATOM 2883 O O . VAL A 1 353 ? -16.021 42.905 8.440 1.00 21.73 353 VAL A O 1
ATOM 2886 N N . ALA A 1 354 ? -13.942 42.622 7.658 1.00 22.23 354 ALA A N 1
ATOM 2887 C CA . ALA A 1 354 ? -13.363 42.170 8.933 1.00 22.23 354 ALA A CA 1
ATOM 2888 C C . ALA A 1 354 ? -12.396 43.234 9.480 1.00 22.23 354 ALA A C 1
ATOM 2890 O O . ALA A 1 354 ? -11.466 43.655 8.790 1.00 22.23 354 ALA A O 1
ATOM 2891 N N . ARG A 1 355 ? -12.647 43.683 10.715 1.00 22.09 355 ARG A N 1
ATOM 2892 C CA . ARG A 1 355 ? -11.795 44.586 11.499 1.00 22.09 355 ARG A CA 1
ATOM 2893 C C . ARG A 1 355 ? -10.787 43.750 12.290 1.00 22.09 355 ARG A C 1
ATOM 2895 O O . ARG A 1 355 ? -11.184 42.856 13.028 1.00 22.09 355 ARG A O 1
ATOM 2902 N N . ALA A 1 356 ? -9.506 44.066 12.139 1.00 22.11 356 ALA A N 1
ATOM 2903 C CA . ALA A 1 356 ? -8.423 43.527 12.951 1.00 22.11 356 ALA A CA 1
ATOM 2904 C C . ALA A 1 356 ? -8.312 44.303 14.273 1.00 22.11 356 ALA A C 1
ATOM 2906 O O . ALA A 1 356 ? -8.333 45.535 14.266 1.00 22.11 356 ALA A O 1
ATOM 2907 N N . VAL A 1 357 ? -8.156 43.583 15.385 1.00 22.12 357 VAL A N 1
ATOM 2908 C CA . VAL A 1 357 ? -7.696 44.121 16.671 1.00 22.12 357 VAL A CA 1
ATOM 2909 C C . VAL A 1 357 ? -6.566 43.219 17.162 1.00 22.12 357 VAL A C 1
ATOM 2911 O O . VAL A 1 357 ? -6.761 42.037 17.416 1.00 22.12 357 VAL A O 1
ATOM 2914 N N . THR A 1 358 ? -5.371 43.792 17.236 1.00 23.23 358 THR A N 1
ATOM 2915 C CA . THR A 1 358 ? -4.155 43.249 17.852 1.00 23.23 358 THR A CA 1
ATOM 2916 C C . THR A 1 358 ? -4.033 43.778 19.274 1.00 23.23 358 THR A C 1
ATOM 2918 O O . THR A 1 358 ? -4.019 44.999 19.417 1.00 23.23 358 THR A O 1
ATOM 2921 N N . VAL A 1 359 ? -3.844 42.919 20.285 1.00 22.03 359 VAL A N 1
ATOM 2922 C CA . VAL A 1 359 ? -3.253 43.308 21.583 1.00 22.03 359 VAL A CA 1
ATOM 2923 C C . VAL A 1 359 ? -2.452 42.141 22.190 1.00 22.03 359 VAL A C 1
ATOM 2925 O O . VAL A 1 359 ? -3.012 41.122 22.568 1.00 22.03 359 VAL A O 1
ATOM 2928 N N . PHE A 1 360 ? -1.131 42.349 22.197 1.00 22.03 360 PHE A N 1
ATOM 2929 C CA . PHE A 1 360 ? -0.098 42.108 23.218 1.00 22.03 360 PHE A CA 1
ATOM 2930 C C . PHE A 1 360 ? -0.068 40.840 24.095 1.00 22.03 360 PHE A C 1
ATOM 2932 O O . PHE A 1 360 ? -0.939 40.584 24.920 1.00 22.03 360 PHE A O 1
ATOM 2939 N N . HIS A 1 361 ? 1.077 40.152 23.989 1.00 21.86 361 HIS A N 1
ATOM 2940 C CA . HIS A 1 361 ? 1.655 39.257 24.989 1.00 21.86 361 HIS A CA 1
ATOM 2941 C C . HIS A 1 361 ? 2.025 40.021 26.268 1.00 21.86 361 HIS A C 1
ATOM 2943 O O . HIS A 1 361 ? 2.672 41.066 26.195 1.00 21.86 361 HIS A O 1
ATOM 2949 N N . HIS A 1 362 ? 1.685 39.447 27.420 1.00 22.92 362 HIS A N 1
ATOM 2950 C CA . HIS A 1 362 ? 2.278 39.775 28.713 1.00 22.92 362 HIS A CA 1
ATOM 2951 C C . HIS A 1 362 ? 3.153 38.598 29.161 1.00 22.92 362 HIS A C 1
ATOM 2953 O O . HIS A 1 362 ? 2.672 37.472 29.277 1.00 22.92 362 HIS A O 1
ATOM 2959 N N . GLU A 1 363 ? 4.437 38.874 29.386 1.00 23.23 363 GLU A N 1
ATOM 2960 C CA . GLU A 1 363 ? 5.321 38.065 30.224 1.00 23.23 363 GLU A CA 1
ATOM 2961 C C . GLU A 1 363 ? 5.053 38.398 31.697 1.00 23.23 363 GLU A C 1
ATOM 2963 O O . GLU A 1 363 ? 4.938 39.574 32.034 1.00 23.23 363 GLU A O 1
ATOM 2968 N N . GLU A 1 364 ? 5.056 37.386 32.568 1.00 22.83 364 GLU A N 1
ATOM 2969 C CA . GLU A 1 364 ? 5.575 37.505 33.935 1.00 22.83 364 GLU A CA 1
ATOM 2970 C C . GLU A 1 364 ? 6.253 36.195 34.368 1.00 22.83 364 GLU A C 1
ATOM 2972 O O . GLU A 1 364 ? 5.829 35.091 34.027 1.00 22.83 364 GLU A O 1
ATOM 2977 N N . HIS A 1 365 ? 7.365 36.363 35.083 1.00 23.53 365 HIS A N 1
ATOM 2978 C CA . HIS A 1 365 ? 8.261 35.344 35.623 1.00 23.53 365 HIS A CA 1
ATOM 2979 C C . HIS A 1 365 ? 7.886 34.953 37.063 1.00 23.53 365 HIS A C 1
ATOM 2981 O O . HIS A 1 365 ? 7.519 35.816 37.855 1.00 23.53 365 HIS A O 1
ATOM 2987 N N . GLY A 1 366 ? 8.207 33.709 37.449 1.00 22.12 366 GLY A N 1
ATOM 2988 C CA . GLY A 1 366 ? 8.774 33.417 38.776 1.00 22.12 366 GLY A CA 1
ATOM 2989 C C . GLY A 1 366 ? 8.230 32.183 39.507 1.00 22.12 366 GLY A C 1
ATOM 2990 O O . GLY A 1 366 ? 7.095 32.196 39.966 1.00 22.12 366 GLY A O 1
ATOM 2991 N N . GLY A 1 367 ? 9.085 31.166 39.727 1.00 23.06 367 GLY A N 1
ATOM 2992 C CA . GLY A 1 367 ? 8.874 30.189 40.811 1.00 23.06 367 GLY A CA 1
ATOM 2993 C C . GLY A 1 367 ? 9.448 28.768 40.660 1.00 23.06 367 GLY A C 1
ATOM 2994 O O . GLY A 1 367 ? 8.680 27.828 40.551 1.00 23.06 367 GLY A O 1
ATOM 2995 N N . SER A 1 368 ? 10.782 28.631 40.689 1.00 24.94 368 SER A N 1
ATOM 2996 C CA . SER A 1 368 ? 11.610 27.532 41.255 1.00 24.94 368 SER A CA 1
ATOM 2997 C C . SER A 1 368 ? 11.054 26.094 41.408 1.00 24.94 368 SER A C 1
ATOM 2999 O O . SER A 1 368 ? 10.188 25.862 42.244 1.00 24.94 368 SER A O 1
ATOM 3001 N N . CYS A 1 369 ? 11.719 25.104 40.779 1.00 26.45 369 CYS A N 1
ATOM 3002 C CA . CYS A 1 369 ? 12.480 24.026 41.460 1.00 26.45 369 CYS A CA 1
ATOM 3003 C C . CYS A 1 369 ? 13.172 23.064 40.454 1.00 26.45 369 CYS A C 1
ATOM 3005 O O . CYS A 1 369 ? 12.597 22.669 39.449 1.00 26.45 369 CYS A O 1
ATOM 3007 N N . CYS A 1 370 ? 14.434 22.741 40.757 1.00 27.86 370 CYS A N 1
ATOM 3008 C CA . CYS A 1 370 ? 15.433 21.839 40.147 1.00 27.86 370 CYS A CA 1
ATOM 3009 C C . CYS A 1 370 ? 15.015 20.882 38.995 1.00 27.86 370 CYS A C 1
ATOM 3011 O O . CYS A 1 370 ? 14.175 20.009 39.215 1.00 27.86 370 CYS A O 1
ATOM 3013 N N . PRO A 1 371 ? 15.689 20.899 37.821 1.00 34.38 371 PRO A N 1
ATOM 3014 C CA . PRO A 1 371 ? 15.484 19.883 36.797 1.00 34.38 371 PRO A CA 1
ATOM 3015 C C . PRO A 1 371 ? 16.369 18.655 37.057 1.00 34.38 371 PRO A C 1
ATOM 3017 O O . PRO A 1 371 ? 17.599 18.721 37.031 1.00 34.38 371 PRO A O 1
ATOM 3020 N N . HIS A 1 372 ? 15.729 17.503 37.244 1.00 32.00 372 HIS A N 1
ATOM 3021 C CA . HIS A 1 372 ? 16.305 16.232 36.809 1.00 32.00 372 HIS A CA 1
ATOM 3022 C C . HIS A 1 372 ? 16.708 16.358 35.328 1.00 32.00 372 HIS A C 1
ATOM 3024 O O . HIS A 1 372 ? 16.005 17.059 34.594 1.00 32.00 372 HIS A O 1
ATOM 3030 N N . PRO A 1 373 ? 17.799 15.721 34.858 1.00 32.03 373 PRO A N 1
ATOM 3031 C CA . PRO A 1 373 ? 18.136 15.759 33.442 1.00 32.03 373 PRO A CA 1
ATOM 3032 C C . PRO A 1 373 ? 16.962 15.161 32.665 1.00 32.03 373 PRO A C 1
ATOM 3034 O O . PRO A 1 373 ? 16.674 13.967 32.763 1.00 32.03 373 PRO A O 1
ATOM 3037 N N . SER A 1 374 ? 16.239 16.019 31.948 1.00 31.61 374 SER A N 1
ATOM 3038 C CA . SER A 1 374 ? 15.214 15.596 31.013 1.00 31.61 374 SER A CA 1
ATOM 3039 C C . SER A 1 374 ? 15.873 14.680 29.981 1.00 31.61 374 SER A C 1
ATOM 3041 O O . SER A 1 374 ? 16.980 14.975 29.517 1.00 31.61 374 SER A O 1
ATOM 3043 N N . PRO A 1 375 ? 15.243 13.547 29.624 1.00 45.88 375 PRO A N 1
ATOM 3044 C CA . PRO A 1 375 ? 15.734 12.753 28.514 1.00 45.88 375 PRO A CA 1
ATOM 3045 C C . PRO A 1 375 ? 15.795 13.639 27.261 1.00 45.88 375 PRO A C 1
ATOM 3047 O O . PRO A 1 375 ? 14.951 14.532 27.119 1.00 45.88 375 PRO A O 1
ATOM 3050 N N . PRO A 1 376 ? 16.787 13.426 26.379 1.00 50.44 376 PRO A N 1
ATOM 3051 C CA . PRO A 1 376 ? 16.970 14.254 25.197 1.00 50.44 376 PRO A CA 1
ATOM 3052 C C . PRO A 1 376 ? 15.669 14.338 24.379 1.00 50.44 376 PRO A C 1
ATOM 3054 O O . PRO A 1 376 ? 14.871 13.392 24.407 1.00 50.44 376 PRO A O 1
ATOM 3057 N N . PRO A 1 377 ? 15.434 15.466 23.681 1.00 53.12 377 PRO A N 1
ATOM 3058 C CA . PRO A 1 377 ? 14.246 15.655 22.859 1.00 53.12 377 PRO A CA 1
ATOM 3059 C C . PRO A 1 377 ? 14.076 14.473 21.906 1.00 53.12 377 PRO A C 1
ATOM 3061 O O . PRO A 1 377 ? 15.013 14.095 21.209 1.00 53.12 377 PRO A O 1
ATOM 3064 N N . TRP A 1 378 ? 12.887 13.874 21.907 1.00 56.97 378 TRP A N 1
ATOM 3065 C CA . TRP A 1 378 ? 12.552 12.802 20.980 1.00 56.97 378 TRP A CA 1
ATOM 3066 C C . TRP A 1 378 ? 12.540 13.368 19.556 1.00 56.97 378 TRP A C 1
ATOM 3068 O O . TRP A 1 378 ? 11.690 14.203 19.246 1.00 56.97 378 TRP A O 1
ATOM 3078 N N . ASP A 1 379 ? 13.489 12.940 18.719 1.00 73.19 379 ASP A N 1
ATOM 3079 C CA . ASP A 1 379 ? 13.513 13.241 17.288 1.00 73.19 379 ASP A CA 1
ATOM 3080 C C . ASP A 1 379 ? 13.010 12.022 16.490 1.00 73.19 379 ASP A C 1
ATOM 3082 O O . ASP A 1 379 ? 13.733 11.028 16.342 1.00 73.19 379 ASP A O 1
ATOM 3086 N N . PRO A 1 380 ? 11.787 12.079 15.930 1.00 75.44 380 PRO A N 1
ATOM 3087 C CA . PRO A 1 380 ? 11.261 11.018 15.078 1.00 75.44 380 PRO A CA 1
ATOM 3088 C C . PRO A 1 380 ? 12.151 10.701 13.864 1.00 75.44 380 PRO A C 1
ATOM 3090 O O . PRO A 1 380 ? 12.113 9.580 13.355 1.00 75.44 380 PRO A O 1
ATOM 3093 N N . ALA A 1 381 ? 12.954 11.658 13.379 1.00 79.44 381 ALA A N 1
ATOM 3094 C CA . ALA A 1 381 ? 13.841 11.445 12.238 1.00 79.44 381 ALA A CA 1
ATOM 3095 C C . ALA A 1 381 ? 15.038 10.547 12.588 1.00 79.44 381 ALA A C 1
ATOM 3097 O O . ALA A 1 381 ? 15.451 9.727 11.762 1.00 79.44 381 ALA A O 1
ATOM 3098 N N . GLU A 1 382 ? 15.582 10.662 13.801 1.00 78.25 382 GLU A N 1
ATOM 3099 C CA . GLU A 1 382 ? 16.666 9.797 14.277 1.00 78.25 382 GLU A CA 1
ATOM 3100 C C . GLU A 1 382 ? 16.179 8.364 14.504 1.00 78.25 382 GLU A C 1
ATOM 3102 O O . GLU A 1 382 ? 16.842 7.419 14.068 1.00 78.25 382 GLU A O 1
ATOM 3107 N N . ASP A 1 383 ? 14.982 8.199 15.074 1.00 83.12 383 ASP A N 1
ATOM 3108 C CA . ASP A 1 383 ? 14.356 6.887 15.262 1.00 83.12 383 ASP A CA 1
ATOM 3109 C C . ASP A 1 383 ? 14.113 6.178 13.920 1.00 83.12 383 ASP A C 1
ATOM 3111 O O . ASP A 1 383 ? 14.504 5.023 13.731 1.00 83.12 383 ASP A O 1
ATOM 3115 N N . LEU A 1 384 ? 13.533 6.882 12.941 1.00 84.19 384 LEU A N 1
ATOM 3116 C CA . LEU A 1 384 ? 13.310 6.328 11.603 1.00 84.19 384 LEU A CA 1
ATOM 3117 C C . LEU A 1 384 ? 14.622 5.934 10.919 1.00 84.19 384 LEU A C 1
ATOM 3119 O O . LEU A 1 384 ? 14.685 4.887 10.268 1.00 84.19 384 LEU A O 1
ATOM 3123 N N . ARG A 1 385 ? 15.685 6.734 11.072 1.00 84.00 385 ARG A N 1
ATOM 3124 C CA . ARG A 1 385 ? 17.014 6.399 10.543 1.00 84.00 385 ARG A CA 1
ATOM 3125 C C . ARG A 1 385 ? 17.601 5.165 11.222 1.00 84.00 385 ARG A C 1
ATOM 3127 O O . ARG A 1 385 ? 18.132 4.308 10.515 1.00 84.00 385 ARG A O 1
ATOM 3134 N N . CYS A 1 386 ? 17.489 5.050 12.544 1.00 84.94 386 CYS A N 1
ATOM 3135 C CA . CYS A 1 386 ? 17.975 3.899 13.307 1.00 84.94 386 CYS A CA 1
ATOM 3136 C C . CYS A 1 386 ? 17.280 2.599 12.870 1.00 84.94 386 CYS A C 1
ATOM 3138 O O . CYS A 1 386 ? 17.942 1.619 12.510 1.00 84.94 386 CYS A O 1
ATOM 3140 N N . ILE A 1 387 ? 15.947 2.621 12.788 1.00 86.50 387 ILE A N 1
ATOM 3141 C CA . ILE A 1 387 ? 15.142 1.479 12.341 1.00 86.50 387 ILE A CA 1
ATOM 3142 C C . ILE A 1 387 ? 15.499 1.107 10.897 1.00 86.50 387 ILE A C 1
ATOM 3144 O O . ILE A 1 387 ? 15.823 -0.047 10.621 1.00 86.50 387 ILE A O 1
ATOM 3148 N N . THR A 1 388 ? 15.513 2.080 9.979 1.00 86.88 388 THR A N 1
ATOM 3149 C CA . THR A 1 388 ? 15.811 1.837 8.555 1.00 86.88 388 THR A CA 1
ATOM 3150 C C . THR A 1 388 ? 17.196 1.219 8.367 1.00 86.88 388 THR A C 1
ATOM 3152 O O . THR A 1 388 ? 17.346 0.233 7.647 1.00 86.88 388 THR A O 1
ATOM 3155 N N . THR A 1 389 ? 18.201 1.755 9.063 1.00 86.31 389 THR A N 1
ATOM 3156 C CA . THR A 1 389 ? 19.582 1.253 9.008 1.00 86.31 389 THR A CA 1
ATOM 3157 C C . THR A 1 389 ? 19.668 -0.175 9.557 1.00 86.31 389 THR A C 1
ATOM 3159 O O . THR A 1 389 ? 20.285 -1.046 8.946 1.00 86.31 389 THR A O 1
ATOM 3162 N N . THR A 1 390 ? 18.970 -0.459 10.661 1.00 88.00 390 THR A N 1
ATOM 3163 C CA . THR A 1 390 ? 18.907 -1.803 11.256 1.00 88.00 390 THR A CA 1
ATOM 3164 C C . THR A 1 390 ? 18.285 -2.822 10.300 1.00 88.00 390 THR A C 1
ATOM 3166 O O . THR A 1 390 ? 18.826 -3.915 10.126 1.00 88.00 390 THR A O 1
ATOM 3169 N N . PHE A 1 391 ? 17.181 -2.477 9.629 1.00 89.06 391 PHE A N 1
ATOM 3170 C CA . PHE A 1 391 ? 16.566 -3.357 8.632 1.00 89.06 391 PHE A CA 1
ATOM 3171 C C . PHE A 1 391 ? 17.465 -3.571 7.410 1.00 89.06 391 PHE A C 1
ATOM 3173 O O . PHE A 1 391 ? 17.535 -4.691 6.905 1.00 89.06 391 PHE A O 1
ATOM 3180 N N . GLN A 1 392 ? 18.204 -2.549 6.970 1.00 87.62 392 GLN A N 1
ATOM 3181 C CA . GLN A 1 392 ? 19.186 -2.691 5.894 1.00 87.62 392 GLN A CA 1
ATOM 3182 C C . GLN A 1 392 ? 20.296 -3.685 6.271 1.00 87.62 392 GLN A C 1
ATOM 3184 O O . GLN A 1 392 ? 20.659 -4.548 5.464 1.00 87.62 392 GLN A O 1
ATOM 3189 N N . TYR A 1 393 ? 20.797 -3.629 7.508 1.00 88.31 393 TYR A N 1
ATOM 3190 C CA . TYR A 1 393 ? 21.763 -4.604 8.012 1.00 88.31 393 TYR A CA 1
ATOM 3191 C C . TYR A 1 393 ? 21.171 -6.014 8.089 1.00 88.31 393 TYR A C 1
ATOM 3193 O O . TYR A 1 393 ? 21.773 -6.956 7.580 1.00 88.31 393 TYR A O 1
ATOM 3201 N N . LEU A 1 394 ? 19.966 -6.170 8.640 1.00 88.50 394 LEU A N 1
ATOM 3202 C CA . LEU A 1 394 ? 19.287 -7.468 8.724 1.00 88.50 394 LEU A CA 1
ATOM 3203 C C . LEU A 1 394 ? 19.046 -8.093 7.343 1.00 88.50 394 LEU A C 1
ATOM 3205 O O . LEU A 1 394 ? 19.285 -9.281 7.152 1.00 88.50 394 LEU A O 1
ATOM 3209 N N . GLN A 1 395 ? 18.623 -7.305 6.355 1.00 87.00 395 GLN A N 1
ATOM 3210 C CA . GLN A 1 395 ? 18.464 -7.790 4.981 1.00 87.00 395 GLN A CA 1
ATOM 3211 C C . GLN A 1 395 ? 19.796 -8.239 4.375 1.00 87.00 395 GLN A C 1
ATOM 3213 O O . GLN A 1 395 ? 19.850 -9.242 3.664 1.00 87.00 395 GLN A O 1
ATOM 3218 N N . THR A 1 396 ? 20.873 -7.519 4.686 1.00 85.31 396 THR A N 1
ATOM 3219 C CA . THR A 1 396 ? 22.215 -7.809 4.180 1.00 85.31 396 THR A CA 1
ATOM 3220 C C . THR A 1 396 ? 22.831 -9.056 4.823 1.00 85.31 396 THR A C 1
ATOM 3222 O O . THR A 1 396 ? 23.582 -9.763 4.156 1.00 85.31 396 THR A O 1
ATOM 3225 N N . SER A 1 397 ? 22.490 -9.360 6.080 1.00 83.50 397 SER A N 1
ATOM 3226 C CA . SER A 1 397 ? 23.093 -10.444 6.868 1.00 83.50 397 SER A CA 1
ATOM 3227 C C . SER A 1 397 ? 22.782 -11.856 6.346 1.00 83.50 397 SER A C 1
ATOM 3229 O O . SER A 1 397 ? 23.525 -12.812 6.578 1.00 83.50 397 SER A O 1
ATOM 3231 N N . GLY A 1 398 ? 21.669 -12.018 5.624 1.00 82.12 398 GLY A N 1
ATOM 3232 C CA . GLY A 1 398 ? 21.255 -13.293 5.026 1.00 82.12 398 GLY A CA 1
ATOM 3233 C C . GLY A 1 398 ? 20.696 -14.333 6.011 1.00 82.12 398 GLY A C 1
ATOM 3234 O O . GLY A 1 398 ? 20.292 -15.418 5.584 1.00 82.12 398 GLY A O 1
ATOM 3235 N N . TRP A 1 399 ? 20.634 -14.022 7.309 1.00 86.94 399 TRP A N 1
ATOM 3236 C CA . TRP A 1 399 ? 20.011 -14.848 8.360 1.00 86.94 399 TRP A CA 1
ATOM 3237 C C . TRP A 1 399 ? 18.772 -14.199 8.994 1.00 86.94 399 TRP A C 1
ATOM 3239 O O . TRP A 1 399 ? 18.210 -14.710 9.964 1.00 86.94 399 TRP A O 1
ATOM 3249 N N . TYR A 1 400 ? 18.301 -13.092 8.421 1.00 90.62 400 TYR A N 1
ATOM 3250 C CA . TYR A 1 400 ? 16.991 -12.520 8.707 1.00 90.62 400 TYR A CA 1
ATOM 3251 C C . TYR A 1 400 ? 15.904 -13.210 7.875 1.00 90.62 400 TYR A C 1
ATOM 3253 O O . TYR A 1 400 ? 15.939 -13.208 6.642 1.00 90.62 400 TYR A O 1
ATOM 3261 N N . TRP A 1 401 ? 14.924 -13.808 8.555 1.00 89.31 401 TRP A N 1
ATOM 3262 C CA . TRP A 1 401 ? 13.875 -14.622 7.947 1.00 89.31 401 TRP A CA 1
ATOM 3263 C C . TRP A 1 401 ? 12.659 -13.827 7.458 1.00 89.31 401 TRP A C 1
ATOM 3265 O O . TRP A 1 401 ? 11.934 -14.327 6.600 1.00 89.31 401 TRP A O 1
ATOM 3275 N N . GLY A 1 402 ? 12.510 -12.563 7.860 1.00 89.25 402 GLY A N 1
ATOM 3276 C CA . GLY A 1 402 ? 11.348 -11.743 7.508 1.00 89.25 402 GLY A CA 1
ATOM 3277 C C . GLY A 1 402 ? 10.075 -12.226 8.199 1.00 89.25 402 GLY A C 1
ATOM 3278 O O . GLY A 1 402 ? 10.127 -12.715 9.333 1.00 89.25 402 GLY A O 1
ATOM 3279 N N . SER A 1 403 ? 8.953 -12.139 7.490 1.00 87.62 403 SER A N 1
ATOM 3280 C CA . SER A 1 403 ? 7.595 -12.393 7.978 1.00 87.62 403 SER A CA 1
ATOM 3281 C C . SER A 1 403 ? 7.237 -13.881 8.112 1.00 87.62 403 SER A C 1
ATOM 3283 O O . SER A 1 403 ? 6.180 -14.322 7.668 1.00 87.62 403 SER A O 1
ATOM 3285 N N . ILE A 1 404 ? 8.109 -14.671 8.744 1.00 90.56 404 ILE A N 1
ATOM 3286 C CA . ILE A 1 404 ? 7.803 -16.061 9.104 1.00 90.56 404 ILE A CA 1
ATOM 3287 C C . ILE A 1 404 ? 7.093 -16.150 10.459 1.00 90.56 404 ILE A C 1
ATOM 3289 O O . ILE A 1 404 ? 7.376 -15.403 11.403 1.00 90.56 404 ILE A O 1
ATOM 3293 N N . SER A 1 405 ? 6.197 -17.121 10.588 1.00 90.06 405 SER A N 1
ATOM 3294 C CA . SER A 1 405 ? 5.500 -17.409 11.838 1.00 90.06 405 SER A CA 1
ATOM 3295 C C . SER A 1 405 ? 6.433 -18.014 12.894 1.00 90.06 405 SER A C 1
ATOM 3297 O O . SER A 1 405 ? 7.457 -18.643 12.606 1.00 90.06 405 SER A O 1
ATOM 3299 N N . ALA A 1 406 ? 6.043 -17.888 14.166 1.00 87.38 406 ALA A N 1
ATOM 3300 C CA . ALA A 1 406 ? 6.749 -18.547 15.263 1.00 87.38 406 ALA A CA 1
ATOM 3301 C C . ALA A 1 406 ? 6.775 -20.081 15.107 1.00 87.38 406 ALA A C 1
ATOM 3303 O O . ALA A 1 406 ? 7.718 -20.722 15.562 1.00 87.38 406 ALA A O 1
ATOM 3304 N N . SER A 1 407 ? 5.754 -20.677 14.484 1.00 88.75 407 SER A N 1
ATOM 3305 C CA . SER A 1 407 ? 5.692 -22.114 14.188 1.00 88.75 407 SER A CA 1
ATOM 3306 C C . SER A 1 407 ? 6.704 -22.544 13.140 1.00 88.75 407 SER A C 1
ATOM 3308 O O . SER A 1 407 ? 7.449 -23.487 13.395 1.00 88.75 407 SER A O 1
ATOM 3310 N N . GLU A 1 408 ? 6.795 -21.824 12.024 1.00 89.81 408 GLU A N 1
ATOM 3311 C CA . GLU A 1 408 ? 7.765 -22.118 10.961 1.00 89.81 408 GLU A CA 1
ATOM 3312 C C . GLU A 1 408 ? 9.201 -21.952 11.469 1.00 89.81 408 GLU A C 1
ATOM 3314 O O . GLU A 1 408 ? 10.058 -22.797 11.216 1.00 89.81 408 GLU A O 1
ATOM 3319 N N . ALA A 1 409 ? 9.458 -20.916 12.277 1.00 89.75 409 ALA A N 1
ATOM 3320 C CA . ALA A 1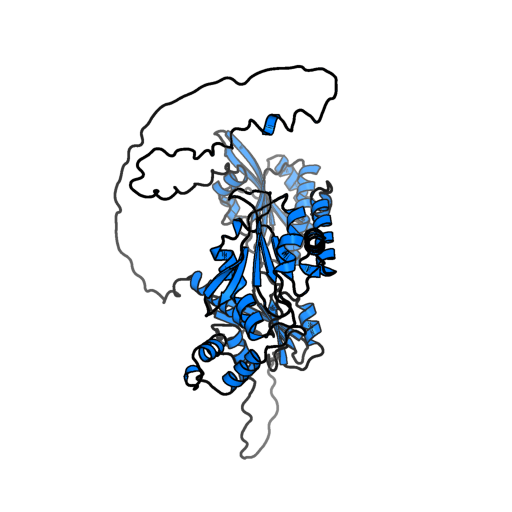 409 ? 10.752 -20.724 12.929 1.00 89.75 409 ALA A CA 1
ATOM 3321 C C . ALA A 1 409 ? 11.110 -21.887 13.870 1.00 89.75 409 ALA A C 1
ATOM 3323 O O . ALA A 1 409 ? 12.250 -22.357 13.882 1.00 89.75 409 ALA A O 1
ATOM 3324 N N . ARG A 1 410 ? 10.136 -22.375 14.654 1.00 89.06 410 ARG A N 1
ATOM 3325 C CA . ARG A 1 410 ? 10.324 -23.538 15.534 1.00 89.06 410 ARG A CA 1
ATOM 3326 C C . ARG A 1 410 ? 10.643 -24.795 14.731 1.00 89.06 410 ARG A C 1
ATOM 3328 O O . ARG A 1 410 ? 11.560 -25.519 15.107 1.00 89.06 410 ARG A O 1
ATOM 3335 N N . GLU A 1 411 ? 9.936 -25.038 13.633 1.00 91.00 411 GLU A N 1
ATOM 3336 C CA . GLU A 1 411 ? 10.172 -26.193 12.764 1.00 91.00 411 GLU A CA 1
ATOM 3337 C C . GLU A 1 411 ? 11.559 -26.143 12.103 1.00 91.00 411 GLU A C 1
ATOM 3339 O O . GLU A 1 411 ? 12.302 -27.129 12.147 1.00 91.00 411 GLU A O 1
ATOM 3344 N N . ALA A 1 412 ? 11.960 -24.975 11.590 1.00 87.81 412 ALA A N 1
ATOM 3345 C CA . ALA A 1 412 ? 13.270 -24.760 10.972 1.00 87.81 412 ALA A CA 1
ATOM 3346 C C . ALA A 1 412 ? 14.439 -25.009 11.945 1.00 87.81 412 ALA A C 1
ATOM 3348 O O . ALA A 1 412 ? 15.489 -25.522 11.545 1.00 87.81 412 ALA A O 1
ATOM 3349 N N . LEU A 1 413 ? 14.253 -24.681 13.229 1.00 89.56 413 LEU A N 1
ATOM 3350 C CA . LEU A 1 413 ? 15.252 -24.856 14.288 1.00 89.56 413 LEU A CA 1
ATOM 3351 C C . LEU A 1 413 ? 15.209 -26.235 14.960 1.00 89.56 413 LEU A C 1
ATOM 3353 O O . LEU A 1 413 ? 16.180 -26.625 15.609 1.00 89.56 413 LEU A O 1
ATOM 3357 N N . LEU A 1 414 ? 14.119 -26.997 14.819 1.00 88.06 414 LEU A N 1
ATOM 3358 C CA . LEU A 1 414 ? 13.926 -28.261 15.535 1.00 88.06 414 LEU A CA 1
ATOM 3359 C C . LEU A 1 414 ? 15.007 -29.297 15.197 1.00 88.06 414 LEU A C 1
ATOM 3361 O O . LEU A 1 414 ? 15.485 -29.995 16.090 1.00 88.06 414 LEU A O 1
ATOM 3365 N N . LYS A 1 415 ? 15.406 -29.351 13.920 1.00 84.06 415 LYS A N 1
ATOM 3366 C CA . LYS A 1 415 ? 16.386 -30.298 13.357 1.00 84.06 415 LYS A CA 1
ATOM 3367 C C . LYS A 1 415 ? 17.837 -29.778 13.381 1.00 84.06 415 LYS A C 1
ATOM 3369 O O . LYS A 1 415 ? 18.709 -30.396 12.775 1.00 84.06 415 LYS A O 1
ATOM 3374 N N . ARG A 1 416 ? 18.103 -28.627 14.011 1.00 88.50 416 ARG A N 1
ATOM 3375 C CA . ARG A 1 416 ? 19.429 -27.976 14.053 1.00 88.50 416 ARG A CA 1
ATOM 3376 C C . ARG A 1 416 ? 20.099 -28.138 15.422 1.00 88.50 416 ARG A C 1
ATOM 3378 O O . ARG A 1 416 ? 19.456 -28.537 16.393 1.00 88.50 416 ARG A O 1
ATOM 3385 N N . SER A 1 417 ? 21.398 -27.850 15.485 1.00 86.38 417 SER A N 1
ATOM 3386 C CA . SER A 1 417 ? 22.190 -27.917 16.716 1.00 86.38 417 SER A CA 1
ATOM 3387 C C . SER A 1 417 ? 21.826 -26.797 17.695 1.00 86.38 417 SER A C 1
ATOM 3389 O O . SER A 1 417 ? 21.339 -25.731 17.302 1.00 86.38 417 SER A O 1
ATOM 3391 N N . GLU A 1 418 ? 22.073 -27.041 18.983 1.00 86.25 418 GLU A N 1
ATOM 3392 C CA . GLU A 1 418 ? 21.926 -26.028 20.029 1.00 86.25 418 GLU A CA 1
ATOM 3393 C C . GLU A 1 418 ? 22.757 -24.775 19.714 1.00 86.25 418 GLU A C 1
ATOM 3395 O O . GLU A 1 418 ? 23.867 -24.856 19.191 1.00 86.25 418 GLU A O 1
ATOM 3400 N N . GLY A 1 419 ? 22.179 -23.610 19.995 1.00 83.00 419 GLY A N 1
ATOM 3401 C CA . GLY A 1 419 ? 22.758 -22.303 19.710 1.00 83.00 419 GLY A CA 1
ATOM 3402 C C . GLY A 1 419 ? 22.569 -21.807 18.277 1.00 83.00 419 GLY A C 1
ATOM 3403 O O . GLY A 1 419 ? 23.021 -20.708 17.952 1.00 83.00 419 GLY A O 1
ATOM 3404 N N . THR A 1 420 ? 21.871 -22.567 17.426 1.00 89.56 420 THR A N 1
ATOM 3405 C CA . THR A 1 420 ? 21.419 -22.069 16.120 1.00 89.56 420 THR A CA 1
ATOM 3406 C C . THR A 1 420 ? 20.287 -21.057 16.310 1.00 89.56 420 THR A C 1
ATOM 3408 O O . THR A 1 420 ? 19.329 -21.352 17.030 1.00 89.56 420 THR A O 1
ATOM 3411 N N . PHE A 1 421 ? 20.358 -19.893 15.662 1.00 91.62 421 PHE A N 1
ATOM 3412 C CA . PHE A 1 421 ? 19.351 -18.835 15.807 1.00 91.62 421 PHE A CA 1
ATOM 3413 C C . PHE A 1 421 ? 18.961 -18.172 14.485 1.00 91.62 421 PHE A C 1
ATOM 3415 O O . PHE A 1 421 ? 19.671 -18.272 13.491 1.00 91.62 421 PHE A O 1
ATOM 3422 N N . LEU A 1 422 ? 17.828 -17.476 14.482 1.00 91.44 422 LEU A N 1
ATOM 3423 C CA . LEU A 1 422 ? 17.374 -16.613 13.393 1.00 91.44 422 LEU A CA 1
ATOM 3424 C C . LEU A 1 422 ? 16.607 -15.408 13.947 1.00 91.44 422 LEU A C 1
ATOM 3426 O O . LEU A 1 422 ? 16.003 -15.495 15.021 1.00 91.44 422 LEU A O 1
ATOM 3430 N N . ILE A 1 423 ? 16.588 -14.308 13.193 1.00 92.25 423 ILE A N 1
ATOM 3431 C CA . ILE A 1 423 ? 15.705 -13.161 13.452 1.00 92.25 423 ILE A CA 1
ATOM 3432 C C . ILE A 1 423 ? 14.539 -13.202 12.474 1.00 92.25 423 ILE A C 1
ATOM 3434 O O . ILE A 1 423 ? 14.725 -13.480 11.291 1.00 92.25 423 ILE A O 1
ATOM 3438 N N . ARG A 1 424 ? 13.340 -12.908 12.963 1.00 92.19 424 ARG A N 1
ATOM 3439 C CA . ARG A 1 424 ? 12.106 -12.815 12.178 1.00 92.19 424 ARG A CA 1
ATOM 3440 C C . ARG A 1 424 ? 11.273 -11.628 12.638 1.00 92.19 424 ARG A C 1
ATOM 3442 O O . ARG A 1 424 ? 11.519 -11.086 13.717 1.00 92.19 424 ARG A O 1
ATOM 3449 N N . ASP A 1 425 ? 10.250 -11.298 11.869 1.00 92.25 425 ASP A N 1
ATOM 3450 C CA . ASP A 1 425 ? 9.251 -10.326 12.295 1.00 92.25 425 ASP A CA 1
ATOM 3451 C C . ASP A 1 425 ? 8.435 -10.901 13.452 1.00 92.25 425 ASP A C 1
ATOM 3453 O O . ASP A 1 425 ? 8.096 -12.094 13.498 1.00 92.25 425 ASP A O 1
ATOM 3457 N N . SER A 1 426 ? 8.155 -10.059 14.442 1.00 90.00 426 SER A N 1
ATOM 3458 C CA . SER A 1 426 ? 7.303 -10.462 15.550 1.00 90.00 426 SER A CA 1
ATOM 3459 C C . SER A 1 426 ? 5.846 -10.443 15.100 1.00 90.00 426 SER A C 1
ATOM 3461 O O . SER A 1 426 ? 5.364 -9.478 14.521 1.00 90.00 426 SER A O 1
ATOM 3463 N N . SER A 1 427 ? 5.104 -11.501 15.421 1.00 85.56 427 SER A N 1
ATOM 3464 C CA . SER A 1 427 ? 3.653 -11.553 15.196 1.00 85.56 427 SER A CA 1
ATOM 3465 C C . SER A 1 427 ? 2.872 -10.742 16.241 1.00 85.56 427 SER A C 1
ATOM 3467 O O . SER A 1 427 ? 1.646 -10.741 16.224 1.00 85.56 427 SER A O 1
ATOM 3469 N N . HIS A 1 428 ? 3.564 -10.117 17.202 1.00 81.62 428 HIS A N 1
ATOM 3470 C CA . HIS A 1 428 ? 2.948 -9.320 18.256 1.00 81.62 428 HIS A CA 1
ATOM 3471 C C . HIS A 1 428 ? 2.901 -7.841 17.852 1.00 81.62 428 HIS A C 1
ATOM 3473 O O . HIS A 1 428 ? 3.947 -7.301 17.507 1.00 81.62 428 HIS A O 1
ATOM 3479 N N . PRO A 1 429 ? 1.760 -7.145 17.992 1.00 79.19 429 PRO A N 1
ATOM 3480 C CA . PRO A 1 429 ? 1.592 -5.774 17.494 1.00 79.19 429 PRO A CA 1
ATOM 3481 C C . PRO A 1 429 ? 2.486 -4.723 18.177 1.00 79.19 429 PRO A C 1
ATOM 3483 O O . PRO A 1 429 ? 2.672 -3.641 17.638 1.00 79.19 429 PRO A O 1
ATOM 3486 N N . GLN A 1 430 ? 3.043 -5.029 19.353 1.00 79.81 430 GLN A N 1
ATOM 3487 C CA . GLN A 1 430 ? 3.921 -4.120 20.111 1.00 79.81 430 GLN A CA 1
ATOM 3488 C C . GLN A 1 430 ? 5.424 -4.303 19.841 1.00 79.81 430 GLN A C 1
ATOM 3490 O O . GLN A 1 430 ? 6.225 -3.539 20.364 1.00 79.81 430 GLN A O 1
ATOM 3495 N N . TYR A 1 431 ? 5.827 -5.312 19.066 1.00 84.50 431 TYR A N 1
ATOM 3496 C CA . TYR A 1 431 ? 7.242 -5.615 18.830 1.00 84.50 431 TYR A CA 1
ATOM 3497 C C . TYR A 1 431 ? 7.478 -5.745 17.331 1.00 84.50 431 TYR A C 1
ATOM 3499 O O . TYR A 1 431 ? 6.679 -6.364 16.641 1.00 84.50 431 TYR A O 1
ATOM 3507 N N . MET A 1 432 ? 8.585 -5.207 16.824 1.00 88.06 432 MET A N 1
ATOM 3508 C CA . MET A 1 432 ? 8.916 -5.320 15.398 1.00 88.06 432 MET A CA 1
ATOM 3509 C C . MET A 1 432 ? 9.591 -6.658 15.083 1.00 88.06 432 MET A C 1
ATOM 3511 O O . MET A 1 432 ? 9.269 -7.313 14.096 1.00 88.06 432 MET A O 1
ATOM 3515 N N . LEU A 1 433 ? 10.508 -7.097 15.948 1.00 91.44 433 LEU A N 1
ATOM 3516 C CA . LEU A 1 433 ? 11.387 -8.236 15.694 1.00 91.44 433 LEU A CA 1
ATOM 3517 C C . LEU A 1 433 ? 11.331 -9.254 16.835 1.00 91.44 433 LEU A C 1
ATOM 3519 O O . LEU A 1 433 ? 11.094 -8.926 18.000 1.00 91.44 433 LEU A O 1
ATOM 3523 N N . ALA A 1 434 ? 11.576 -10.513 16.490 1.00 90.75 434 ALA A N 1
ATOM 3524 C CA . ALA A 1 434 ? 11.716 -11.609 17.431 1.00 90.75 434 ALA A CA 1
ATOM 3525 C C . ALA A 1 434 ? 12.933 -12.471 17.077 1.00 90.75 434 ALA A C 1
ATOM 3527 O O . ALA A 1 434 ? 13.125 -12.884 15.931 1.00 90.75 434 ALA A O 1
ATOM 3528 N N . LEU A 1 435 ? 13.724 -12.795 18.094 1.00 91.44 435 LEU A N 1
ATOM 3529 C CA . LEU A 1 435 ? 14.794 -13.779 18.042 1.00 91.44 435 LEU A CA 1
ATOM 3530 C C . LEU A 1 435 ? 14.201 -15.167 18.269 1.00 91.44 435 LEU A C 1
ATOM 3532 O O . LEU A 1 435 ? 13.418 -15.378 19.190 1.00 91.44 435 LEU A O 1
ATOM 3536 N N . SER A 1 436 ? 14.550 -16.129 17.424 1.00 91.12 436 SER A N 1
ATOM 3537 C CA . SER A 1 436 ? 14.221 -17.542 17.628 1.00 91.12 436 SER A CA 1
ATOM 3538 C C . SER A 1 436 ? 15.521 -18.334 17.700 1.00 91.12 436 SER A C 1
ATOM 3540 O O . SER A 1 436 ? 16.330 -18.259 16.781 1.00 91.12 436 SER A O 1
ATOM 3542 N N . VAL A 1 437 ? 15.740 -19.075 18.785 1.00 90.75 437 VAL A N 1
ATOM 3543 C CA . VAL A 1 437 ? 16.990 -19.797 19.063 1.00 90.75 437 VAL A CA 1
ATOM 3544 C C . VAL A 1 437 ? 16.714 -21.220 19.532 1.00 90.75 437 VAL A C 1
ATOM 3546 O O . VAL A 1 437 ? 15.802 -21.474 20.316 1.00 90.75 437 VAL A O 1
ATOM 3549 N N . LYS A 1 438 ? 17.522 -22.174 19.071 1.00 89.06 438 LYS A N 1
ATOM 3550 C CA . LYS A 1 438 ? 17.510 -23.557 19.549 1.00 89.06 438 LYS A CA 1
ATOM 3551 C C . LYS A 1 438 ? 18.267 -23.655 20.874 1.00 89.06 438 LYS A C 1
ATOM 3553 O O . LYS A 1 438 ? 19.492 -23.628 20.890 1.00 89.06 438 LYS A O 1
ATOM 3558 N N . THR A 1 439 ? 17.542 -23.807 21.978 1.00 84.31 439 THR A N 1
ATOM 3559 C CA . THR A 1 439 ? 18.120 -24.089 23.303 1.00 84.31 439 THR A CA 1
ATOM 3560 C C . THR A 1 439 ? 18.102 -25.593 23.603 1.00 84.31 439 THR A C 1
ATOM 3562 O O . THR A 1 439 ? 17.420 -26.356 22.906 1.00 84.31 439 THR A O 1
ATOM 3565 N N . ARG A 1 440 ? 18.772 -26.028 24.683 1.00 77.94 440 ARG A N 1
ATOM 3566 C CA . ARG A 1 440 ? 18.661 -27.400 25.222 1.00 77.94 440 ARG A CA 1
ATOM 3567 C C . ARG A 1 440 ? 17.221 -27.886 25.443 1.00 77.94 440 ARG A C 1
ATOM 3569 O O . ARG A 1 440 ? 16.953 -29.074 25.314 1.00 77.94 440 ARG A O 1
ATOM 3576 N N . CYS A 1 441 ? 16.290 -26.980 25.751 1.00 77.00 441 CYS A N 1
ATOM 3577 C CA . CYS A 1 441 ? 14.882 -27.305 26.004 1.00 77.00 441 CYS A CA 1
ATOM 3578 C C . CYS A 1 441 ? 14.028 -27.303 24.727 1.00 77.00 441 CYS A C 1
ATOM 3580 O O . CYS A 1 441 ? 12.852 -27.650 24.774 1.00 77.00 441 CYS A O 1
ATOM 3582 N N . GLY A 1 442 ? 14.606 -26.926 23.585 1.00 81.50 442 GLY A N 1
ATOM 3583 C CA . GLY A 1 442 ? 13.897 -26.766 22.323 1.00 81.50 442 GLY A CA 1
ATOM 3584 C C . GLY A 1 442 ? 14.035 -25.358 21.738 1.00 81.50 442 GLY A C 1
ATOM 3585 O O . GLY A 1 442 ? 14.723 -24.503 22.301 1.00 81.50 442 GLY A O 1
ATOM 3586 N N . PRO A 1 443 ? 13.434 -25.122 20.562 1.00 87.25 443 PRO A N 1
ATOM 3587 C CA . PRO A 1 443 ? 13.389 -23.796 19.964 1.00 87.25 443 PRO A CA 1
ATOM 3588 C C . PRO A 1 443 ? 12.555 -22.826 20.818 1.00 87.25 443 PRO A C 1
ATOM 3590 O O . PRO A 1 443 ? 11.356 -23.030 21.007 1.00 87.25 443 PRO A O 1
ATOM 3593 N N . THR A 1 444 ? 13.190 -21.762 21.298 1.00 86.38 444 THR A N 1
ATOM 3594 C CA . THR A 1 444 ? 12.601 -20.702 22.125 1.00 86.38 444 THR A CA 1
ATOM 3595 C C . THR A 1 444 ? 12.591 -19.401 21.332 1.00 86.38 444 THR A C 1
ATOM 3597 O O . THR A 1 444 ? 13.525 -19.135 20.575 1.00 86.38 444 THR A O 1
ATOM 3600 N N . SER A 1 445 ? 11.551 -18.579 21.490 1.00 88.56 445 SER A N 1
ATOM 3601 C CA . SER A 1 445 ? 11.483 -17.259 20.858 1.00 88.56 445 SER A CA 1
ATOM 3602 C C . SER A 1 445 ? 11.449 -16.159 21.913 1.00 88.56 445 SER A C 1
ATOM 3604 O O . SER A 1 445 ? 10.643 -16.228 22.836 1.00 88.56 445 SER A O 1
ATOM 3606 N N . VAL A 1 446 ? 12.319 -15.166 21.757 1.00 87.25 446 VAL A N 1
ATOM 3607 C CA . VAL A 1 446 ? 12.467 -13.992 22.624 1.00 87.25 446 VAL A CA 1
ATOM 3608 C C . VAL A 1 446 ? 12.176 -12.751 21.788 1.00 87.25 446 VAL A C 1
ATOM 3610 O O . VAL A 1 446 ? 12.551 -12.688 20.615 1.00 87.25 446 VAL A O 1
ATOM 3613 N N . ARG A 1 447 ? 11.469 -11.775 22.352 1.00 88.62 447 ARG A N 1
ATOM 3614 C CA . ARG A 1 447 ? 11.126 -10.538 21.641 1.00 88.62 447 ARG A CA 1
ATOM 3615 C C . ARG A 1 447 ? 12.260 -9.526 21.760 1.00 88.62 447 ARG A C 1
ATOM 3617 O O . ARG A 1 447 ? 12.975 -9.512 22.759 1.00 88.62 447 ARG A O 1
ATOM 3624 N N . ILE A 1 448 ? 12.429 -8.712 20.721 1.00 87.88 448 ILE A N 1
ATOM 3625 C CA . ILE A 1 448 ? 13.384 -7.604 20.723 1.00 87.88 448 ILE A CA 1
ATOM 3626 C C . ILE A 1 448 ? 12.591 -6.319 20.931 1.00 87.88 448 ILE A C 1
ATOM 3628 O O . ILE A 1 448 ? 11.718 -5.986 20.125 1.00 87.88 448 ILE A O 1
ATOM 3632 N N . GLU A 1 449 ? 12.889 -5.624 22.020 1.00 86.25 449 GLU A N 1
ATOM 3633 C CA . GLU A 1 449 ? 12.327 -4.318 22.340 1.00 86.25 449 GLU A CA 1
ATOM 3634 C C . GLU A 1 449 ? 13.116 -3.210 21.657 1.00 86.25 449 GLU A C 1
ATOM 3636 O O . GLU A 1 449 ? 14.316 -3.339 21.409 1.00 86.25 449 GLU A O 1
ATOM 3641 N N . TYR A 1 450 ? 12.411 -2.126 21.347 1.00 84.56 450 TYR A N 1
ATOM 3642 C CA . TYR A 1 450 ? 12.977 -0.918 20.774 1.00 84.56 450 TYR A CA 1
ATOM 3643 C C . TYR A 1 450 ? 12.421 0.306 21.496 1.00 84.56 450 TYR A C 1
ATOM 3645 O O . TYR A 1 450 ? 11.205 0.452 21.621 1.00 84.56 450 TYR A O 1
ATOM 3653 N N . SER A 1 451 ? 13.300 1.211 21.919 1.00 79.12 451 SER A N 1
ATOM 3654 C CA . SER A 1 451 ? 12.916 2.546 22.381 1.00 79.12 451 SER A CA 1
ATOM 3655 C C . SER A 1 451 ? 14.038 3.537 22.130 1.00 79.12 451 SER A C 1
ATOM 3657 O O . SER A 1 451 ? 15.186 3.259 22.479 1.00 79.12 451 SER A O 1
ATOM 3659 N N . ARG A 1 452 ? 13.697 4.705 21.568 1.00 79.00 452 ARG A N 1
ATOM 3660 C CA . ARG A 1 452 ? 14.590 5.869 21.418 1.00 79.00 452 ARG A CA 1
ATOM 3661 C C . ARG A 1 452 ? 15.973 5.491 20.862 1.00 79.00 452 ARG A C 1
ATOM 3663 O O . ARG A 1 452 ? 16.996 5.715 21.507 1.00 79.00 452 ARG A O 1
ATOM 3670 N N . GLY A 1 453 ? 15.990 4.840 19.701 1.00 79.75 453 GLY A N 1
ATOM 3671 C CA . GLY A 1 453 ? 17.215 4.425 19.011 1.00 79.75 453 GLY A CA 1
ATOM 3672 C C . GLY A 1 453 ? 17.980 3.252 19.636 1.00 79.75 453 GLY A C 1
ATOM 3673 O O . GLY A 1 453 ? 19.103 2.993 19.216 1.00 79.75 453 GLY A O 1
ATOM 3674 N N . SER A 1 454 ? 17.416 2.557 20.627 1.00 81.75 454 SER A N 1
ATOM 3675 C CA . SER A 1 454 ? 18.072 1.454 21.338 1.00 81.75 454 SER A CA 1
ATOM 3676 C C . SER A 1 454 ? 17.276 0.151 21.281 1.00 81.75 454 SER A C 1
ATOM 3678 O O . SER A 1 454 ? 16.053 0.169 21.404 1.00 81.75 454 SER A O 1
ATOM 3680 N N . PHE A 1 455 ? 17.983 -0.976 21.173 1.00 84.94 455 PHE A N 1
ATOM 3681 C CA . PHE A 1 455 ? 17.444 -2.337 21.140 1.00 84.94 455 PHE A CA 1
ATOM 3682 C C . PHE A 1 455 ? 17.913 -3.172 22.336 1.00 84.94 455 PHE A C 1
ATOM 3684 O O . PHE A 1 455 ? 19.073 -3.082 22.743 1.00 84.94 455 PHE A O 1
ATOM 3691 N N . TRP A 1 456 ? 17.038 -4.031 22.864 1.00 83.81 456 TRP A N 1
ATOM 3692 C CA . TRP A 1 456 ? 17.377 -5.030 23.887 1.00 83.81 456 TRP A CA 1
ATOM 3693 C C . TRP A 1 456 ? 16.435 -6.243 23.830 1.00 83.81 456 TRP A C 1
ATOM 3695 O O . TRP A 1 456 ? 15.449 -6.245 23.095 1.00 83.81 456 TRP A O 1
ATOM 3705 N N . LEU A 1 457 ? 16.758 -7.310 24.568 1.00 82.75 457 LEU A N 1
ATOM 3706 C CA . LEU A 1 457 ? 15.920 -8.511 24.657 1.00 82.75 457 LEU A CA 1
ATOM 3707 C C . LEU A 1 457 ? 14.933 -8.396 25.823 1.00 82.75 457 LEU A C 1
ATOM 3709 O O . LEU A 1 457 ? 15.325 -8.009 26.922 1.00 82.75 457 LEU A O 1
ATOM 3713 N N . ASP A 1 458 ? 13.680 -8.777 25.575 1.00 71.88 458 ASP A N 1
ATOM 3714 C CA . ASP A 1 458 ? 12.648 -8.931 26.605 1.00 71.88 458 ASP A CA 1
ATOM 3715 C C . ASP A 1 458 ? 13.108 -10.009 27.611 1.00 71.88 458 ASP A C 1
ATOM 3717 O O . ASP A 1 458 ? 13.404 -11.151 27.232 1.00 71.88 458 ASP A O 1
ATOM 3721 N N . SER A 1 459 ? 13.320 -9.597 28.864 1.00 55.81 459 SER A N 1
ATOM 3722 C CA . SER A 1 459 ? 14.144 -10.310 29.846 1.00 55.81 459 SER A CA 1
ATOM 3723 C C . SER A 1 459 ? 13.601 -11.696 30.194 1.00 55.81 459 SER A C 1
ATOM 3725 O O . SER A 1 459 ? 12.422 -11.878 30.497 1.00 55.81 459 SER A O 1
ATOM 3727 N N . ILE A 1 460 ? 14.510 -12.668 30.296 1.00 47.66 460 ILE A N 1
ATOM 3728 C CA . ILE A 1 460 ? 14.294 -13.848 31.132 1.00 47.66 460 ILE A CA 1
ATOM 3729 C C . ILE A 1 460 ? 14.727 -13.446 32.551 1.00 47.66 460 ILE A C 1
ATOM 3731 O O . ILE A 1 460 ? 15.913 -13.268 32.818 1.00 47.66 460 ILE A O 1
ATOM 3735 N N . SER A 1 461 ? 13.741 -13.343 33.447 1.00 33.25 461 SER A N 1
ATOM 3736 C CA . SER A 1 461 ? 13.782 -13.073 34.901 1.00 33.25 461 SER A CA 1
ATOM 3737 C C . SER A 1 461 ? 14.056 -11.623 35.389 1.00 33.25 461 SER A C 1
ATOM 3739 O O . SER A 1 461 ? 14.992 -10.960 34.938 1.00 33.25 461 SER A O 1
ATOM 3741 N N . PRO A 1 462 ? 13.246 -11.118 36.349 1.00 30.91 462 PRO A N 1
ATOM 3742 C CA . PRO A 1 462 ? 13.404 -9.809 36.981 1.00 30.91 462 PRO A CA 1
ATOM 3743 C C . PRO A 1 462 ? 14.398 -9.906 38.148 1.00 30.91 462 PRO A C 1
ATOM 3745 O O . PRO A 1 462 ? 14.014 -10.233 39.268 1.00 30.91 462 PRO A O 1
ATOM 3748 N N . GLY A 1 463 ? 15.689 -9.673 37.906 1.00 34.06 463 GLY A N 1
ATOM 3749 C CA . GLY A 1 463 ? 16.667 -9.824 38.993 1.00 34.06 463 GLY A CA 1
ATOM 3750 C C . GLY A 1 463 ? 18.097 -9.344 38.772 1.00 34.06 463 GLY A C 1
ATOM 3751 O O . GLY A 1 463 ? 18.889 -9.473 39.700 1.00 34.06 463 GLY A O 1
ATOM 3752 N N . LEU A 1 464 ? 18.458 -8.768 37.619 1.00 34.06 464 LEU A N 1
ATOM 3753 C CA . LEU A 1 464 ? 19.768 -8.125 37.462 1.00 34.06 464 LEU A CA 1
ATOM 3754 C C . LEU A 1 464 ? 19.651 -6.710 36.872 1.00 34.06 464 LEU A C 1
ATOM 3756 O O . LEU A 1 464 ? 18.959 -6.523 35.870 1.00 34.06 464 LEU A O 1
ATOM 3760 N N . PRO A 1 465 ? 20.319 -5.711 37.479 1.00 36.62 465 PRO A N 1
ATOM 3761 C CA . PRO A 1 465 ? 20.358 -4.348 36.975 1.00 36.62 465 PRO A CA 1
ATOM 3762 C C . PRO A 1 465 ? 21.353 -4.240 35.808 1.00 36.62 465 PRO A C 1
ATOM 3764 O O . PRO A 1 465 ? 22.401 -4.881 35.831 1.00 36.62 465 PRO A O 1
ATOM 3767 N N . LEU A 1 466 ? 21.026 -3.366 34.846 1.00 38.06 466 LEU A N 1
ATOM 3768 C CA . LEU A 1 466 ? 21.746 -3.021 33.602 1.00 38.06 466 LEU A CA 1
ATOM 3769 C C . LEU A 1 466 ? 21.430 -3.918 32.391 1.00 38.06 466 LEU A C 1
ATOM 3771 O O . LEU A 1 466 ? 22.282 -4.637 31.876 1.00 38.06 466 LEU A O 1
ATOM 3775 N N . LEU A 1 467 ? 20.203 -3.782 31.871 1.00 51.50 467 LEU A N 1
ATOM 3776 C CA . LEU A 1 467 ? 19.909 -4.033 30.456 1.00 51.50 467 LEU A CA 1
ATOM 3777 C C . LEU A 1 467 ? 20.887 -3.202 29.613 1.00 51.50 467 LEU A C 1
ATOM 3779 O O . LEU A 1 467 ? 20.768 -1.979 29.546 1.00 51.50 467 LEU A O 1
ATOM 3783 N N . GLN A 1 468 ? 21.883 -3.853 29.012 1.00 61.88 468 GLN A N 1
ATOM 3784 C CA . GLN A 1 468 ? 22.702 -3.217 27.987 1.00 61.88 468 GLN A CA 1
ATOM 3785 C C . GLN A 1 468 ? 21.791 -2.920 26.796 1.00 61.88 468 GLN A C 1
ATOM 3787 O O . GLN A 1 468 ? 21.268 -3.833 26.158 1.00 61.88 468 GLN A O 1
ATOM 3792 N N . SER A 1 469 ? 21.549 -1.638 26.545 1.00 71.31 469 SER A N 1
ATOM 3793 C CA . SER A 1 469 ? 20.927 -1.164 25.318 1.00 71.31 469 SER A CA 1
ATOM 3794 C C . SER A 1 469 ? 21.965 -1.143 24.200 1.00 71.31 469 SER A C 1
ATOM 3796 O O . SER A 1 469 ? 23.117 -0.760 24.409 1.00 71.31 469 SER A O 1
ATOM 3798 N N . PHE A 1 470 ? 21.555 -1.550 23.003 1.00 81.00 470 PHE A N 1
ATOM 3799 C CA . PHE A 1 470 ? 22.418 -1.580 21.825 1.00 81.00 470 PHE A CA 1
ATOM 3800 C C . PHE A 1 470 ? 21.879 -0.643 20.743 1.00 81.00 470 PHE A C 1
ATOM 3802 O O . PHE A 1 470 ? 20.663 -0.546 20.590 1.00 81.00 470 PHE A O 1
ATOM 3809 N N . PRO A 1 471 ? 22.748 0.023 19.966 1.00 80.94 471 PRO A N 1
ATOM 3810 C CA . PRO A 1 471 ? 22.317 0.943 18.910 1.00 80.94 471 PRO A CA 1
ATOM 3811 C C . PRO A 1 471 ? 21.641 0.228 17.731 1.00 80.94 471 PRO A C 1
ATOM 3813 O O . PRO A 1 471 ? 20.852 0.826 17.010 1.00 80.94 471 PRO A O 1
ATOM 3816 N N . ASP A 1 472 ? 21.934 -1.057 17.531 1.00 83.25 472 ASP A N 1
ATOM 3817 C CA . ASP A 1 472 ? 21.369 -1.874 16.465 1.00 83.25 472 ASP A CA 1
ATOM 3818 C C . ASP A 1 472 ? 21.270 -3.349 16.895 1.00 83.25 472 ASP A C 1
ATOM 3820 O O . ASP A 1 472 ? 21.931 -3.811 17.833 1.00 83.25 472 ASP A O 1
ATOM 3824 N N . VAL A 1 473 ? 20.430 -4.107 16.189 1.00 85.06 473 VAL A N 1
ATOM 3825 C CA . VAL A 1 473 ? 20.162 -5.522 16.493 1.00 85.06 473 VAL A CA 1
ATOM 3826 C C . VAL A 1 473 ? 21.388 -6.414 16.271 1.00 85.06 473 VAL A C 1
ATOM 3828 O O . VAL A 1 473 ? 21.523 -7.437 16.939 1.00 85.06 473 VAL A O 1
ATOM 3831 N N . LEU A 1 474 ? 22.299 -6.068 15.361 1.00 84.94 474 LEU A N 1
ATOM 3832 C CA . LEU A 1 474 ? 23.464 -6.904 15.072 1.00 84.94 474 LEU A CA 1
ATOM 3833 C C . LEU A 1 474 ? 24.526 -6.764 16.164 1.00 84.94 474 LEU A C 1
ATOM 3835 O O . LEU A 1 474 ? 25.114 -7.770 16.558 1.00 84.94 474 LEU A O 1
ATOM 3839 N N . SER A 1 475 ? 24.715 -5.560 16.700 1.00 84.00 475 SER A N 1
ATOM 3840 C CA . SER A 1 475 ? 25.527 -5.293 17.890 1.00 84.00 475 SER A CA 1
ATOM 3841 C C . SER A 1 475 ? 25.011 -6.078 19.100 1.00 84.00 475 SER A C 1
ATOM 3843 O O . SER A 1 475 ? 25.795 -6.741 19.783 1.00 84.00 475 SER A O 1
ATOM 3845 N N . LEU A 1 476 ? 23.686 -6.091 19.304 1.00 84.94 476 LEU A N 1
ATOM 3846 C CA . LEU A 1 476 ? 23.028 -6.938 20.306 1.00 84.94 476 LEU A CA 1
ATOM 3847 C C . LEU A 1 476 ? 23.381 -8.418 20.078 1.00 84.94 476 LEU A C 1
ATOM 3849 O O . LEU A 1 476 ? 23.863 -9.085 20.989 1.00 84.94 476 LEU A O 1
ATOM 3853 N N . MET A 1 477 ? 23.201 -8.943 18.862 1.00 84.88 477 MET A N 1
ATOM 3854 C CA . MET A 1 477 ? 23.483 -10.357 18.575 1.00 84.88 477 MET A CA 1
ATOM 3855 C C . MET A 1 477 ? 24.962 -10.715 18.780 1.00 84.88 477 MET A C 1
ATOM 3857 O O . MET A 1 477 ? 25.256 -11.741 19.389 1.00 84.88 477 MET A O 1
ATOM 3861 N N . GLN A 1 478 ? 25.899 -9.874 18.331 1.00 82.50 478 GLN A N 1
ATOM 3862 C CA . GLN A 1 478 ? 27.335 -10.113 18.511 1.00 82.50 478 GLN A CA 1
ATOM 3863 C C . GLN A 1 478 ? 27.739 -10.177 19.980 1.00 82.50 478 GLN A C 1
ATOM 3865 O O . GLN A 1 478 ? 28.545 -11.031 20.349 1.00 82.50 478 GLN A O 1
ATOM 3870 N N . HIS A 1 479 ? 27.160 -9.321 20.823 1.00 81.00 479 HIS A N 1
ATOM 3871 C CA . HIS A 1 479 ? 27.416 -9.353 22.257 1.00 81.00 479 HIS A CA 1
ATOM 3872 C C . HIS A 1 479 ? 27.016 -10.703 22.871 1.00 81.00 479 HIS A C 1
ATOM 3874 O O . HIS A 1 479 ? 27.810 -11.328 23.577 1.00 81.00 479 HIS A O 1
ATOM 3880 N N . TYR A 1 480 ? 25.822 -11.200 22.537 1.00 76.19 480 TYR A N 1
ATOM 3881 C CA . TYR A 1 480 ? 25.328 -12.498 23.013 1.00 76.19 480 TYR A CA 1
ATOM 3882 C C . TYR A 1 480 ? 26.012 -13.710 22.353 1.00 76.19 480 TYR A C 1
ATOM 3884 O O . TYR A 1 480 ? 25.939 -14.816 22.886 1.00 76.19 480 TYR A O 1
ATOM 3892 N N . MET A 1 481 ? 26.700 -13.520 21.223 1.00 77.88 481 MET A N 1
ATOM 3893 C CA . MET A 1 481 ? 27.572 -14.536 20.622 1.00 77.88 481 MET A CA 1
ATOM 3894 C C . MET A 1 481 ? 28.972 -14.565 21.257 1.00 77.88 481 MET A C 1
ATOM 3896 O O . MET A 1 481 ? 29.574 -15.631 21.365 1.00 77.88 481 MET A O 1
ATOM 3900 N N . GLY A 1 482 ? 29.498 -13.417 21.697 1.00 63.25 482 GLY A N 1
ATOM 3901 C CA . GLY A 1 482 ? 30.824 -13.298 22.314 1.00 63.25 482 GLY A CA 1
ATOM 3902 C C . GLY A 1 482 ? 30.871 -13.648 23.807 1.00 63.25 482 GLY A C 1
ATOM 3903 O O . GLY A 1 482 ? 31.909 -14.081 24.302 1.00 63.25 482 GLY A O 1
ATOM 3904 N N . SER A 1 483 ? 29.755 -13.519 24.531 1.00 55.84 483 SER A N 1
ATOM 3905 C CA . SER A 1 483 ? 29.678 -13.757 25.984 1.00 55.84 483 SER A CA 1
ATOM 3906 C C . SER A 1 483 ? 29.584 -15.238 26.399 1.00 55.84 483 SER A C 1
ATOM 3908 O O . SER A 1 483 ? 29.465 -15.549 27.583 1.00 55.84 483 SER A O 1
ATOM 3910 N N . GLY A 1 484 ? 29.696 -16.178 25.452 1.00 42.59 484 GLY A N 1
ATOM 3911 C CA . GLY A 1 484 ? 29.629 -17.626 25.695 1.00 42.59 484 GLY A CA 1
ATOM 3912 C C . GLY A 1 484 ? 30.837 -18.264 26.408 1.00 42.59 484 GLY A C 1
ATOM 3913 O O . GLY A 1 484 ? 30.799 -19.468 26.671 1.00 42.59 484 GLY A O 1
ATOM 3914 N N . HIS A 1 485 ? 31.889 -17.506 26.740 1.00 31.44 485 HIS A N 1
ATOM 3915 C CA . HIS A 1 485 ? 33.055 -17.992 27.488 1.00 31.44 485 HIS A CA 1
ATOM 3916 C C . HIS A 1 485 ? 32.986 -17.604 28.972 1.00 31.44 485 HIS A C 1
ATOM 3918 O O . HIS A 1 485 ? 33.382 -16.513 29.371 1.00 31.44 485 HIS A O 1
ATOM 3924 N N . THR A 1 486 ? 32.549 -18.537 29.818 1.00 27.56 486 THR A N 1
ATOM 3925 C CA . THR A 1 486 ? 32.927 -18.535 31.238 1.00 27.56 486 THR A CA 1
ATOM 3926 C C . THR A 1 486 ? 34.440 -18.786 31.351 1.00 27.56 486 THR A C 1
ATOM 3928 O O . THR A 1 486 ? 34.905 -19.761 30.749 1.00 27.56 486 THR A O 1
ATOM 3931 N N . PRO A 1 487 ? 35.214 -17.977 32.101 1.00 26.12 487 PRO A N 1
ATOM 3932 C CA . PRO A 1 487 ? 36.610 -18.282 32.385 1.00 26.12 487 PRO A CA 1
ATOM 3933 C C . PRO A 1 487 ? 36.667 -19.553 33.232 1.00 26.12 487 PRO A C 1
ATOM 3935 O O . PRO A 1 487 ? 36.103 -19.612 34.321 1.00 26.12 487 PRO A O 1
ATOM 3938 N N . GLN A 1 488 ? 37.292 -20.591 32.686 1.00 28.77 488 GLN A N 1
ATOM 3939 C CA . GLN A 1 488 ? 37.544 -21.841 33.383 1.00 28.77 488 GLN A CA 1
ATOM 3940 C C . GLN A 1 488 ? 38.755 -21.645 34.302 1.00 28.77 488 GLN A C 1
ATOM 3942 O O . GLN A 1 488 ? 39.802 -21.169 33.860 1.00 28.77 488 GLN A O 1
ATOM 3947 N N . ASP A 1 489 ? 38.562 -21.990 35.572 1.00 27.34 489 ASP A N 1
ATOM 3948 C CA . ASP A 1 489 ? 39.535 -21.966 36.659 1.00 27.34 489 ASP A CA 1
ATOM 3949 C C . ASP A 1 489 ? 40.930 -22.460 36.249 1.00 27.34 489 ASP A C 1
ATOM 3951 O O . ASP A 1 489 ? 41.099 -23.582 35.764 1.00 27.34 489 ASP A O 1
ATOM 3955 N N . GLN A 1 490 ? 41.951 -21.649 36.541 1.00 29.67 490 GLN A N 1
ATOM 3956 C CA . GLN A 1 490 ? 43.304 -22.157 36.734 1.00 29.67 490 GLN A CA 1
ATOM 3957 C C . GLN A 1 490 ? 43.397 -22.763 38.134 1.00 29.67 490 GLN A C 1
ATOM 3959 O O . GLN A 1 490 ? 43.311 -22.084 39.155 1.00 29.67 490 GLN A O 1
ATOM 3964 N N . SER A 1 491 ? 43.572 -24.076 38.146 1.00 26.84 491 SER A N 1
ATOM 3965 C CA . SER A 1 491 ? 43.906 -24.896 39.298 1.00 26.84 491 SER A CA 1
ATOM 3966 C C . SER A 1 491 ? 45.291 -24.566 39.864 1.00 26.84 491 SER A C 1
ATOM 3968 O O . SER A 1 491 ? 46.287 -24.706 39.153 1.00 26.84 491 SER A O 1
ATOM 3970 N N . SER A 1 492 ? 45.370 -24.305 41.169 1.00 26.34 492 SER A N 1
ATOM 3971 C CA . SER A 1 492 ? 46.556 -24.632 41.974 1.00 26.34 492 SER A CA 1
ATOM 3972 C C . SER A 1 492 ? 46.193 -24.794 43.457 1.00 26.34 492 SER A C 1
ATOM 3974 O O . SER A 1 492 ? 45.816 -23.825 44.102 1.00 26.34 492 SER A O 1
ATOM 3976 N N . GLY A 1 493 ? 46.307 -26.045 43.930 1.00 23.64 493 GLY A N 1
ATOM 3977 C CA . GLY A 1 493 ? 46.676 -26.505 45.284 1.00 23.64 493 GLY A CA 1
ATOM 3978 C C . GLY A 1 493 ? 45.944 -25.969 46.522 1.00 23.64 493 GLY A C 1
ATOM 3979 O O . GLY A 1 493 ? 46.226 -24.865 46.959 1.00 23.64 493 GLY A O 1
ATOM 3980 N N . ASP A 1 494 ? 45.095 -26.796 47.148 1.00 24.73 494 ASP A N 1
ATOM 3981 C CA . ASP A 1 494 ? 45.415 -27.581 48.369 1.00 24.73 494 ASP A CA 1
ATOM 3982 C C . ASP A 1 494 ? 44.201 -27.867 49.296 1.00 24.73 494 ASP A C 1
ATOM 3984 O O . ASP A 1 494 ? 43.441 -26.983 49.670 1.00 24.73 494 ASP A O 1
ATOM 3988 N N . ILE A 1 495 ? 44.104 -29.150 49.688 1.00 28.92 495 ILE A N 1
ATOM 3989 C CA . ILE A 1 495 ? 43.626 -29.736 50.966 1.00 28.92 495 ILE A CA 1
ATOM 3990 C C . ILE A 1 495 ? 42.140 -29.550 51.413 1.00 28.92 495 ILE A C 1
ATOM 3992 O O . ILE A 1 495 ? 41.681 -28.499 51.841 1.00 28.92 495 ILE A O 1
ATOM 3996 N N . GLN A 1 496 ? 41.412 -30.682 51.419 1.00 26.92 496 GLN A N 1
ATOM 3997 C CA . GLN A 1 496 ? 40.138 -31.008 52.120 1.00 26.92 496 GLN A CA 1
ATOM 3998 C C . GLN A 1 496 ? 40.279 -31.035 53.677 1.00 26.92 496 GLN A C 1
ATOM 4000 O O . GLN A 1 496 ? 41.427 -31.097 54.106 1.00 26.92 496 GLN A O 1
ATOM 4005 N N . PRO A 1 497 ? 39.224 -31.170 54.553 1.00 35.75 497 PRO A N 1
ATOM 4006 C CA . PRO A 1 497 ? 37.870 -31.732 54.307 1.00 35.75 497 PRO A CA 1
ATOM 4007 C C . PRO A 1 497 ? 36.634 -31.144 55.081 1.00 35.75 497 PRO A C 1
ATOM 4009 O O . PRO A 1 497 ? 36.746 -30.515 56.123 1.00 35.75 497 PRO A O 1
ATOM 4012 N N . LYS A 1 498 ? 35.433 -31.579 54.633 1.00 24.45 498 LYS A N 1
ATOM 4013 C CA . LYS A 1 498 ? 34.164 -31.864 55.376 1.00 24.45 498 LYS A CA 1
ATOM 4014 C C . LYS A 1 498 ? 33.368 -30.735 56.072 1.00 24.45 498 LYS A C 1
ATOM 4016 O O . LYS A 1 498 ? 33.690 -30.351 57.187 1.00 24.45 498 LYS A O 1
ATOM 4021 N N . THR A 1 499 ? 32.143 -30.484 55.580 1.00 21.94 499 THR A N 1
ATOM 4022 C CA . THR A 1 499 ? 30.861 -30.735 56.303 1.00 21.94 499 THR A CA 1
ATOM 4023 C C . THR A 1 499 ? 29.646 -30.602 55.359 1.00 21.94 499 THR A C 1
ATOM 4025 O O . THR A 1 499 ? 29.639 -29.789 54.444 1.00 21.94 499 THR A O 1
ATOM 4028 N N . LYS A 1 500 ? 28.622 -31.439 55.561 1.00 22.78 500 LYS A N 1
ATOM 4029 C CA . LYS A 1 500 ? 27.230 -31.317 55.060 1.00 22.78 500 LYS A CA 1
ATOM 4030 C C . LYS A 1 500 ? 26.340 -31.168 56.314 1.00 22.78 500 LYS A C 1
ATOM 4032 O O . LYS A 1 500 ? 26.811 -31.601 57.368 1.00 22.78 500 LYS A O 1
ATOM 4037 N N . PRO A 1 501 ? 25.038 -30.835 56.227 1.00 37.09 501 PRO A N 1
ATOM 4038 C CA . PRO A 1 501 ? 24.291 -30.109 55.186 1.00 37.09 501 PRO A CA 1
ATOM 4039 C C . PRO A 1 501 ? 23.357 -29.029 55.790 1.00 37.09 501 PRO A C 1
ATOM 4041 O O . PRO A 1 501 ? 22.739 -29.294 56.810 1.00 37.09 501 PRO A O 1
ATOM 4044 N N . GLU A 1 502 ? 23.108 -27.894 55.130 1.00 20.91 502 GLU A N 1
ATOM 4045 C CA . GLU A 1 502 ? 21.900 -27.101 55.434 1.00 20.91 502 GLU A CA 1
ATOM 4046 C C . GLU A 1 502 ? 21.221 -26.563 54.172 1.00 20.91 502 GLU A C 1
ATOM 4048 O O . GLU A 1 502 ? 21.833 -26.310 53.136 1.00 20.91 502 GLU A O 1
ATOM 4053 N N . MET A 1 503 ? 19.899 -26.530 54.272 1.00 27.91 503 MET A N 1
ATOM 4054 C CA . MET A 1 503 ? 18.905 -26.499 53.217 1.00 27.91 503 MET A CA 1
ATOM 4055 C C . MET A 1 503 ? 18.426 -25.062 53.022 1.00 27.91 503 MET A C 1
ATOM 4057 O O . MET A 1 503 ? 17.754 -24.545 53.903 1.00 27.91 503 MET A O 1
ATOM 4061 N N . HIS A 1 504 ? 18.682 -24.446 51.864 1.00 27.55 504 HIS A N 1
ATOM 4062 C CA . HIS A 1 504 ? 17.908 -23.285 51.423 1.00 27.55 504 HIS A CA 1
ATOM 4063 C C . HIS A 1 504 ? 17.574 -23.350 49.929 1.00 27.55 504 HIS A C 1
ATOM 4065 O O . HIS A 1 504 ? 18.394 -23.599 49.051 1.00 27.55 504 HIS A O 1
ATOM 4071 N N . THR A 1 505 ? 16.280 -23.175 49.716 1.00 28.48 505 THR A N 1
ATOM 4072 C CA . THR A 1 505 ? 15.470 -23.066 48.510 1.00 28.48 505 THR A CA 1
ATOM 4073 C C . THR A 1 505 ? 15.948 -22.012 47.507 1.00 28.48 505 THR A C 1
ATOM 4075 O O . THR A 1 505 ? 16.082 -20.856 47.888 1.00 28.48 505 THR A O 1
ATOM 4078 N N . ALA A 1 506 ? 16.058 -22.386 46.226 1.00 26.23 506 ALA A N 1
ATOM 4079 C CA . ALA A 1 506 ? 15.612 -21.603 45.060 1.00 26.23 506 ALA A CA 1
ATOM 4080 C C . ALA A 1 506 ? 15.863 -22.415 43.773 1.00 26.23 506 ALA A C 1
ATOM 4082 O O . ALA A 1 506 ? 16.991 -22.547 43.306 1.00 26.23 506 ALA A O 1
ATOM 4083 N N . LYS A 1 507 ? 14.802 -22.995 43.198 1.00 29.92 507 LYS A N 1
ATOM 4084 C CA . LYS A 1 507 ? 14.813 -23.449 41.802 1.00 29.92 507 LYS A CA 1
ATOM 4085 C C . LYS A 1 507 ? 14.592 -22.215 40.932 1.00 29.92 507 LYS A C 1
ATOM 4087 O O . LYS A 1 507 ? 13.446 -21.820 40.756 1.00 29.92 507 LYS A O 1
ATOM 4092 N N . ASP A 1 508 ? 15.661 -21.650 40.385 1.00 30.02 508 ASP A N 1
ATOM 4093 C CA . ASP A 1 508 ? 15.568 -20.737 39.247 1.00 30.02 508 ASP A CA 1
ATOM 4094 C C . ASP A 1 508 ? 16.318 -21.359 38.066 1.00 30.02 508 ASP A C 1
ATOM 4096 O O . ASP A 1 508 ? 17.539 -21.290 37.930 1.00 30.02 508 ASP A O 1
ATOM 4100 N N . SER A 1 509 ? 15.582 -22.127 37.264 1.00 30.00 509 SER A N 1
ATOM 4101 C CA . SER A 1 509 ? 16.107 -22.829 36.096 1.00 30.00 509 SER A CA 1
ATOM 4102 C C . SER A 1 509 ? 16.027 -21.932 34.860 1.00 30.00 509 SER A C 1
ATOM 4104 O O . SER A 1 509 ? 15.307 -22.244 33.912 1.00 30.00 509 SER A O 1
ATOM 4106 N N . GLY A 1 510 ? 16.766 -20.823 34.857 1.00 41.88 510 GLY A N 1
ATOM 4107 C CA . GLY A 1 510 ? 16.988 -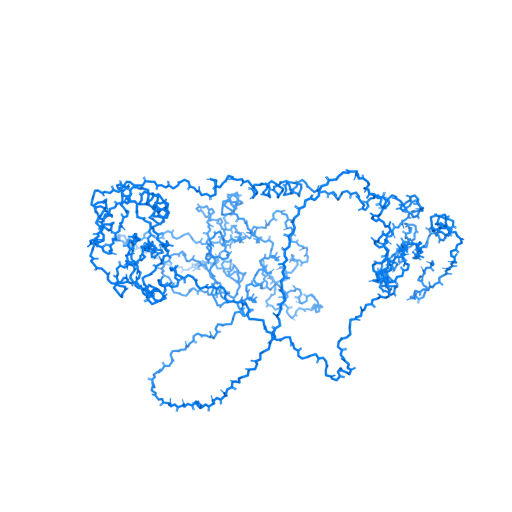20.026 33.652 1.00 41.88 510 GLY A CA 1
ATOM 4108 C C . GLY A 1 510 ? 17.815 -20.820 32.634 1.00 41.88 510 GLY A C 1
ATOM 4109 O O . GLY A 1 510 ? 18.887 -21.350 32.942 1.00 41.88 510 GLY A O 1
ATOM 4110 N N . VAL A 1 511 ? 17.318 -20.966 31.406 1.00 52.09 511 VAL A N 1
ATOM 4111 C CA . VAL A 1 511 ? 18.099 -21.544 30.303 1.00 52.09 511 VAL A CA 1
ATOM 4112 C C . VAL A 1 511 ? 18.931 -20.418 29.681 1.00 52.09 511 VAL A C 1
ATOM 4114 O O . VAL A 1 511 ? 18.337 -19.560 29.036 1.00 52.09 511 VAL A O 1
ATOM 4117 N N . PRO A 1 512 ? 20.270 -20.374 29.850 1.00 58.28 512 PRO A N 1
ATOM 4118 C CA . PRO A 1 512 ? 21.100 -19.359 29.210 1.00 58.28 512 PRO A CA 1
ATOM 4119 C C . PRO A 1 512 ? 20.915 -19.389 27.690 1.00 58.28 512 PRO A C 1
ATOM 4121 O O . PRO A 1 512 ? 21.040 -20.442 27.058 1.00 58.28 512 PRO A O 1
ATOM 4124 N N . LEU A 1 513 ? 20.629 -18.222 27.112 1.00 66.12 513 LEU A N 1
ATOM 4125 C CA . LEU A 1 513 ? 20.564 -18.002 25.669 1.00 66.12 513 LEU A CA 1
ATOM 4126 C C . LEU A 1 513 ? 21.992 -18.017 25.109 1.00 66.12 513 LEU A C 1
ATOM 4128 O O . LEU A 1 513 ? 22.674 -16.999 25.104 1.00 66.12 513 LEU A O 1
ATOM 4132 N N . LYS A 1 514 ? 22.466 -19.183 24.663 1.00 71.38 514 LYS A N 1
ATOM 4133 C CA . LYS A 1 514 ? 23.746 -19.306 23.953 1.00 71.38 514 LYS A CA 1
ATOM 4134 C C . LYS A 1 514 ? 23.507 -19.106 22.459 1.00 71.38 514 LYS A C 1
ATOM 4136 O O . LYS A 1 514 ? 22.880 -19.961 21.841 1.00 71.38 514 LYS A O 1
ATOM 4141 N N . LEU A 1 515 ? 23.980 -18.005 21.877 1.00 79.06 515 LEU A N 1
ATOM 4142 C CA . LEU A 1 515 ? 23.949 -17.790 20.427 1.00 79.06 515 LEU A CA 1
ATOM 4143 C C . LEU A 1 515 ? 25.279 -18.245 19.829 1.00 79.06 515 LEU A C 1
ATOM 4145 O O . LEU A 1 515 ? 26.326 -17.721 20.185 1.00 79.06 515 LEU A O 1
ATOM 4149 N N . MET A 1 516 ? 25.243 -19.226 18.931 1.00 77.38 516 MET A N 1
ATOM 4150 C CA . MET A 1 516 ? 26.452 -19.805 18.338 1.00 77.38 516 MET A CA 1
ATOM 4151 C C . MET A 1 516 ? 26.498 -19.577 16.831 1.00 77.38 516 MET A C 1
ATOM 4153 O O . MET A 1 516 ? 27.512 -19.114 16.307 1.00 77.38 516 MET A O 1
ATOM 4157 N N . HIS A 1 517 ? 25.422 -19.915 16.115 1.00 82.81 517 HIS A N 1
ATOM 4158 C CA . HIS A 1 517 ? 25.430 -19.947 14.650 1.00 82.81 517 HIS A CA 1
ATOM 4159 C C . HIS A 1 517 ? 24.137 -19.353 14.069 1.00 82.81 517 HIS A C 1
ATOM 4161 O O . HIS A 1 517 ? 23.050 -19.829 14.411 1.00 82.81 517 HIS A O 1
ATOM 4167 N N . PRO A 1 518 ? 24.214 -18.350 13.177 1.00 88.00 518 PRO A N 1
ATOM 4168 C CA . PRO A 1 518 ? 23.036 -17.856 12.478 1.00 88.00 518 PRO A CA 1
ATOM 4169 C C . PRO A 1 518 ? 22.540 -18.876 11.442 1.00 88.00 518 PRO A C 1
ATOM 4171 O O . PRO A 1 518 ? 23.321 -19.489 10.711 1.00 88.00 518 PRO A O 1
ATOM 4174 N N . LEU A 1 519 ? 21.223 -19.055 11.353 1.00 87.44 519 LEU A N 1
ATOM 4175 C CA . LEU A 1 519 ? 20.581 -19.895 10.351 1.00 87.44 519 LEU A CA 1
ATOM 4176 C C . LEU A 1 519 ? 20.272 -19.067 9.102 1.00 87.44 519 LEU A C 1
ATOM 4178 O O . LEU A 1 519 ? 19.335 -18.270 9.085 1.00 87.44 519 LEU A O 1
ATOM 4182 N N . HIS A 1 520 ? 21.035 -19.289 8.036 1.00 83.62 520 HIS A N 1
ATOM 4183 C CA . HIS A 1 520 ? 20.810 -18.634 6.747 1.00 83.62 520 HIS A CA 1
ATOM 4184 C C . HIS A 1 520 ? 19.573 -19.180 6.020 1.00 83.62 520 HIS A C 1
ATOM 4186 O O . HIS A 1 520 ? 19.237 -20.365 6.131 1.00 83.62 520 HIS A O 1
ATOM 4192 N N . LYS A 1 521 ? 18.902 -18.318 5.244 1.00 79.88 521 LYS A N 1
ATOM 4193 C CA . LYS A 1 521 ? 17.780 -18.731 4.387 1.00 79.88 521 LYS A CA 1
ATOM 4194 C C . LYS A 1 521 ? 18.260 -19.710 3.300 1.00 79.88 521 LYS A C 1
ATOM 4196 O O . LYS A 1 521 ? 19.235 -19.404 2.619 1.00 79.88 521 LYS A O 1
ATOM 4201 N N . PRO A 1 522 ? 17.533 -20.812 3.022 1.00 66.69 522 PRO A N 1
ATOM 4202 C CA . PRO A 1 522 ? 17.920 -21.790 1.996 1.00 66.69 522 PRO A CA 1
ATOM 4203 C C . PRO A 1 522 ? 18.061 -21.228 0.570 1.00 66.69 522 PRO A C 1
ATOM 4205 O O . PRO A 1 522 ? 18.762 -21.814 -0.245 1.00 66.69 522 PRO A O 1
ATOM 4208 N N . GLN A 1 523 ? 17.381 -20.118 0.261 1.00 63.56 523 GLN A N 1
ATOM 4209 C CA . GLN A 1 523 ? 17.366 -19.487 -1.068 1.00 63.56 523 GLN A CA 1
ATOM 4210 C C . GLN A 1 523 ? 18.263 -18.239 -1.162 1.00 63.56 523 GLN A C 1
ATOM 4212 O O . GLN A 1 523 ? 18.426 -17.687 -2.245 1.00 63.56 523 GLN A O 1
ATOM 4217 N N . ALA A 1 524 ? 18.851 -17.788 -0.048 1.00 63.06 524 ALA A N 1
ATOM 4218 C CA . ALA A 1 524 ? 19.706 -16.604 -0.006 1.00 63.06 524 ALA A CA 1
ATOM 4219 C C . ALA A 1 524 ? 21.140 -17.026 0.326 1.00 63.06 524 ALA A C 1
ATOM 4221 O O . ALA A 1 524 ? 21.561 -17.019 1.483 1.00 63.06 524 ALA A O 1
ATOM 4222 N N . PHE A 1 525 ? 21.894 -17.426 -0.697 1.00 64.69 525 PHE A N 1
ATOM 4223 C CA . PHE A 1 525 ? 23.327 -17.651 -0.534 1.00 64.69 525 PHE A CA 1
ATOM 4224 C C . PHE A 1 525 ? 24.043 -16.296 -0.464 1.00 64.69 525 PHE A C 1
ATOM 4226 O O . PHE A 1 525 ? 23.836 -15.460 -1.349 1.00 64.69 525 PHE A O 1
ATOM 4233 N N . PRO A 1 526 ? 24.878 -16.044 0.560 1.00 76.12 526 PRO A N 1
ATOM 4234 C CA . PRO A 1 526 ? 25.648 -14.811 0.628 1.00 76.12 526 PRO A CA 1
ATOM 4235 C C . PRO A 1 526 ? 26.611 -14.736 -0.562 1.00 76.12 526 PRO A C 1
ATOM 4237 O O . PRO A 1 526 ? 27.263 -15.721 -0.915 1.00 76.12 526 PRO A O 1
ATOM 4240 N N . SER A 1 527 ? 26.711 -13.561 -1.188 1.00 85.44 527 SER A N 1
ATOM 4241 C CA . SER A 1 527 ? 27.668 -13.345 -2.274 1.00 85.44 527 SER A CA 1
ATOM 4242 C C . SER A 1 527 ? 29.101 -13.542 -1.770 1.00 85.44 527 SER A C 1
ATOM 4244 O O . SER A 1 527 ? 29.406 -13.260 -0.606 1.00 85.44 527 SER A O 1
ATOM 4246 N N . LEU A 1 528 ? 30.016 -13.960 -2.653 1.00 87.12 528 LEU A N 1
ATOM 4247 C CA . LEU A 1 528 ? 31.440 -14.060 -2.310 1.00 87.12 528 LEU A CA 1
ATOM 4248 C C . LEU A 1 528 ? 31.968 -12.730 -1.749 1.00 87.12 528 LEU A C 1
ATOM 4250 O O . LEU A 1 528 ? 32.729 -12.716 -0.789 1.00 87.12 528 LEU A O 1
ATOM 4254 N N . GLN A 1 529 ? 31.493 -11.606 -2.290 1.00 88.69 529 GLN A N 1
ATOM 4255 C CA . GLN A 1 529 ? 31.830 -10.270 -1.809 1.00 88.69 529 GLN A CA 1
ATOM 4256 C C . GLN A 1 529 ? 31.425 -10.065 -0.339 1.00 88.69 529 GLN A C 1
ATOM 4258 O O . GLN A 1 529 ? 32.189 -9.496 0.441 1.00 88.69 529 GLN A O 1
ATOM 4263 N N . HIS A 1 530 ? 30.237 -10.526 0.068 1.00 88.25 530 HIS A N 1
ATOM 4264 C CA . HIS A 1 530 ? 29.796 -10.434 1.458 1.00 88.25 530 HIS A CA 1
ATOM 4265 C C . HIS A 1 530 ? 30.580 -11.377 2.377 1.00 88.25 530 HIS A C 1
ATOM 4267 O O . HIS A 1 530 ? 30.985 -10.952 3.459 1.00 88.25 530 HIS A O 1
ATOM 4273 N N . LEU A 1 531 ? 30.857 -12.609 1.942 1.00 85.88 531 LEU A N 1
ATOM 4274 C CA . LEU A 1 531 ? 31.679 -13.560 2.699 1.00 85.88 531 LEU A CA 1
ATOM 4275 C C . LEU A 1 531 ? 33.096 -13.026 2.943 1.00 85.88 531 LEU A C 1
ATOM 4277 O O . LEU A 1 531 ? 33.617 -13.120 4.058 1.00 85.88 531 LEU A O 1
ATOM 4281 N N . THR A 1 532 ? 33.696 -12.398 1.930 1.00 88.31 532 THR A N 1
ATOM 4282 C CA . THR A 1 532 ? 34.990 -11.722 2.056 1.00 88.31 532 THR A CA 1
ATOM 4283 C C . THR A 1 532 ? 34.912 -10.564 3.050 1.00 88.31 532 THR A C 1
ATOM 4285 O O . THR A 1 532 ? 35.788 -10.453 3.902 1.00 88.31 532 THR A O 1
ATOM 4288 N N . ARG A 1 533 ? 33.842 -9.753 3.028 1.00 90.19 533 ARG A N 1
ATOM 4289 C CA . ARG A 1 533 ? 33.620 -8.689 4.029 1.00 90.19 533 ARG A CA 1
ATOM 4290 C C . ARG A 1 533 ? 33.554 -9.230 5.456 1.00 90.19 533 ARG A C 1
ATOM 4292 O O . ARG A 1 533 ? 34.254 -8.714 6.317 1.00 90.19 533 ARG A O 1
ATOM 4299 N N . LEU A 1 534 ? 32.770 -10.283 5.702 1.00 87.25 534 LEU A N 1
ATOM 4300 C CA . LEU A 1 534 ? 32.679 -10.909 7.029 1.00 87.25 534 LEU A CA 1
ATOM 4301 C C . LEU A 1 534 ? 34.041 -11.440 7.490 1.00 87.25 534 LEU A C 1
ATOM 4303 O O . LEU A 1 534 ? 34.421 -11.270 8.645 1.00 87.25 534 LEU A O 1
ATOM 4307 N N . THR A 1 535 ? 34.790 -12.057 6.575 1.00 86.75 535 THR A N 1
ATOM 4308 C CA . THR A 1 535 ? 36.130 -12.584 6.858 1.00 86.75 535 THR A CA 1
ATOM 4309 C C . THR A 1 535 ? 37.105 -11.466 7.212 1.00 86.75 535 THR A C 1
ATOM 4311 O O . THR A 1 535 ? 37.842 -11.606 8.184 1.00 86.75 535 THR A O 1
ATOM 4314 N N . ILE A 1 536 ? 37.087 -10.353 6.472 1.00 87.25 536 ILE A N 1
ATOM 4315 C CA . ILE A 1 536 ? 37.924 -9.182 6.753 1.00 87.25 536 ILE A CA 1
ATOM 4316 C C . ILE A 1 536 ? 37.570 -8.599 8.119 1.00 87.25 536 ILE A C 1
ATOM 4318 O O . ILE A 1 536 ? 38.461 -8.484 8.954 1.00 87.25 536 ILE A O 1
ATOM 4322 N N . ASN A 1 537 ? 36.288 -8.313 8.372 1.00 86.62 537 ASN A N 1
ATOM 4323 C CA . ASN A 1 537 ? 35.838 -7.741 9.642 1.00 86.62 537 ASN A CA 1
ATOM 4324 C C . ASN A 1 537 ? 36.269 -8.623 10.826 1.00 86.62 537 ASN A C 1
ATOM 4326 O O . ASN A 1 537 ? 36.782 -8.111 11.806 1.00 86.62 537 ASN A O 1
ATOM 4330 N N . ARG A 1 538 ? 36.199 -9.961 10.714 1.00 85.19 538 ARG A N 1
ATOM 4331 C CA . ARG A 1 538 ? 36.632 -10.888 11.791 1.00 85.19 538 ARG A CA 1
ATOM 4332 C C . ARG A 1 538 ? 38.109 -10.784 12.166 1.00 85.19 538 ARG A C 1
ATOM 4334 O O . ARG A 1 538 ? 38.474 -11.206 13.258 1.00 85.19 538 ARG A O 1
ATOM 4341 N N . HIS A 1 539 ? 38.945 -10.270 11.270 1.00 83.12 539 HIS A N 1
ATOM 4342 C CA . HIS A 1 539 ? 40.389 -10.165 11.465 1.00 83.12 539 HIS A CA 1
ATOM 4343 C C . HIS A 1 539 ? 40.868 -8.713 11.611 1.00 83.12 539 HIS A C 1
ATOM 4345 O O . HIS A 1 539 ? 42.068 -8.493 11.768 1.00 83.12 539 HIS A O 1
ATOM 4351 N N . THR A 1 540 ? 39.970 -7.719 11.570 1.00 80.00 540 THR A N 1
ATOM 4352 C CA . THR A 1 540 ? 40.326 -6.309 11.756 1.00 80.00 540 THR A CA 1
ATOM 4353 C C . THR A 1 540 ? 39.299 -5.568 12.603 1.00 80.00 540 THR A C 1
ATOM 4355 O O . THR A 1 540 ? 38.115 -5.543 12.295 1.00 80.00 540 THR A O 1
ATOM 4358 N N . ASN A 1 541 ? 39.778 -4.868 13.628 1.00 70.50 541 ASN A N 1
ATOM 4359 C CA . ASN A 1 541 ? 38.957 -3.930 14.396 1.00 70.50 541 ASN A CA 1
ATOM 4360 C C . ASN A 1 541 ? 38.981 -2.511 13.790 1.00 70.50 541 ASN A C 1
ATOM 4362 O O . ASN A 1 541 ? 38.277 -1.628 14.270 1.00 70.50 541 ASN A O 1
ATOM 4366 N N . CYS A 1 542 ? 39.792 -2.286 12.745 1.00 72.12 542 CYS A N 1
ATOM 4367 C CA . CYS A 1 542 ? 40.025 -0.982 12.118 1.00 72.12 542 CYS A CA 1
ATOM 4368 C C . CYS A 1 542 ? 39.998 -1.107 10.577 1.00 72.12 542 CYS A C 1
ATOM 4370 O O . CYS A 1 542 ? 41.060 -1.084 9.944 1.00 72.12 542 CYS A O 1
ATOM 4372 N N . PRO A 1 543 ? 38.820 -1.256 9.936 1.00 73.75 543 PRO A N 1
ATOM 4373 C CA . PRO A 1 543 ? 38.722 -1.432 8.482 1.00 73.75 543 PRO A CA 1
ATOM 4374 C C . PRO A 1 543 ? 39.279 -0.237 7.688 1.00 73.75 543 PRO A C 1
ATOM 4376 O O . PRO A 1 543 ? 39.787 -0.425 6.585 1.00 73.75 543 PRO A O 1
ATOM 4379 N N . ASP A 1 544 ? 39.275 0.966 8.270 1.00 71.75 544 ASP A N 1
ATOM 4380 C CA . ASP A 1 544 ? 39.749 2.212 7.643 1.00 71.75 544 ASP A CA 1
ATOM 4381 C C . ASP A 1 544 ? 41.266 2.277 7.425 1.00 71.75 544 ASP A C 1
ATOM 4383 O O . ASP A 1 544 ? 41.750 3.093 6.641 1.00 71.75 544 ASP A O 1
ATOM 4387 N N . GLN A 1 545 ? 42.026 1.429 8.120 1.00 76.56 545 GLN A N 1
ATOM 4388 C CA . GLN A 1 545 ? 43.489 1.387 8.040 1.00 76.56 545 GLN A CA 1
ATOM 4389 C C . GLN A 1 545 ? 43.994 0.343 7.037 1.00 76.56 545 GLN A C 1
ATOM 4391 O O . GLN A 1 545 ? 45.202 0.184 6.857 1.00 76.56 545 GLN A O 1
ATOM 4396 N N . LEU A 1 546 ? 43.086 -0.382 6.377 1.00 82.75 546 LEU A N 1
ATOM 4397 C CA . LEU A 1 546 ? 43.458 -1.369 5.376 1.00 82.75 546 LEU A CA 1
ATOM 4398 C C . LEU A 1 546 ? 43.920 -0.682 4.080 1.00 82.75 546 LEU A C 1
ATOM 4400 O O . LEU A 1 546 ? 43.316 0.309 3.661 1.00 82.75 546 LEU A O 1
ATOM 4404 N N . PRO A 1 547 ? 44.936 -1.226 3.383 1.00 85.56 547 PRO A N 1
ATOM 4405 C CA . PRO A 1 547 ? 45.424 -0.693 2.111 1.00 85.56 547 PRO A CA 1
ATOM 4406 C C . PRO A 1 547 ? 44.463 -1.040 0.956 1.00 85.56 547 PRO A C 1
ATOM 4408 O O . PRO A 1 547 ? 44.833 -1.715 -0.003 1.00 85.56 547 PRO A O 1
ATOM 4411 N N . LEU A 1 548 ? 43.200 -0.615 1.058 1.00 86.44 548 LEU A N 1
ATOM 4412 C CA . LEU A 1 548 ? 42.135 -0.899 0.099 1.00 86.44 548 LEU A CA 1
ATOM 4413 C C . LEU A 1 548 ? 41.656 0.379 -0.616 1.00 86.44 548 LEU A C 1
ATOM 4415 O O . LEU A 1 548 ? 41.594 1.453 -0.015 1.00 86.44 548 LEU A O 1
ATOM 4419 N N . PRO A 1 549 ? 41.255 0.287 -1.898 1.00 89.50 549 PRO A N 1
ATOM 4420 C CA . PRO A 1 549 ? 40.576 1.369 -2.604 1.00 89.50 549 PRO A CA 1
ATOM 4421 C C . PRO A 1 549 ? 39.321 1.870 -1.871 1.00 89.50 549 PRO A C 1
ATOM 4423 O O . PRO A 1 549 ? 38.550 1.079 -1.325 1.00 89.50 549 PRO A O 1
ATOM 4426 N N . LYS A 1 550 ? 39.046 3.181 -1.955 1.00 87.19 550 LYS A N 1
ATOM 4427 C CA . LYS A 1 550 ? 37.893 3.839 -1.298 1.00 87.19 550 LYS A CA 1
ATOM 4428 C C . LYS A 1 550 ? 36.536 3.134 -1.499 1.00 87.19 550 LYS A C 1
ATOM 4430 O O . LYS A 1 550 ? 35.783 3.075 -0.531 1.00 87.19 550 LYS A O 1
ATOM 4435 N N . PRO A 1 551 ? 36.187 2.593 -2.687 1.00 89.06 551 PRO A N 1
ATOM 4436 C CA . PRO A 1 551 ? 34.927 1.866 -2.857 1.00 89.06 551 PRO A CA 1
ATOM 4437 C C . PRO A 1 551 ? 34.829 0.598 -1.996 1.00 89.06 551 PRO A C 1
ATOM 4439 O O . PRO A 1 551 ? 33.757 0.294 -1.485 1.00 89.06 551 PRO A O 1
ATOM 4442 N N . LEU A 1 552 ? 35.943 -0.118 -1.803 1.00 86.62 552 LEU A N 1
ATOM 4443 C CA . LEU A 1 552 ? 35.981 -1.316 -0.963 1.00 86.62 552 LEU A CA 1
ATOM 4444 C C . LEU A 1 552 ? 35.935 -0.959 0.523 1.00 86.62 552 LEU A C 1
ATOM 4446 O O . LEU A 1 552 ? 35.252 -1.643 1.274 1.00 86.62 552 LEU A O 1
ATOM 4450 N N . LEU A 1 553 ? 36.582 0.138 0.932 1.00 86.94 553 LEU A N 1
ATOM 4451 C CA . LEU A 1 553 ? 36.458 0.657 2.299 1.00 86.94 553 LEU A CA 1
ATOM 4452 C C . LEU A 1 553 ? 35.006 1.021 2.630 1.00 86.94 553 LEU A C 1
ATOM 4454 O O . LEU A 1 553 ? 34.494 0.583 3.655 1.00 86.94 553 LEU A O 1
ATOM 4458 N N . ARG A 1 554 ? 34.307 1.726 1.727 1.00 87.25 554 ARG A N 1
ATOM 4459 C CA . ARG A 1 554 ? 32.870 2.014 1.888 1.00 87.25 554 ARG A CA 1
ATOM 4460 C C . ARG A 1 554 ? 32.043 0.736 2.009 1.00 87.25 554 ARG A C 1
ATOM 4462 O O . ARG A 1 554 ? 31.248 0.617 2.926 1.00 87.25 554 ARG A O 1
ATOM 4469 N N . TYR A 1 555 ? 32.303 -0.259 1.163 1.00 88.25 555 TYR A N 1
ATOM 4470 C CA . TYR A 1 555 ? 31.595 -1.540 1.223 1.00 88.25 555 TYR A CA 1
ATOM 4471 C C . TYR A 1 555 ? 31.789 -2.302 2.553 1.00 88.25 555 TYR A C 1
ATOM 4473 O O . TYR A 1 555 ? 30.883 -3.022 2.989 1.00 88.25 555 TYR A O 1
ATOM 4481 N N . LEU A 1 556 ? 32.958 -2.164 3.197 1.00 85.88 556 LEU A N 1
ATOM 4482 C CA . LEU A 1 556 ? 33.209 -2.690 4.546 1.00 85.88 556 LEU A CA 1
ATOM 4483 C C . LEU A 1 556 ? 32.467 -1.871 5.617 1.00 85.88 556 LEU A C 1
ATOM 4485 O O . LEU A 1 556 ? 31.872 -2.460 6.516 1.00 85.88 556 LEU A O 1
ATOM 4489 N N . GLN A 1 557 ? 32.454 -0.540 5.496 1.00 85.19 557 GLN A N 1
ATOM 4490 C CA . GLN A 1 557 ? 31.749 0.374 6.409 1.00 85.19 557 GLN A CA 1
ATOM 4491 C C . GLN A 1 557 ? 30.224 0.225 6.351 1.00 85.19 557 GLN A C 1
ATOM 4493 O O . GLN A 1 557 ? 29.565 0.371 7.374 1.00 85.19 557 GLN A O 1
ATOM 4498 N N . ASP A 1 558 ? 29.667 -0.119 5.187 1.00 85.81 558 ASP A N 1
ATOM 4499 C CA . ASP A 1 558 ? 28.229 -0.350 5.001 1.00 85.81 558 ASP A CA 1
ATOM 4500 C C . ASP A 1 558 ? 27.706 -1.551 5.816 1.00 85.81 558 ASP A C 1
ATOM 4502 O O . ASP A 1 558 ? 26.498 -1.746 5.930 1.00 85.81 558 ASP A O 1
ATOM 4506 N N . TYR A 1 559 ? 28.595 -2.398 6.350 1.00 86.00 559 TYR A N 1
ATOM 4507 C CA . TYR A 1 559 ? 28.245 -3.503 7.244 1.00 86.00 559 TYR A CA 1
ATOM 4508 C C . TYR A 1 559 ? 29.449 -3.847 8.145 1.00 86.00 559 TYR A C 1
ATOM 4510 O O . TYR A 1 559 ? 30.224 -4.757 7.824 1.00 86.00 559 TYR A O 1
ATOM 4518 N N . PRO A 1 560 ? 29.628 -3.147 9.278 1.00 83.00 560 PRO A N 1
ATOM 4519 C CA . PRO A 1 560 ? 30.797 -3.273 10.154 1.00 83.00 560 PRO A CA 1
ATOM 4520 C C . PRO A 1 560 ? 30.674 -4.451 11.139 1.00 83.00 560 PRO A C 1
ATOM 4522 O O . PRO A 1 560 ? 31.090 -4.368 12.291 1.00 83.00 560 PRO A O 1
ATOM 4525 N N . PHE A 1 561 ? 30.054 -5.552 10.711 1.00 84.44 561 PHE A N 1
ATOM 4526 C CA . PHE A 1 561 ? 29.702 -6.675 11.577 1.00 84.44 561 PHE A CA 1
ATOM 4527 C C . PHE A 1 561 ? 30.421 -7.970 11.172 1.00 84.44 561 PHE A C 1
ATOM 4529 O O . PHE A 1 561 ? 30.830 -8.150 10.022 1.00 84.44 561 PHE A O 1
ATOM 4536 N N . HIS A 1 562 ? 30.562 -8.881 12.138 1.00 82.31 562 HIS A N 1
ATOM 4537 C CA . HIS A 1 562 ? 31.260 -10.170 12.025 1.00 82.31 562 HIS A CA 1
ATOM 4538 C C . HIS A 1 562 ? 30.347 -11.350 11.665 1.00 82.31 562 HIS A C 1
ATOM 4540 O O . HIS A 1 562 ? 30.833 -12.456 11.372 1.00 82.31 562 HIS A O 1
ATOM 4546 N N . ILE A 1 563 ? 29.037 -11.120 11.754 1.00 75.31 563 ILE A N 1
ATOM 4547 C CA . ILE A 1 563 ? 27.971 -12.125 11.724 1.00 75.31 563 ILE A CA 1
ATOM 4548 C C . ILE A 1 563 ? 27.054 -11.930 10.536 1.00 75.31 563 ILE A C 1
ATOM 4550 O O . ILE A 1 563 ? 26.892 -10.770 10.099 1.00 75.31 563 ILE A O 1
#